Protein AF-0000000082955730 (afdb_homodimer)

Solvent-accessible surface area (backbone atoms only — not comparable to full-atom values): 20306 Å² total; per-residue (Å²): 125,69,63,61,56,51,53,44,51,50,43,53,51,45,42,50,60,53,60,58,45,90,63,86,66,84,82,73,78,76,77,80,74,69,67,67,62,48,49,51,48,49,47,53,51,48,57,57,25,53,66,46,38,58,41,45,44,51,28,42,51,26,36,52,49,44,38,51,53,31,50,52,47,31,52,53,24,45,49,50,26,49,50,34,49,52,52,44,48,51,53,61,69,65,61,45,72,81,38,73,66,38,48,54,51,49,52,51,35,47,52,50,33,53,54,28,43,51,47,30,52,51,25,50,54,47,35,53,37,33,51,51,34,39,51,32,42,33,52,38,22,57,73,47,63,28,59,71,56,26,51,54,43,50,50,53,49,53,51,51,53,50,50,50,50,52,53,53,51,55,50,50,52,50,42,50,52,48,45,51,53,46,51,54,51,47,51,55,50,54,55,50,62,70,70,106,125,70,62,63,55,50,51,44,52,49,44,53,50,43,41,50,60,48,60,56,44,88,63,87,63,83,80,73,78,75,77,81,76,67,69,69,64,46,49,53,48,49,49,53,52,48,57,59,24,52,67,47,38,57,41,45,44,52,27,44,51,26,36,52,49,44,37,52,53,29,48,52,47,32,52,52,25,45,48,51,26,49,51,34,50,52,53,43,46,52,52,59,70,66,61,42,74,81,39,73,68,38,47,53,53,48,53,51,37,47,51,49,32,53,55,27,43,51,47,28,52,50,24,50,53,47,36,54,37,34,52,51,34,39,50,33,43,32,52,38,21,56,74,47,64,27,58,70,57,26,52,53,42,50,50,50,50,53,52,50,52,51,51,50,50,52,53,53,51,53,50,51,53,51,43,50,52,49,47,51,53,44,51,53,52,47,50,53,49,54,56,50,61,70,71,107

pLDDT: mean 78.77, std 18.71, range [29.81, 98.06]

Foldseek 3Di:
DPVVVVVVVVVVVVVVVVVVPPPPDDPPDPDDPDPPVVVVVVVVLLVVLVVVLVVLLVLLVVLLVLLVVLLVQLVVLLVQLLVLLVVLLVLLVVVPVPDPVSVVVNVVSVVSNVVSVVSNVVSLVSNVVSLVSLVVSLVSCVVSVNPVSNVVSVVSSVVSVVSSVVSVVVSVVSVVVSVVSVVVSVVVVVVVVVVD/DPVVVVVVVVVVVVVVVVVVPPPVDDPPDPDDDDPPVVVVVVVVLLVVLVVVLVVLLVLLVVLLVLLVVLLVQLVVLLVQLLVLLVVLLVLLVVVPVPDPVSVVVNVVSVVSNVVSVVSNVVSLVSNVVSLVSLVVSLVSCVVSVNPVSNVVSVVSSVVSVVSSVVSVVVSVVSVVVSVVSVVVSVVVVVVVVVVD

Sequence (392 aa):
MNKCSRLLSWCRLALGVAYCQTKATNPDKVEQPIDKGLKQIAEELTQKKYLFQHTCTLSVDSSCQIITIALAALNNASQKYKDELIKSMELIKYNYWYDEKSENDFMKSQYDIANAKLFYLDSISVMDRALQLGRSNALMSYTVEANTVLNSMSEKLNFAEKEFQSCTEEIRKLEEKFTGLLTKTTYVMTEEDIIQMNKCSRLLSWCRLALGVAYCQTKATNPDKVEQPIDKGLKQIAEELTQKKYLFQHTCTLSVDSSCQIITIALAALNNASQKYKDELIKSMELIKYNYWYDEKSENDFMKSQYDIANAKLFYLDSISVMDRALQLGRSNALMSYTVEANTVLNSMSEKLNFAEKEFQSCTEEIRKLEEKFTGLLTKTTYVMTEEDIIQ

Structure (mmCIF, N/CA/C/O backbone):
data_AF-0000000082955730-model_v1
#
loop_
_entity.id
_entity.type
_entity.pdbx_description
1 polymer 'Diablo homolog, mitochondrial'
#
loop_
_atom_site.group_PDB
_atom_site.id
_atom_site.type_symbol
_atom_site.label_atom_id
_atom_site.label_alt_id
_atom_site.label_comp_id
_atom_site.label_asym_id
_atom_site.label_entity_id
_atom_site.label_seq_id
_atom_site.pdbx_PDB_ins_code
_atom_site.Cartn_x
_atom_site.Cartn_y
_atom_site.Cartn_z
_atom_site.occupancy
_atom_site.B_iso_or_equiv
_atom_site.auth_seq_id
_atom_site.auth_comp_id
_atom_site.auth_asym_id
_atom_site.auth_atom_id
_atom_site.pdbx_PDB_model_num
ATOM 1 N N . MET A 1 1 ? 14.094 -43.625 -36.562 1 37.59 1 MET A N 1
ATOM 2 C CA . MET A 1 1 ? 14.938 -42.438 -36.562 1 37.59 1 MET A CA 1
ATOM 3 C C . MET A 1 1 ? 14.164 -41.219 -36.031 1 37.59 1 MET A C 1
ATOM 5 O O . MET A 1 1 ? 14.719 -40.375 -35.312 1 37.59 1 MET A O 1
ATOM 9 N N . ASN A 1 2 ? 12.812 -41 -36.469 1 54.59 2 ASN A N 1
ATOM 10 C CA . ASN A 1 2 ? 11.914 -39.844 -36.5 1 54.59 2 ASN A CA 1
ATOM 11 C C . ASN A 1 2 ? 11.266 -39.625 -35.125 1 54.59 2 ASN A C 1
ATOM 13 O O . ASN A 1 2 ? 10.906 -38.5 -34.812 1 54.59 2 ASN A O 1
ATOM 17 N N . LYS A 1 3 ? 11.273 -40.75 -34.438 1 57.97 3 LYS A N 1
ATOM 18 C CA . LYS A 1 3 ? 10.547 -40.656 -33.156 1 57.97 3 LYS A CA 1
ATOM 19 C C . LYS A 1 3 ? 11.398 -39.969 -32.094 1 57.97 3 LYS A C 1
ATOM 21 O O . LYS A 1 3 ? 10.891 -39.125 -31.328 1 57.97 3 LYS A O 1
ATOM 26 N N . CYS A 1 4 ? 12.648 -40.219 -32.062 1 56.41 4 CYS A N 1
ATOM 27 C CA . CYS A 1 4 ? 13.578 -39.594 -31.109 1 56.41 4 CYS A CA 1
ATOM 28 C C . CYS A 1 4 ? 13.648 -38.094 -31.312 1 56.41 4 CYS A C 1
ATOM 30 O O . CYS A 1 4 ? 13.688 -37.344 -30.344 1 56.41 4 CYS A O 1
ATOM 32 N N . SER A 1 5 ? 13.57 -37.75 -32.531 1 61.16 5 SER A N 1
ATOM 33 C CA . SER A 1 5 ? 13.633 -36.312 -32.812 1 61.16 5 SER A CA 1
ATOM 34 C C . SER A 1 5 ? 12.398 -35.594 -32.281 1 61.16 5 SER A C 1
ATOM 36 O O . SER A 1 5 ? 12.5 -34.438 -31.812 1 61.16 5 SER A O 1
ATOM 38 N N . ARG A 1 6 ? 11.281 -36.188 -32.375 1 64.56 6 ARG A N 1
ATOM 39 C CA . ARG A 1 6 ? 10.039 -35.562 -31.922 1 64.56 6 ARG A CA 1
ATOM 40 C C . ARG A 1 6 ? 10.016 -35.469 -30.391 1 64.56 6 ARG A C 1
ATOM 42 O O . ARG A 1 6 ? 9.609 -34.438 -29.844 1 64.56 6 ARG A O 1
ATOM 49 N N . LEU A 1 7 ? 10.469 -36.5 -29.781 1 64.12 7 LEU A N 1
ATOM 50 C CA . LEU A 1 7 ? 10.492 -36.531 -28.328 1 64.12 7 LEU A CA 1
ATOM 51 C C . LEU A 1 7 ? 11.469 -35.469 -27.797 1 64.12 7 LEU A C 1
ATOM 53 O O . LEU A 1 7 ? 11.188 -34.812 -26.797 1 64.12 7 LEU A O 1
ATOM 57 N N . LEU A 1 8 ? 12.5 -35.375 -28.484 1 62.91 8 LEU A N 1
ATOM 58 C CA . LEU A 1 8 ? 13.469 -34.344 -28.125 1 62.91 8 LEU A CA 1
ATOM 59 C C . LEU A 1 8 ? 12.852 -32.969 -28.219 1 62.91 8 LEU A C 1
ATOM 61 O O . LEU A 1 8 ? 13.094 -32.125 -27.359 1 62.91 8 LEU A O 1
ATOM 65 N N . SER A 1 9 ? 12.117 -32.75 -29.203 1 63.69 9 SER A N 1
ATOM 66 C CA . SER A 1 9 ? 11.461 -31.453 -29.375 1 63.69 9 SER A CA 1
ATOM 67 C C . SER A 1 9 ? 10.492 -31.172 -28.234 1 63.69 9 SER A C 1
ATOM 69 O O . SER A 1 9 ? 10.438 -30.062 -27.719 1 63.69 9 SER A O 1
ATOM 71 N N . TRP A 1 10 ? 9.836 -32.219 -27.844 1 64.88 10 TRP A N 1
ATOM 72 C CA . TRP A 1 10 ? 8.867 -32.031 -26.766 1 64.88 10 TRP A CA 1
ATOM 73 C C . TRP A 1 10 ? 9.562 -31.781 -25.438 1 64.88 10 TRP A C 1
ATOM 75 O O . TRP A 1 10 ? 9.109 -30.969 -24.625 1 64.88 10 TRP A O 1
ATOM 85 N N . CYS A 1 11 ? 10.672 -32.406 -25.297 1 60.94 11 CYS A N 1
ATOM 86 C CA . CYS A 1 11 ? 11.445 -32.188 -24.094 1 60.94 11 CYS A CA 1
ATOM 87 C C . CYS A 1 11 ? 11.969 -30.766 -24.016 1 60.94 11 CYS A C 1
ATOM 89 O O . CYS A 1 11 ? 11.938 -30.125 -22.953 1 60.94 11 CYS A O 1
ATOM 91 N N . ARG A 1 12 ? 12.281 -30.281 -25.094 1 61 12 ARG A N 1
ATOM 92 C CA . ARG A 1 12 ? 12.789 -28.922 -25.156 1 61 12 ARG A CA 1
ATOM 93 C C . ARG A 1 12 ? 11.695 -27.906 -24.844 1 61 12 ARG A C 1
ATOM 95 O O . ARG A 1 12 ? 11.938 -26.922 -24.141 1 61 12 ARG A O 1
ATOM 102 N N . LEU A 1 13 ? 10.523 -28.25 -25.328 1 62.22 13 LEU A N 1
ATOM 103 C CA . LEU A 1 13 ? 9.383 -27.375 -25.062 1 62.22 13 LEU A CA 1
ATOM 104 C C . LEU A 1 13 ? 9.016 -27.422 -23.578 1 62.22 13 LEU A C 1
ATOM 106 O O . LEU A 1 13 ? 8.719 -26.391 -22.984 1 62.22 13 LEU A O 1
ATOM 110 N N . ALA A 1 14 ? 9.094 -28.641 -23.094 1 69.25 14 ALA A N 1
ATOM 111 C CA . ALA A 1 14 ? 8.773 -28.828 -21.672 1 69.25 14 ALA A CA 1
ATOM 112 C C . ALA A 1 14 ? 9.773 -28.094 -20.781 1 69.25 14 ALA A C 1
ATOM 114 O O . ALA A 1 14 ? 9.398 -27.531 -19.75 1 69.25 14 ALA A O 1
ATOM 115 N N . LEU A 1 15 ? 11 -28.109 -21.219 1 65.19 15 LEU A N 1
ATOM 116 C CA . LEU A 1 15 ? 12.016 -27.344 -20.5 1 65.19 15 LEU A CA 1
ATOM 117 C C . LEU A 1 15 ? 11.68 -25.859 -20.484 1 65.19 15 LEU A C 1
ATOM 119 O O . LEU A 1 15 ? 11.883 -25.172 -19.484 1 65.19 15 LEU A O 1
ATOM 123 N N . GLY A 1 16 ? 11.188 -25.391 -21.531 1 62.09 16 GLY A N 1
ATOM 124 C CA . GLY A 1 16 ? 10.773 -24 -21.625 1 62.09 16 GLY A CA 1
ATOM 125 C C . GLY A 1 16 ? 9.648 -23.641 -20.656 1 62.09 16 GLY A C 1
ATOM 126 O O . GLY A 1 16 ? 9.672 -22.594 -20.016 1 62.09 16 GLY A O 1
ATOM 127 N N . VAL A 1 17 ? 8.742 -24.547 -20.656 1 62.41 17 VAL A N 1
ATOM 128 C CA . VAL A 1 17 ? 7.602 -24.328 -19.781 1 62.41 17 VAL A CA 1
ATOM 129 C C . VAL A 1 17 ? 8.062 -24.344 -18.328 1 62.41 17 VAL A C 1
ATOM 131 O O . VAL A 1 17 ? 7.625 -23.516 -17.516 1 62.41 17 VAL A O 1
ATOM 134 N N . ALA A 1 18 ? 8.961 -25.281 -18.094 1 59.06 18 ALA A N 1
ATOM 135 C CA . ALA A 1 18 ? 9.438 -25.406 -16.719 1 59.06 18 ALA A CA 1
ATOM 136 C C . ALA A 1 18 ? 10.289 -24.219 -16.312 1 59.06 18 ALA A C 1
ATOM 138 O O . ALA A 1 18 ? 10.242 -23.766 -15.164 1 59.06 18 ALA A O 1
ATOM 139 N N . TYR A 1 19 ? 11.258 -23.812 -17.297 1 48 19 TYR A N 1
ATOM 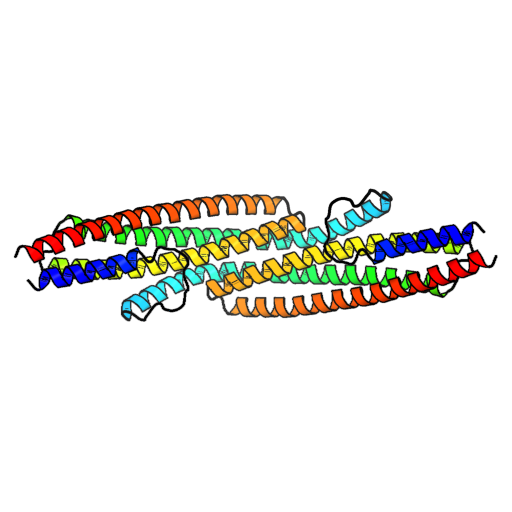140 C CA . TYR A 1 19 ? 12.164 -22.719 -16.984 1 48 19 TYR A CA 1
ATOM 141 C C . TYR A 1 19 ? 11.406 -21.391 -16.859 1 48 19 TYR A C 1
ATOM 143 O O . TYR A 1 19 ? 11.906 -20.438 -16.266 1 48 19 TYR A O 1
ATOM 151 N N . CYS A 1 20 ? 10.352 -21.312 -17.531 1 48.19 20 CYS A N 1
ATOM 152 C CA . CYS A 1 20 ? 9.656 -20.078 -17.219 1 48.19 20 CYS A CA 1
ATOM 153 C C . CYS A 1 20 ? 9.422 -19.953 -15.711 1 48.19 20 CYS A C 1
ATOM 155 O O . CYS A 1 20 ? 8.422 -20.469 -15.195 1 48.19 20 CYS A O 1
ATOM 157 N N . GLN A 1 21 ? 10.414 -20.234 -15.023 1 45.69 21 GLN A N 1
ATOM 158 C CA . GLN A 1 21 ? 10.461 -19.938 -13.594 1 45.69 21 GLN A CA 1
ATOM 159 C C . GLN A 1 21 ? 9.555 -18.75 -13.242 1 45.69 21 GLN A C 1
ATOM 161 O O . GLN A 1 21 ? 9.359 -17.859 -14.062 1 45.69 21 GLN A O 1
ATOM 166 N N . THR A 1 22 ? 8.68 -19.078 -12.188 1 45.59 22 THR A N 1
ATOM 167 C CA . THR A 1 22 ? 7.836 -18.078 -11.562 1 45.59 22 THR A CA 1
ATOM 168 C C . THR A 1 22 ? 8.547 -16.719 -11.516 1 45.59 22 THR A C 1
ATOM 170 O O . THR A 1 22 ? 8.281 -15.906 -10.633 1 45.59 22 THR A O 1
ATOM 173 N N . LYS A 1 23 ? 9.648 -16.578 -12.078 1 39 23 LYS A N 1
ATOM 174 C CA . LYS A 1 23 ? 10.117 -15.203 -12.086 1 39 23 LYS A CA 1
ATOM 175 C C . LYS A 1 23 ? 9.18 -14.305 -12.883 1 39 23 LYS A C 1
ATOM 177 O O . LYS A 1 23 ? 8.773 -14.656 -13.992 1 39 23 LYS A O 1
ATOM 182 N N . ALA A 1 24 ? 8.398 -13.531 -12.258 1 37.88 24 ALA A N 1
ATOM 183 C CA . ALA A 1 24 ? 7.418 -12.547 -12.695 1 37.88 24 ALA A CA 1
ATOM 184 C C . ALA A 1 24 ? 7.902 -11.805 -13.938 1 37.88 24 ALA A C 1
ATOM 186 O O . ALA A 1 24 ? 8.594 -10.789 -13.828 1 37.88 24 ALA A O 1
ATOM 187 N N . THR A 1 25 ? 8.453 -12.398 -15.055 1 32.34 25 THR A N 1
ATOM 188 C CA . THR A 1 25 ? 8.766 -11.594 -16.234 1 32.34 25 THR A CA 1
ATOM 189 C C . THR A 1 25 ? 7.492 -11.023 -16.844 1 32.34 25 THR A C 1
ATOM 191 O O . THR A 1 25 ? 6.383 -11.453 -16.516 1 32.34 25 THR A O 1
ATOM 194 N N . ASN A 1 26 ? 7.777 -10.352 -18.141 1 31.34 26 ASN A N 1
ATOM 195 C CA . ASN A 1 26 ? 6.895 -9.469 -18.891 1 31.34 26 ASN A CA 1
ATOM 196 C C . ASN A 1 26 ? 5.645 -10.203 -19.375 1 31.34 26 ASN A C 1
ATOM 198 O O . ASN A 1 26 ? 5.738 -11.234 -20.031 1 31.34 26 ASN A O 1
ATOM 202 N N . PRO A 1 27 ? 4.488 -9.859 -18.891 1 31.27 27 PRO A N 1
ATOM 203 C CA . PRO A 1 27 ? 3.137 -10.359 -19.141 1 31.27 27 PRO A CA 1
ATOM 204 C C . PRO A 1 27 ? 2.814 -10.461 -20.641 1 31.27 27 PRO A C 1
ATOM 206 O O . PRO A 1 27 ? 1.719 -10.891 -21 1 31.27 27 PRO A O 1
ATOM 209 N N . ASP A 1 28 ? 3.525 -9.883 -21.516 1 30.72 28 ASP A N 1
ATOM 210 C CA . ASP A 1 28 ? 2.848 -9.625 -22.797 1 30.72 28 ASP A CA 1
ATOM 211 C C . ASP A 1 28 ? 2.602 -10.922 -23.562 1 30.72 28 ASP A C 1
ATOM 213 O O . ASP A 1 28 ? 1.604 -11.047 -24.266 1 30.72 28 ASP A O 1
ATOM 217 N N . LYS A 1 29 ? 3.627 -11.672 -24.062 1 33.19 29 LYS A N 1
ATOM 218 C CA . LYS A 1 29 ? 3.467 -12.391 -25.328 1 33.19 29 LYS A CA 1
ATOM 219 C C . LYS A 1 29 ? 2.855 -13.766 -25.094 1 33.19 29 LYS A C 1
ATOM 221 O O . LYS A 1 29 ? 3.52 -14.789 -25.297 1 33.19 29 LYS A O 1
ATOM 226 N N . VAL A 1 30 ? 2.15 -14.039 -24.016 1 32.75 30 VAL A N 1
ATOM 227 C CA . VAL A 1 30 ? 1.819 -15.453 -24.125 1 32.75 30 VAL A CA 1
ATOM 228 C C . VAL A 1 30 ? 0.895 -15.688 -25.312 1 32.75 30 VAL A C 1
ATOM 230 O O . VAL A 1 30 ? -0.17 -15.078 -25.406 1 32.75 30 VAL A O 1
ATOM 233 N N . GLU A 1 31 ? 1.239 -16.25 -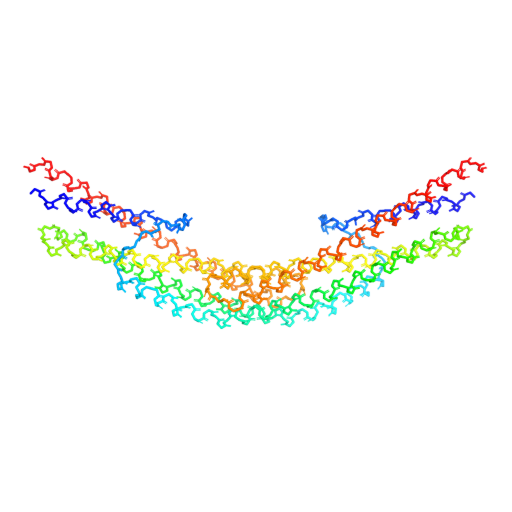26.375 1 30.22 31 GLU A N 1
ATOM 234 C CA . GLU A 1 31 ? 0.553 -16.797 -27.547 1 30.22 31 GLU A CA 1
ATOM 235 C C . GLU A 1 31 ? -0.584 -17.719 -27.141 1 30.22 31 GLU A C 1
ATOM 237 O O . GLU A 1 31 ? -0.552 -18.312 -26.062 1 30.22 31 GLU A O 1
ATOM 242 N N . GLN A 1 32 ? -1.661 -17.922 -28.062 1 31.64 32 GLN A N 1
ATOM 243 C CA . GLN A 1 32 ? -3.029 -18.391 -28.234 1 31.64 32 GLN A CA 1
ATOM 244 C C . GLN A 1 32 ? -3.115 -19.906 -28.062 1 31.64 32 GLN A C 1
ATOM 246 O O . GLN A 1 32 ? -3.125 -20.641 -29.031 1 31.64 32 GLN A O 1
ATOM 251 N N . PRO A 1 33 ? -2.398 -20.641 -27.438 1 32.53 33 PRO A N 1
ATOM 252 C CA . PRO A 1 33 ? -2.809 -21.984 -27.797 1 32.53 33 PRO A CA 1
ATOM 253 C C . PRO A 1 33 ? -4.316 -22.203 -27.672 1 32.53 33 PRO A C 1
ATOM 255 O O . PRO A 1 33 ? -5.012 -21.375 -27.078 1 32.53 33 PRO A O 1
ATOM 258 N N . ILE A 1 34 ? -4.824 -23.625 -27.281 1 36.75 34 ILE A N 1
ATOM 259 C CA . ILE A 1 34 ? -5.992 -24.453 -27.562 1 36.75 34 ILE A CA 1
ATOM 260 C C . ILE A 1 34 ? -7.191 -23.938 -26.766 1 36.75 34 ILE A C 1
ATOM 262 O O . ILE A 1 34 ? -7.086 -23.656 -25.578 1 36.75 34 ILE A O 1
ATOM 266 N N . ASP A 1 35 ? -8.297 -23.547 -27.359 1 46.12 35 ASP A N 1
ATOM 267 C CA . ASP A 1 35 ? -9.578 -22.891 -27.141 1 46.12 35 ASP A CA 1
ATOM 268 C C . ASP A 1 35 ? -10.203 -23.312 -25.812 1 46.12 35 ASP A C 1
ATOM 270 O O . ASP A 1 35 ? -10.617 -22.469 -25.016 1 46.12 35 ASP A O 1
ATOM 274 N N . LYS A 1 36 ? -10.516 -24.656 -25.766 1 44.03 36 LYS A N 1
ATOM 275 C CA . LYS A 1 36 ? -11.391 -25.141 -24.703 1 44.03 36 LYS A CA 1
ATOM 276 C C . LYS A 1 36 ? -10.727 -25.016 -23.344 1 44.03 36 LYS A C 1
ATOM 278 O O . LYS A 1 36 ? -11.367 -24.609 -22.375 1 44.03 36 LYS A O 1
ATOM 283 N N . GLY A 1 37 ? -9.383 -25.328 -23.328 1 48.75 37 GLY A N 1
ATOM 284 C CA . GLY A 1 37 ? -8.641 -25.297 -22.078 1 48.75 37 GLY A CA 1
ATOM 285 C C . GLY A 1 37 ? -8.469 -23.891 -21.516 1 48.75 37 GLY A C 1
ATOM 286 O O . GLY A 1 37 ? -8.539 -23.688 -20.312 1 48.75 37 GLY A O 1
ATOM 287 N N . LEU A 1 38 ? -8.492 -23.016 -22.5 1 50.19 38 LEU A N 1
ATOM 288 C CA . LEU A 1 38 ? -8.305 -21.641 -22.094 1 50.19 38 LEU A CA 1
ATOM 289 C C . LEU A 1 38 ? -9.586 -21.078 -21.469 1 50.19 38 LEU A C 1
ATOM 291 O O . LEU A 1 38 ? -9.523 -20.312 -20.5 1 50.19 38 LEU A O 1
ATOM 295 N N . LYS A 1 39 ? -10.719 -21.625 -22.188 1 57.09 39 LYS A N 1
ATOM 296 C CA . LYS A 1 39 ? -11.992 -21.172 -21.625 1 57.09 39 LYS A CA 1
ATOM 297 C C . LYS A 1 39 ? -12.195 -21.688 -20.219 1 57.09 39 LYS A C 1
ATOM 299 O O . LYS A 1 39 ? -12.695 -20.969 -19.344 1 57.09 39 LYS A O 1
ATOM 304 N N . GLN A 1 40 ? -11.773 -22.969 -20.094 1 60.12 40 GLN A N 1
ATOM 305 C CA . GLN A 1 40 ? -11.922 -23.547 -18.766 1 60.12 40 GLN A CA 1
ATOM 306 C C . GLN A 1 40 ? -11.023 -22.844 -17.75 1 60.12 40 GLN A C 1
ATOM 308 O O . GLN A 1 40 ? -11.445 -22.578 -16.625 1 60.12 40 GLN A O 1
ATOM 313 N N . ILE A 1 41 ? -9.867 -22.484 -18.234 1 63.53 41 ILE A N 1
ATOM 314 C CA . ILE A 1 41 ? -8.938 -21.781 -17.359 1 63.53 41 ILE A CA 1
ATOM 315 C C . ILE A 1 41 ? -9.5 -20.406 -17 1 63.53 41 ILE A C 1
ATOM 317 O O . ILE A 1 41 ? -9.484 -20.016 -15.836 1 63.53 41 ILE A O 1
ATOM 321 N N . ALA A 1 42 ? -10.016 -19.844 -18.031 1 63.53 42 ALA A N 1
ATOM 322 C CA . ALA A 1 42 ? -10.562 -18.5 -17.812 1 63.53 42 ALA A CA 1
ATOM 323 C C . ALA A 1 42 ? -11.742 -18.547 -16.859 1 63.53 42 ALA A C 1
ATOM 325 O O . ALA A 1 42 ? -11.875 -17.688 -15.984 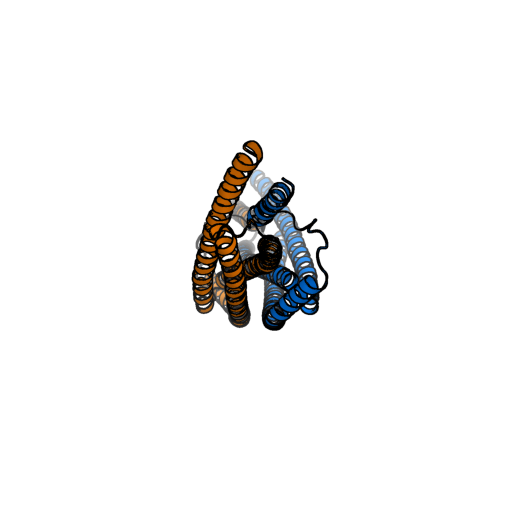1 63.53 42 ALA A O 1
ATOM 326 N N . GLU A 1 43 ? -12.547 -19.562 -17.047 1 67.19 43 GLU A N 1
ATOM 327 C CA . GLU A 1 43 ? -13.727 -19.703 -16.188 1 67.19 43 GLU A CA 1
ATOM 328 C C . GLU A 1 43 ? -13.328 -19.969 -14.742 1 67.19 43 GLU A C 1
ATOM 330 O O . GLU A 1 43 ? -13.898 -19.375 -13.82 1 67.19 43 GLU A O 1
ATOM 335 N N . GLU A 1 44 ? -12.414 -20.797 -14.602 1 69.56 44 GLU A N 1
ATOM 336 C CA . GLU A 1 44 ? -11.969 -21.125 -13.25 1 69.56 44 GLU A CA 1
ATOM 337 C C . GLU A 1 44 ? -11.328 -19.922 -12.578 1 69.56 44 GLU A C 1
ATOM 339 O O . GLU A 1 44 ? -11.562 -19.672 -11.391 1 69.56 44 GLU A O 1
ATOM 344 N N . LEU A 1 45 ? -10.641 -19.281 -13.406 1 71.56 45 LEU A N 1
ATOM 345 C CA . LEU A 1 45 ? -10 -18.078 -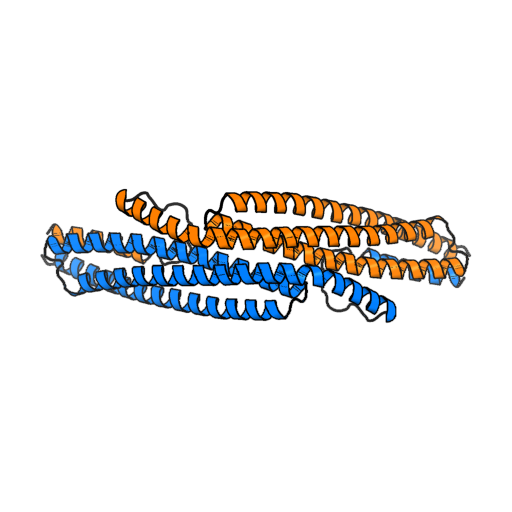12.859 1 71.56 45 LEU A CA 1
ATOM 346 C C . LEU A 1 45 ? -11.039 -17.031 -12.484 1 71.56 45 LEU A C 1
ATOM 348 O O . LEU A 1 45 ? -10.938 -16.406 -11.43 1 71.56 45 LEU A O 1
ATOM 352 N N . THR A 1 46 ? -12.062 -17 -13.297 1 67.81 46 THR A N 1
ATOM 353 C CA . THR A 1 46 ? -13.117 -16.016 -13.055 1 67.81 46 THR A CA 1
ATOM 354 C C . THR A 1 46 ? -13.898 -16.375 -11.789 1 67.81 46 THR A C 1
ATOM 356 O O . THR A 1 46 ? -14.242 -15.492 -11 1 67.81 46 THR A O 1
ATOM 359 N N . GLN A 1 47 ? -14.164 -17.625 -11.672 1 72.62 47 GLN A N 1
ATOM 360 C CA . GLN A 1 47 ? -14.883 -18.047 -10.477 1 72.62 47 GLN A CA 1
ATOM 361 C C . GLN A 1 47 ? -14.102 -17.734 -9.211 1 72.62 47 GLN A C 1
ATOM 363 O O . GLN A 1 47 ? -14.68 -17.297 -8.211 1 72.62 47 GLN A O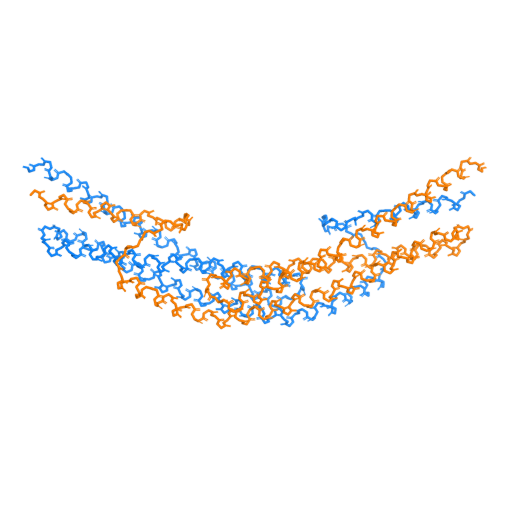 1
ATOM 368 N N . LYS A 1 48 ? -12.883 -17.891 -9.258 1 73.94 48 LYS A N 1
ATOM 369 C CA . LYS A 1 48 ? -12.055 -17.578 -8.102 1 73.94 48 LYS A CA 1
ATOM 370 C C . LYS A 1 48 ? -12.023 -16.078 -7.824 1 73.94 48 LYS A C 1
ATOM 372 O O . LYS A 1 48 ? -12.062 -15.656 -6.668 1 73.94 48 LYS A O 1
ATOM 377 N N . LYS A 1 49 ? -12.203 -15.375 -8.836 1 78.75 49 LYS A N 1
ATOM 378 C CA . LYS A 1 49 ? -12.133 -13.922 -8.695 1 78.75 49 LYS A CA 1
ATOM 379 C C . LYS A 1 49 ? -13.422 -13.367 -8.102 1 78.75 49 LYS A C 1
ATOM 381 O O . LYS A 1 49 ? -13.398 -12.367 -7.371 1 78.75 49 LYS A O 1
ATOM 386 N N . TYR A 1 50 ? -14.508 -14.125 -8.258 1 80.88 50 TYR A N 1
ATOM 387 C CA . TYR A 1 50 ? -15.789 -13.688 -7.707 1 80.88 50 TYR A CA 1
ATOM 388 C C . TYR A 1 50 ? -15.75 -13.688 -6.184 1 80.88 50 TYR A C 1
ATOM 390 O O . TYR A 1 50 ? -16.312 -12.797 -5.543 1 80.88 50 TYR A O 1
ATOM 398 N N . LEU A 1 51 ? -15.031 -14.617 -5.68 1 79 51 LEU A N 1
ATOM 399 C CA . LEU A 1 51 ? -14.922 -14.688 -4.227 1 79 51 LEU A CA 1
ATOM 400 C C . LEU A 1 51 ? -14.203 -13.461 -3.672 1 79 51 LEU A C 1
ATOM 402 O O . LEU A 1 51 ? -14.531 -12.984 -2.586 1 79 51 LEU A O 1
ATOM 406 N N . PHE A 1 52 ? -13.359 -12.922 -4.488 1 88.31 52 PHE A N 1
ATOM 407 C CA . PHE A 1 52 ? -12.602 -11.75 -4.059 1 88.31 52 PHE A CA 1
ATOM 408 C C . PHE A 1 52 ? -13.438 -10.492 -4.176 1 88.31 52 PHE A C 1
ATOM 410 O O . PHE A 1 52 ? -13.25 -9.531 -3.418 1 88.31 52 PHE A O 1
ATOM 417 N N . GLN A 1 53 ? -14.406 -10.484 -5.074 1 88.31 53 GLN A N 1
ATOM 418 C CA . GLN A 1 53 ? -15.094 -9.25 -5.43 1 88.31 53 GLN A CA 1
ATOM 419 C C . GLN A 1 53 ? -15.914 -8.719 -4.258 1 88.31 53 GLN A C 1
ATOM 421 O O . GLN A 1 53 ? -15.93 -7.516 -3.996 1 88.31 53 GLN A O 1
ATOM 426 N N . HIS A 1 54 ? -16.5 -9.602 -3.549 1 86.38 54 HIS A N 1
ATOM 427 C CA . HIS A 1 54 ? -17.266 -9.164 -2.391 1 86.38 54 HIS A CA 1
ATOM 428 C C . HIS A 1 54 ? -16.359 -8.57 -1.319 1 86.38 54 HIS A C 1
ATOM 430 O O . HIS A 1 54 ? -16.609 -7.477 -0.817 1 86.38 54 HIS A O 1
ATOM 436 N N . THR A 1 55 ? -15.406 -9.305 -0.954 1 90.5 55 THR A N 1
ATOM 437 C CA . THR A 1 55 ? -14.5 -8.828 0.088 1 90.5 55 THR A CA 1
ATOM 438 C C . THR A 1 55 ? -13.781 -7.559 -0.355 1 90.5 55 THR A C 1
ATOM 440 O O . THR A 1 55 ? -13.523 -6.672 0.459 1 90.5 55 THR A O 1
ATOM 443 N N . CYS A 1 56 ? -13.492 -7.445 -1.653 1 92.88 56 CYS A N 1
ATOM 444 C CA . CYS A 1 56 ? -12.875 -6.238 -2.193 1 92.88 56 CYS A CA 1
ATOM 445 C C . CYS A 1 56 ? -13.812 -5.043 -2.064 1 92.88 56 CYS A C 1
ATOM 447 O O . CYS A 1 56 ? -13.367 -3.928 -1.793 1 92.88 56 CYS A O 1
ATOM 449 N N . THR A 1 57 ? -15.102 -5.277 -2.258 1 92.06 57 THR A N 1
ATOM 450 C CA . THR A 1 57 ? -16.078 -4.203 -2.1 1 92.06 57 THR A CA 1
ATOM 451 C C . THR A 1 57 ? -16.062 -3.658 -0.675 1 92.06 57 THR A C 1
ATOM 453 O O . THR A 1 57 ? -16.047 -2.443 -0.47 1 92.06 57 THR A O 1
ATOM 456 N N . LEU A 1 58 ? -16.016 -4.574 0.25 1 90.44 58 LEU A N 1
ATOM 457 C CA . LEU A 1 58 ? -15.961 -4.164 1.648 1 90.44 58 LEU A CA 1
ATOM 458 C C . LEU A 1 58 ? -14.68 -3.377 1.93 1 90.44 58 LEU A C 1
ATOM 460 O O . LEU A 1 58 ? -14.711 -2.352 2.611 1 90.44 58 LEU A O 1
ATOM 464 N N . SE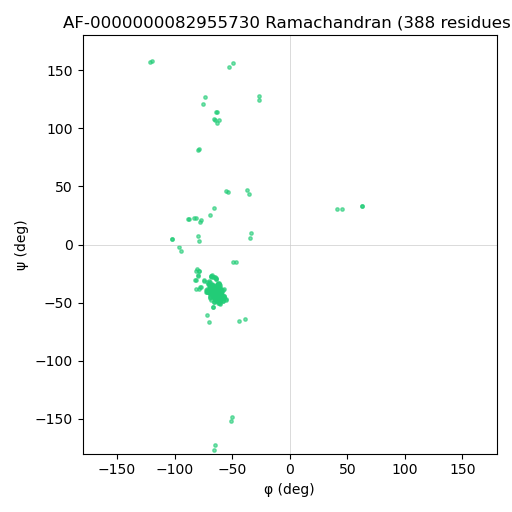R A 1 59 ? -13.547 -3.822 1.445 1 95.25 59 SER A N 1
ATOM 465 C CA . SER A 1 59 ? -12.258 -3.168 1.651 1 95.25 59 SER A CA 1
ATOM 466 C C . SER A 1 59 ? -12.242 -1.777 1.028 1 95.25 59 SER A C 1
ATOM 468 O O . SER A 1 59 ? -11.789 -0.817 1.654 1 95.25 59 SER A O 1
ATOM 470 N N . VAL A 1 60 ? -12.773 -1.686 -0.221 1 95.75 60 VAL A N 1
ATOM 471 C CA . VAL A 1 60 ? -12.805 -0.405 -0.919 1 95.75 60 VAL A CA 1
ATOM 472 C C . VAL A 1 60 ? -13.742 0.558 -0.193 1 95.75 60 VAL A C 1
ATOM 474 O O . VAL A 1 60 ? -13.422 1.734 -0.017 1 95.75 60 VAL A O 1
ATOM 477 N N . ASP A 1 61 ? -14.867 0.074 0.287 1 91.94 61 ASP A N 1
ATOM 478 C CA . ASP A 1 61 ? -15.805 0.915 1.024 1 91.94 61 ASP A CA 1
ATOM 479 C 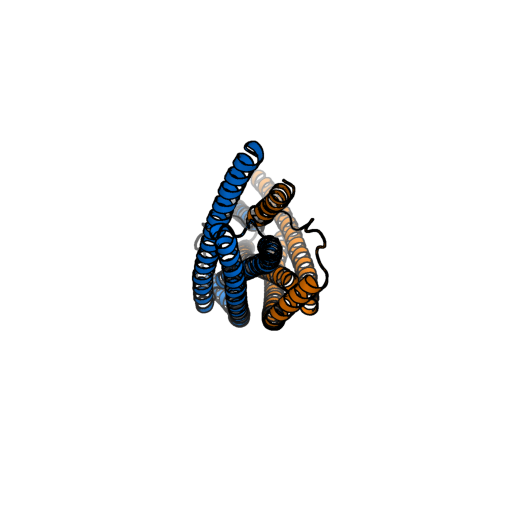C . ASP A 1 61 ? -15.164 1.472 2.293 1 91.94 61 ASP A C 1
ATOM 481 O O . ASP A 1 61 ? -15.297 2.66 2.592 1 91.94 61 ASP A O 1
ATOM 485 N N . SER A 1 62 ? -14.492 0.659 3.006 1 92.81 62 SER A N 1
ATOM 486 C CA . SER A 1 62 ? -13.812 1.108 4.219 1 92.81 62 SER A CA 1
ATOM 487 C C . SER A 1 62 ? -12.711 2.105 3.898 1 92.81 62 SER A C 1
ATOM 489 O O . SER A 1 62 ? -12.523 3.088 4.621 1 92.81 62 SER A O 1
ATOM 491 N N . SER A 1 63 ? -11.992 1.835 2.867 1 96.62 63 SER A N 1
ATOM 492 C CA . SER A 1 63 ? -10.922 2.748 2.463 1 96.62 63 SER A CA 1
ATOM 493 C C . SER A 1 63 ? -11.484 4.105 2.051 1 96.62 63 SER A C 1
ATOM 495 O O . SER A 1 63 ? -10.914 5.145 2.387 1 96.62 63 SER A O 1
ATOM 497 N N . CYS A 1 64 ? -12.625 4.082 1.345 1 94.5 64 CYS A N 1
ATOM 498 C CA . CYS A 1 64 ? -13.273 5.328 0.97 1 94.5 64 CYS A CA 1
ATOM 499 C C . CYS A 1 64 ? -13.688 6.121 2.205 1 94.5 64 CYS A C 1
ATOM 501 O O . CYS A 1 64 ? -13.516 7.34 2.252 1 94.5 64 CYS A O 1
ATOM 503 N N . GLN A 1 65 ? -14.156 5.457 3.143 1 93.62 65 GLN A N 1
ATOM 504 C CA . GLN A 1 65 ? -14.555 6.105 4.387 1 93.62 65 GLN A CA 1
ATOM 505 C C . GLN A 1 65 ? -13.344 6.68 5.113 1 93.62 65 GLN A C 1
ATOM 507 O O . GLN A 1 65 ? -13.398 7.793 5.645 1 93.62 65 GLN A O 1
ATOM 512 N N . ILE A 1 66 ? -12.266 5.957 5.16 1 95.56 66 ILE A N 1
ATOM 513 C CA . ILE A 1 66 ? -11.039 6.422 5.809 1 95.56 66 ILE A CA 1
ATOM 514 C C . ILE A 1 66 ? -10.547 7.695 5.129 1 95.56 66 ILE A C 1
ATOM 516 O O . ILE A 1 66 ? -10.172 8.656 5.801 1 95.56 66 ILE A O 1
ATOM 520 N N . ILE A 1 67 ? -10.594 7.672 3.768 1 96.19 67 ILE A N 1
ATOM 521 C CA . ILE A 1 67 ? -10.156 8.844 3.014 1 96.19 67 ILE A CA 1
ATOM 522 C C . ILE A 1 67 ? -11.055 10.031 3.336 1 96.19 67 ILE A C 1
ATOM 524 O O . ILE A 1 67 ? -10.57 11.148 3.531 1 96.19 67 ILE A O 1
ATOM 528 N N . THR A 1 68 ? -12.32 9.789 3.441 1 94.12 68 THR A N 1
ATOM 529 C CA . THR A 1 68 ? -13.273 10.844 3.754 1 94.12 68 THR A CA 1
ATOM 530 C C . THR A 1 68 ? -12.984 11.438 5.129 1 94.12 68 THR A C 1
ATOM 532 O O . THR A 1 68 ? -12.945 12.664 5.289 1 94.12 68 THR A O 1
ATOM 535 N N . ILE A 1 69 ? -12.781 10.641 6.109 1 92.88 69 ILE A N 1
ATOM 536 C CA . ILE A 1 69 ? -12.492 11.102 7.465 1 92.88 69 ILE A CA 1
ATOM 537 C C . ILE A 1 69 ? -11.156 11.844 7.488 1 92.88 69 ILE A C 1
ATOM 539 O O . ILE A 1 69 ? -11.031 12.875 8.148 1 92.88 69 ILE A O 1
ATOM 543 N N . ALA A 1 70 ? -10.156 11.289 6.766 1 94.69 70 ALA A N 1
ATOM 544 C CA . ALA A 1 70 ? -8.836 11.914 6.715 1 94.69 70 ALA A CA 1
ATOM 545 C C . ALA A 1 70 ? -8.914 13.305 6.082 1 94.69 70 ALA A C 1
ATOM 547 O O . ALA A 1 70 ? -8.266 14.242 6.551 1 94.69 70 ALA A O 1
ATOM 548 N N . LEU A 1 71 ? -9.758 13.422 5.027 1 94.25 71 LEU A N 1
ATOM 549 C CA . LEU A 1 71 ? -9.922 14.711 4.367 1 94.25 71 LEU A CA 1
ATOM 550 C C . LEU A 1 71 ? -10.578 15.719 5.309 1 94.25 71 LEU A C 1
ATOM 552 O O . LEU A 1 71 ? -10.156 16.875 5.371 1 94.25 71 LEU A O 1
ATOM 556 N N . ALA A 1 72 ? -11.539 15.281 6 1 92.69 72 ALA A N 1
ATOM 557 C CA . ALA A 1 72 ? -12.203 16.156 6.957 1 92.69 72 ALA A CA 1
ATOM 558 C C . ALA A 1 72 ? -11.234 16.625 8.039 1 92.69 72 ALA A C 1
ATOM 560 O O . ALA A 1 72 ? -11.219 17.797 8.406 1 92.69 72 ALA A O 1
ATOM 561 N N . ALA A 1 73 ? -10.469 15.688 8.539 1 91.69 73 ALA A N 1
ATOM 562 C CA . ALA A 1 73 ? -9.477 16.016 9.555 1 91.69 73 ALA A CA 1
ATOM 563 C C . ALA A 1 73 ? -8.438 17 9.016 1 91.69 73 ALA A C 1
ATOM 565 O O . ALA A 1 73 ? -8.047 17.953 9.703 1 91.69 73 ALA A O 1
ATOM 566 N N . LEU A 1 74 ? -7.992 16.797 7.809 1 94.19 74 LEU A N 1
ATOM 567 C CA . LEU A 1 74 ? -7.004 17.656 7.184 1 94.19 74 LEU A CA 1
ATOM 568 C C . LEU A 1 74 ? -7.562 19.062 6.996 1 94.19 74 LEU A C 1
ATOM 570 O O . LEU A 1 74 ? -6.895 20.062 7.32 1 94.19 74 LEU A O 1
ATOM 574 N N . ASN A 1 75 ? -8.773 19.172 6.543 1 93.81 75 ASN A N 1
ATOM 575 C CA . ASN A 1 75 ? -9.398 20.469 6.328 1 93.81 75 ASN A CA 1
ATOM 576 C C . ASN A 1 75 ? -9.555 21.234 7.637 1 93.81 75 ASN A C 1
ATOM 578 O O . ASN A 1 75 ? -9.281 22.438 7.691 1 93.81 75 ASN A O 1
ATOM 582 N N . ASN A 1 76 ? -9.992 20.531 8.625 1 91.31 76 ASN A N 1
ATOM 583 C CA . ASN A 1 76 ? -10.141 21.172 9.93 1 91.31 76 ASN A CA 1
ATOM 584 C C . ASN A 1 76 ? -8.805 21.656 10.477 1 91.31 76 ASN A C 1
ATOM 586 O O . ASN A 1 76 ? -8.688 22.797 10.93 1 91.31 76 ASN A O 1
ATOM 590 N N . ALA A 1 77 ? -7.809 20.766 10.43 1 91.81 77 ALA A N 1
ATOM 591 C CA . ALA A 1 77 ? -6.488 21.125 10.945 1 91.81 77 ALA A CA 1
ATOM 592 C C . ALA A 1 77 ? -5.863 22.25 10.125 1 91.81 77 ALA A C 1
ATOM 594 O O . ALA A 1 77 ? -5.234 23.156 10.68 1 91.81 77 ALA A O 1
ATOM 595 N N . SER A 1 78 ? -6.023 22.219 8.82 1 94.5 78 SER A N 1
ATOM 596 C CA . SER A 1 78 ? -5.48 23.25 7.938 1 94.5 78 SER A CA 1
ATOM 597 C C . SER A 1 78 ? -6.137 24.609 8.195 1 94.5 78 SER A C 1
ATOM 599 O O . SER A 1 78 ? -5.465 25.641 8.188 1 94.5 78 SER A O 1
ATOM 601 N N . GLN A 1 79 ? -7.422 24.609 8.438 1 95.38 79 GLN A N 1
ATOM 602 C CA . GLN A 1 79 ? -8.125 25.859 8.703 1 95.38 79 GLN A CA 1
ATOM 603 C C . GLN A 1 79 ? -7.66 26.484 10.008 1 95.38 79 GLN A C 1
ATOM 605 O O . GLN A 1 79 ? -7.445 27.703 10.078 1 95.38 79 GLN A O 1
ATOM 610 N N . LYS A 1 80 ? -7.559 25.672 10.992 1 91.69 80 LYS A N 1
ATOM 611 C CA . LYS A 1 80 ? -7.07 26.188 12.266 1 91.69 80 LYS A CA 1
ATOM 612 C C . LYS A 1 80 ? -5.676 26.781 12.125 1 91.69 80 LYS A C 1
ATOM 614 O O . LYS A 1 80 ? -5.383 27.828 12.703 1 91.69 80 LYS A O 1
ATOM 619 N N . TYR A 1 81 ? -4.836 26.109 11.43 1 93.19 81 TYR A N 1
ATOM 620 C CA . TYR A 1 81 ? -3.473 26.578 11.203 1 93.19 81 TYR A CA 1
ATOM 621 C C . TYR A 1 81 ? -3.469 27.891 10.422 1 93.19 81 TYR A C 1
ATOM 623 O O . TYR A 1 81 ? -2.76 28.828 10.789 1 93.19 81 TYR A O 1
ATOM 631 N N . LYS A 1 82 ? -4.258 27.984 9.422 1 94.88 82 LYS A N 1
ATOM 632 C CA . LYS A 1 82 ? -4.387 29.203 8.633 1 94.88 82 LYS A CA 1
ATOM 633 C C . LYS A 1 82 ? -4.855 30.375 9.5 1 94.88 82 LYS A C 1
ATOM 635 O O . LYS A 1 82 ? -4.32 31.469 9.406 1 94.88 82 LYS A O 1
ATOM 640 N N . ASP A 1 83 ? -5.863 30.094 10.297 1 95.38 83 ASP A N 1
ATOM 641 C CA . ASP A 1 83 ? -6.41 31.125 11.156 1 95.38 83 ASP A CA 1
ATOM 642 C C . ASP A 1 83 ? -5.336 31.688 12.086 1 95.38 83 ASP A C 1
ATOM 644 O O . ASP A 1 83 ? -5.254 32.906 12.297 1 95.38 83 ASP A O 1
ATOM 648 N N . GLU A 1 84 ? -4.578 30.766 12.648 1 91.94 84 GLU A N 1
ATOM 649 C CA . GLU A 1 84 ? -3.529 31.203 13.562 1 91.94 84 GLU A CA 1
ATOM 650 C C . GLU A 1 84 ? -2.453 32 12.836 1 91.94 84 GLU A C 1
ATOM 652 O O . GLU A 1 84 ? -1.917 32.969 13.383 1 91.94 84 GLU A O 1
ATOM 657 N N . LEU A 1 85 ? -2.125 31.594 11.641 1 91.5 85 LEU A N 1
ATOM 658 C CA . LEU A 1 85 ? -1.153 32.344 10.844 1 91.5 85 LEU A CA 1
ATOM 659 C C . LEU A 1 85 ? -1.664 33.75 10.539 1 91.5 85 LEU A C 1
ATOM 661 O O . LEU A 1 85 ? -0.936 34.719 10.695 1 91.5 85 LEU A O 1
ATOM 665 N N . ILE A 1 86 ? -2.898 33.844 10.148 1 93.56 86 ILE A N 1
ATOM 666 C CA . ILE A 1 86 ? -3.5 35.125 9.797 1 93.56 86 ILE A CA 1
ATOM 667 C C . ILE A 1 86 ? -3.557 36.031 11.031 1 93.56 86 ILE A C 1
ATOM 669 O O . ILE A 1 86 ? -3.24 37.219 10.953 1 93.56 86 ILE A O 1
ATOM 673 N N . LYS A 1 87 ? -3.947 35.5 12.109 1 91.06 87 LYS A N 1
ATOM 674 C CA . LYS A 1 87 ? -3.975 36.25 13.359 1 91.06 87 LYS A CA 1
ATOM 675 C C . LYS A 1 87 ? -2.598 36.812 13.695 1 91.06 87 LYS A C 1
ATOM 677 O O . LYS A 1 87 ? -2.479 37.969 14.094 1 91.06 87 LYS A O 1
ATOM 682 N N . SER A 1 88 ? -1.555 36 13.547 1 88.06 88 SER A N 1
ATOM 683 C CA . SER A 1 88 ? -0.193 36.438 13.844 1 88.06 88 SER A CA 1
ATOM 684 C C . SER A 1 88 ? 0.264 37.531 12.875 1 88.06 88 SER A C 1
ATOM 686 O O . SER A 1 88 ? 0.938 38.469 13.273 1 88.06 88 SER A O 1
ATOM 688 N N . MET A 1 89 ? -0.11 37.375 11.672 1 87.94 89 MET A N 1
ATOM 689 C CA . MET A 1 89 ? 0.251 38.375 10.672 1 87.94 89 MET A CA 1
ATOM 690 C C . MET A 1 89 ? -0.42 39.719 10.969 1 87.94 89 MET A C 1
ATOM 692 O O . MET A 1 89 ? 0.188 40.781 10.797 1 87.94 89 MET A O 1
ATOM 69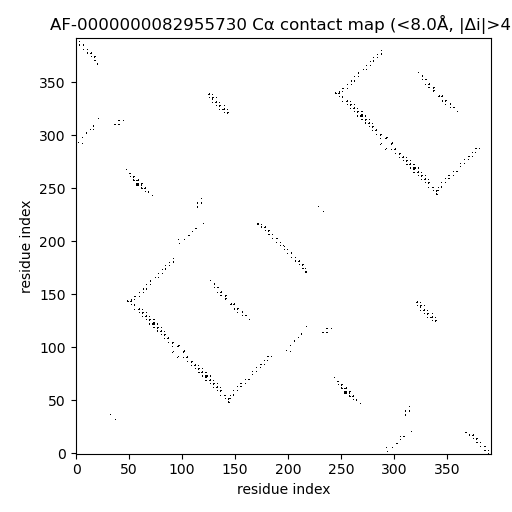6 N N . GLU A 1 90 ? -1.625 39.688 11.43 1 87.5 90 GLU A N 1
ATOM 697 C CA . GLU A 1 90 ? -2.326 40.906 11.82 1 87.5 90 GLU A CA 1
ATOM 698 C C . GLU A 1 90 ? -1.645 41.594 13.008 1 87.5 90 GLU A C 1
ATOM 700 O O . GLU A 1 90 ? -1.559 42.812 13.07 1 87.5 90 GLU A O 1
ATOM 705 N N . LEU A 1 91 ? -1.144 40.812 13.906 1 83.5 91 LEU A N 1
ATOM 706 C CA . LEU A 1 91 ? -0.432 41.344 15.055 1 83.5 91 LEU A CA 1
ATOM 707 C C . LEU A 1 91 ? 0.845 42.062 14.617 1 83.5 91 LEU A C 1
ATOM 709 O O . LEU A 1 91 ? 1.196 43.125 15.164 1 83.5 91 LEU A O 1
ATOM 713 N N . ILE A 1 92 ? 1.498 41.5 13.672 1 80.31 92 ILE A N 1
ATOM 714 C CA . ILE A 1 92 ? 2.756 42.062 13.195 1 80.31 92 ILE A CA 1
ATOM 715 C C . ILE A 1 92 ? 2.486 43.375 12.453 1 80.31 92 ILE A C 1
ATOM 717 O O . ILE A 1 92 ? 3.238 44.344 12.594 1 80.31 92 ILE A O 1
ATOM 721 N N . LYS A 1 93 ? 1.485 43.438 11.664 1 79.75 93 LYS A N 1
ATOM 722 C CA . LYS A 1 93 ? 1.181 44.594 10.828 1 79.75 93 LYS A CA 1
ATOM 723 C C . LYS A 1 93 ? 0.75 45.781 11.688 1 79.75 93 LYS A C 1
ATOM 725 O O . LYS A 1 93 ? 1.05 46.938 11.352 1 79.75 93 LYS A O 1
ATOM 730 N N . TYR A 1 94 ? 0.044 45.594 12.711 1 73.56 94 TYR A N 1
ATOM 731 C CA . TYR A 1 94 ? -0.481 46.688 13.5 1 73.56 94 TYR A CA 1
ATOM 732 C C . TYR A 1 94 ? 0.567 47.219 14.469 1 73.56 94 TYR A C 1
ATOM 734 O O . TYR A 1 94 ? 0.293 48.125 15.266 1 73.56 94 TYR A O 1
ATOM 742 N N . ASN A 1 95 ? 1.808 47.062 14.273 1 61.06 95 ASN A N 1
ATOM 743 C CA . ASN A 1 95 ? 2.992 47.656 14.867 1 61.06 95 ASN A CA 1
ATOM 744 C C . ASN A 1 95 ? 2.846 47.812 16.391 1 61.06 95 ASN A C 1
ATOM 746 O O . ASN A 1 95 ? 3.283 48.812 16.953 1 61.06 95 ASN A O 1
ATOM 750 N N . TYR A 1 96 ? 2.1 46.906 16.938 1 54.78 96 TYR A N 1
ATOM 751 C CA . TYR A 1 96 ? 1.812 47.156 18.344 1 54.78 96 TYR A CA 1
ATOM 752 C C . TYR A 1 96 ? 3.008 46.781 19.219 1 54.78 96 TYR A C 1
ATOM 754 O O . TYR A 1 96 ? 2.887 46.688 20.438 1 54.78 96 TYR A O 1
ATOM 762 N N . TRP A 1 97 ? 4.254 46.688 18.516 1 58.03 97 TRP A N 1
ATOM 763 C CA . TRP A 1 97 ? 5.316 45.906 19.156 1 58.03 97 TRP A CA 1
ATOM 764 C C . TRP A 1 97 ? 6.008 46.719 20.234 1 58.03 97 TRP A C 1
ATOM 766 O O . TRP A 1 97 ? 6.906 46.25 20.922 1 58.03 97 TRP A O 1
ATOM 776 N N . TYR A 1 98 ? 5.305 47.906 20.391 1 58.78 98 TYR A N 1
ATOM 777 C CA . TYR A 1 98 ? 6.066 48.75 21.297 1 58.78 98 TYR A CA 1
ATOM 778 C C . TYR A 1 98 ? 5.551 48.625 22.719 1 58.78 98 TYR A C 1
ATOM 780 O O . TYR A 1 98 ? 6.199 49.094 23.656 1 58.78 98 TYR A O 1
ATOM 788 N N . ASP A 1 99 ? 4.559 47.875 22.844 1 68.44 99 ASP A N 1
ATOM 789 C CA . ASP A 1 99 ? 4.125 47.75 24.234 1 68.44 99 ASP A CA 1
ATOM 790 C C . ASP A 1 99 ? 4.191 46.312 24.719 1 68.44 99 ASP A C 1
ATOM 792 O O . ASP A 1 99 ? 4.328 45.375 23.906 1 68.44 99 ASP A O 1
ATOM 796 N N . GLU A 1 100 ? 4.27 46.031 26.109 1 66.06 100 GLU A N 1
ATOM 797 C CA . GLU A 1 100 ? 4.387 44.75 26.766 1 66.06 100 GLU A CA 1
ATOM 798 C C . GLU A 1 100 ? 3.219 43.812 26.391 1 66.06 100 GLU A C 1
ATOM 800 O O . GLU A 1 100 ? 3.398 42.625 26.203 1 66.06 100 GLU A O 1
ATOM 805 N N . LYS A 1 101 ? 2.109 44.438 26.312 1 72.81 101 LYS A N 1
ATOM 806 C CA . LYS A 1 101 ? 0.932 43.625 25.969 1 72.81 101 LYS A CA 1
ATOM 807 C C . LYS A 1 101 ? 1.059 43.031 24.578 1 72.81 101 LYS A C 1
ATOM 809 O O . LYS A 1 101 ? 0.725 41.875 24.359 1 72.81 101 LYS A O 1
ATOM 814 N N . SER A 1 102 ? 1.629 43.781 23.703 1 72.75 102 SER A N 1
ATOM 815 C CA . SER A 1 102 ? 1.788 43.312 22.328 1 72.75 102 SER A CA 1
ATOM 816 C C . SER A 1 102 ? 2.807 42.188 22.234 1 72.75 102 SER A C 1
ATOM 818 O O . SER A 1 102 ? 2.633 41.25 21.453 1 72.75 102 SER A O 1
ATOM 820 N N . GLU A 1 103 ? 3.717 42.281 23.078 1 72.06 103 GLU A N 1
ATOM 821 C CA . GLU A 1 103 ? 4.738 41.219 23.109 1 72.06 103 GLU A CA 1
ATOM 822 C C . GLU A 1 103 ? 4.156 39.906 23.594 1 72.06 103 GLU A C 1
ATOM 824 O O . GLU A 1 103 ? 4.434 38.844 23.031 1 72.06 103 GLU A O 1
ATOM 829 N N . ASN A 1 104 ? 3.467 40.031 24.625 1 75.19 104 ASN A N 1
ATOM 830 C CA . ASN A 1 104 ? 2.842 38.812 25.156 1 75.19 104 ASN A CA 1
ATOM 831 C C . ASN A 1 104 ? 1.847 38.219 24.172 1 75.19 104 ASN A C 1
ATOM 833 O O . ASN A 1 104 ? 1.746 37 24.062 1 75.19 104 ASN A O 1
ATOM 837 N N . ASP A 1 105 ? 1.153 39.156 23.469 1 79.19 105 ASP A N 1
ATOM 838 C CA . ASP A 1 105 ? 0.191 38.688 22.469 1 79.19 105 ASP A CA 1
ATOM 839 C C . ASP A 1 105 ? 0.895 37.969 21.312 1 79.19 105 ASP A C 1
ATOM 841 O O . ASP A 1 105 ? 0.401 36.969 20.812 1 79.19 105 ASP A O 1
ATOM 845 N N . PHE A 1 106 ? 1.99 38.438 21 1 79.38 106 PHE A N 1
ATOM 846 C CA . PHE A 1 106 ? 2.744 37.812 19.906 1 79.38 106 PHE A CA 1
ATOM 847 C C . PHE A 1 106 ? 3.314 36.469 20.328 1 79.38 106 PHE A C 1
ATOM 849 O O . PHE A 1 106 ? 3.264 35.5 19.578 1 79.38 106 PHE A O 1
ATOM 856 N N . MET A 1 107 ? 3.791 36.344 21.5 1 77.38 107 MET A N 1
ATOM 857 C CA . MET A 1 107 ? 4.316 35.094 22.016 1 77.38 107 MET A CA 1
ATOM 858 C C . MET A 1 107 ? 3.229 34.031 22.062 1 77.38 107 MET A C 1
ATOM 860 O O . MET A 1 107 ? 3.453 32.875 21.641 1 77.38 107 MET A O 1
ATOM 864 N N . LYS A 1 108 ? 2.154 34.469 22.562 1 79.62 108 LYS A N 1
ATOM 865 C CA . LYS A 1 108 ? 1.023 33.531 22.594 1 79.62 108 LYS A CA 1
ATOM 866 C C . LYS A 1 108 ? 0.642 33.062 21.203 1 79.62 108 LYS A C 1
ATOM 868 O O . LYS A 1 108 ? 0.324 31.891 21 1 79.62 108 LYS A O 1
ATOM 873 N N . SER A 1 109 ? 0.656 34 20.266 1 84 109 SER A N 1
ATOM 874 C CA . SER A 1 109 ? 0.323 33.656 18.891 1 84 109 SER A CA 1
ATOM 875 C C . SER A 1 109 ? 1.305 32.656 18.312 1 84 109 SER A C 1
ATOM 877 O O . SER A 1 109 ? 0.912 31.75 17.578 1 84 109 SER A O 1
ATOM 879 N N . GLN A 1 110 ? 2.559 32.75 18.703 1 82.06 110 GLN A N 1
ATOM 880 C CA . GLN A 1 110 ? 3.566 31.797 18.219 1 82.06 110 GLN A CA 1
ATOM 881 C C . GLN A 1 110 ? 3.316 30.391 18.766 1 82.06 110 GLN A C 1
ATOM 883 O O . GLN A 1 110 ? 3.496 29.406 18.062 1 82.06 110 GLN A O 1
ATOM 888 N N . TYR A 1 111 ? 2.936 30.406 19.938 1 79.69 111 TYR A N 1
ATOM 889 C CA . TYR A 1 111 ? 2.594 29.125 20.547 1 79.69 111 TYR A CA 1
ATOM 890 C C . TYR A 1 111 ? 1.383 28.5 19.859 1 79.69 111 TYR A C 1
ATOM 892 O O . TYR A 1 111 ? 1.376 27.297 19.562 1 79.69 111 TYR A O 1
ATOM 900 N N . ASP A 1 112 ? 0.377 29.312 19.625 1 83.62 112 ASP A N 1
ATOM 901 C CA . ASP A 1 112 ? -0.833 28.828 18.969 1 83.62 112 ASP A CA 1
ATOM 902 C C . ASP A 1 112 ? -0.524 28.312 17.562 1 83.62 112 ASP A C 1
ATOM 904 O O . ASP A 1 112 ? -1.081 27.297 17.125 1 83.62 112 ASP A O 1
ATOM 908 N N . ILE A 1 113 ? 0.38 28.984 16.875 1 86.44 113 ILE A N 1
ATOM 909 C CA . ILE A 1 113 ? 0.773 28.562 15.539 1 86.44 113 ILE A CA 1
ATOM 910 C C . ILE A 1 113 ? 1.482 27.219 15.602 1 86.44 113 ILE A C 1
ATOM 912 O O . ILE A 1 113 ? 1.191 26.312 14.812 1 86.44 113 ILE A O 1
ATOM 916 N N . ALA A 1 114 ? 2.338 27.031 16.531 1 81.12 114 ALA A N 1
ATOM 917 C CA . ALA A 1 114 ? 3.082 25.781 16.672 1 81.12 114 ALA A CA 1
ATOM 918 C C . ALA A 1 114 ? 2.143 24.625 16.969 1 81.12 114 ALA A C 1
ATOM 920 O O . ALA A 1 114 ? 2.293 23.531 16.422 1 81.12 114 ALA A O 1
ATOM 921 N N . ASN A 1 115 ? 1.199 24.875 17.859 1 82.31 115 ASN A N 1
ATOM 922 C CA . ASN A 1 115 ? 0.233 23.828 18.188 1 82.31 115 ASN A CA 1
ATOM 923 C C . ASN A 1 115 ? -0.636 23.469 17 1 82.31 115 ASN A C 1
ATOM 925 O O . ASN A 1 115 ? -0.83 22.281 16.703 1 82.31 115 ASN A O 1
ATOM 929 N N . ALA A 1 116 ? -1.127 24.469 16.359 1 86.5 116 ALA A N 1
ATOM 930 C CA . ALA A 1 116 ? -1.966 24.219 15.195 1 86.5 116 ALA A CA 1
ATOM 931 C C . ALA A 1 116 ? -1.182 23.516 14.094 1 86.5 116 ALA A C 1
ATOM 933 O O . ALA A 1 116 ? -1.725 22.656 13.391 1 86.5 116 ALA A O 1
ATOM 934 N N . LYS A 1 117 ? 0.05 23.812 13.938 1 86.06 117 LYS A N 1
ATOM 935 C CA . LYS A 1 117 ? 0.898 23.172 12.938 1 86.06 117 LYS A CA 1
ATOM 936 C C . LYS A 1 117 ? 1.063 21.688 13.234 1 86.06 117 LYS A C 1
ATOM 938 O O . LYS A 1 117 ? 1.078 20.859 12.312 1 86.06 117 LYS A O 1
ATOM 943 N N . LEU A 1 118 ? 1.169 21.344 14.422 1 82.94 118 LEU A N 1
ATOM 944 C CA . LEU A 1 118 ? 1.312 19.938 14.805 1 82.94 118 LEU A CA 1
ATOM 945 C C . LEU A 1 118 ? 0.102 19.125 14.359 1 82.94 118 LEU A C 1
ATOM 947 O O . LEU A 1 118 ? 0.25 18.016 13.828 1 82.94 118 LEU A O 1
ATOM 951 N N . PHE A 1 119 ? -1.051 19.688 14.562 1 85.31 119 PHE A N 1
ATOM 952 C CA . PHE A 1 119 ? -2.27 19.016 14.133 1 85.31 119 PHE A CA 1
ATOM 953 C C . PHE A 1 119 ? -2.312 18.891 12.609 1 85.31 119 PHE A C 1
ATOM 955 O O . PHE A 1 119 ? -2.762 17.875 12.07 1 85.31 119 PHE A O 1
ATOM 962 N N . TYR A 1 120 ? -1.901 19.906 12.055 1 90.62 120 TYR A N 1
ATOM 963 C CA . TYR A 1 120 ? -1.865 19.922 10.602 1 90.62 120 TYR A CA 1
ATOM 964 C C . TYR A 1 120 ? -0.917 18.844 10.07 1 90.62 120 TYR A C 1
ATOM 966 O O . TYR A 1 120 ? -1.277 18.078 9.18 1 90.62 120 TYR A O 1
ATOM 974 N N . LEU A 1 121 ? 0.274 18.75 10.641 1 88.12 121 LEU A N 1
ATOM 975 C CA . LEU A 1 121 ? 1.253 17.75 10.211 1 88.12 121 LEU A CA 1
ATOM 976 C C . LEU A 1 121 ? 0.744 16.344 10.477 1 88.12 121 LEU A C 1
ATOM 978 O O . LEU A 1 121 ? 0.961 15.438 9.664 1 88.12 121 LEU A O 1
ATOM 982 N N . ASP A 1 122 ? 0.137 16.188 11.578 1 87.38 122 ASP A N 1
ATOM 983 C CA . ASP A 1 122 ? -0.463 14.898 11.875 1 87.38 122 ASP A CA 1
ATOM 984 C C . ASP A 1 122 ? -1.499 14.516 10.82 1 87.38 122 ASP A C 1
ATOM 986 O O . ASP A 1 122 ? -1.524 13.375 10.352 1 87.38 122 ASP A O 1
ATOM 990 N N . SER A 1 123 ? -2.322 15.492 10.516 1 91.62 123 SER A N 1
ATOM 991 C CA . SER A 1 123 ? -3.365 15.234 9.531 1 91.62 123 SER A CA 1
ATOM 992 C C . SER A 1 123 ? -2.768 14.922 8.156 1 91.62 123 SER A C 1
ATOM 994 O O . SER A 1 123 ? -3.326 14.125 7.398 1 91.62 123 SER A O 1
ATOM 996 N N . ILE A 1 124 ? -1.637 15.438 7.824 1 92 124 ILE A N 1
ATOM 997 C CA . ILE A 1 124 ? -0.938 15.141 6.578 1 92 124 ILE A CA 1
ATOM 998 C C . ILE A 1 124 ? -0.496 13.68 6.566 1 92 124 ILE A C 1
ATOM 1000 O O . ILE A 1 124 ? -0.661 12.984 5.566 1 92 124 ILE A O 1
ATOM 1004 N N . SER A 1 125 ? 0.038 13.281 7.66 1 89.06 125 SER A N 1
ATOM 1005 C CA . SER A 1 125 ? 0.504 11.898 7.77 1 89.06 125 SER A CA 1
ATOM 1006 C C . SER A 1 125 ? -0.645 10.914 7.594 1 89.06 125 SER A C 1
ATOM 1008 O O . SER A 1 125 ? -0.51 9.922 6.875 1 89.06 125 SER A O 1
ATOM 1010 N N . VAL A 1 126 ? -1.706 11.266 8.227 1 91.69 126 VAL A N 1
ATOM 1011 C CA . VAL A 1 126 ? -2.875 10.398 8.133 1 91.69 126 VAL A CA 1
ATOM 1012 C C . VAL A 1 126 ? -3.377 10.359 6.688 1 91.69 126 VAL A C 1
ATOM 1014 O O . VAL A 1 126 ? -3.701 9.289 6.168 1 91.69 126 VAL A O 1
ATOM 1017 N N . MET A 1 127 ? -3.418 11.484 6.137 1 95.38 127 MET A N 1
ATOM 1018 C CA . MET A 1 127 ? -3.904 11.562 4.762 1 95.38 127 MET A CA 1
ATOM 1019 C C . MET A 1 127 ? -3.012 10.758 3.822 1 95.38 127 MET A C 1
ATOM 1021 O O . MET A 1 127 ? -3.508 10.039 2.951 1 95.38 127 MET A O 1
ATOM 1025 N N . ASP A 1 128 ? -1.721 10.828 3.984 1 93.12 128 ASP A N 1
ATOM 1026 C CA . ASP A 1 128 ? -0.777 10.078 3.16 1 93.12 128 ASP A CA 1
ATOM 1027 C C . ASP A 1 128 ? -1.022 8.578 3.27 1 93.12 128 ASP A C 1
ATOM 1029 O O . ASP A 1 128 ? -1.018 7.863 2.264 1 93.12 128 ASP A O 1
ATOM 1033 N N . ARG A 1 129 ? -1.239 8.18 4.465 1 94.38 129 ARG A N 1
ATOM 1034 C CA . ARG A 1 129 ? -1.47 6.75 4.684 1 94.38 129 ARG A CA 1
ATOM 1035 C C . ARG A 1 129 ? -2.809 6.316 4.098 1 94.38 129 ARG A C 1
ATOM 1037 O O . ARG A 1 129 ? -2.926 5.219 3.553 1 94.38 129 ARG A O 1
ATOM 1044 N N . ALA A 1 130 ? -3.824 7.137 4.266 1 96.81 130 ALA A N 1
ATOM 1045 C CA . ALA A 1 130 ? -5.141 6.84 3.705 1 96.81 130 ALA A CA 1
ATOM 1046 C C . ALA A 1 130 ? -5.07 6.695 2.188 1 96.81 130 ALA A C 1
ATOM 1048 O O . ALA A 1 130 ? -5.672 5.781 1.616 1 96.81 130 ALA A O 1
ATOM 1049 N N . LEU A 1 131 ? -4.305 7.551 1.529 1 97 131 LEU A N 1
ATOM 1050 C CA . LEU A 1 131 ? -4.164 7.488 0.079 1 97 131 LEU A CA 1
ATOM 1051 C C . LEU A 1 131 ? -3.393 6.242 -0.341 1 97 131 LEU A C 1
ATOM 1053 O O . LEU A 1 131 ? -3.73 5.605 -1.342 1 97 131 LEU A O 1
ATOM 1057 N N . GLN A 1 132 ? -2.357 5.922 0.422 1 96.25 132 GLN A N 1
ATOM 1058 C CA . GLN A 1 132 ? -1.612 4.695 0.146 1 96.25 132 GLN A CA 1
ATOM 1059 C C . GLN A 1 132 ? -2.514 3.471 0.243 1 96.25 132 GLN A C 1
ATOM 1061 O O . GLN A 1 132 ? -2.443 2.574 -0.6 1 96.25 132 GLN A O 1
ATOM 1066 N N . LEU A 1 133 ? -3.303 3.455 1.29 1 97.62 133 LEU A N 1
ATOM 1067 C CA . LEU A 1 133 ? -4.262 2.371 1.454 1 97.62 133 LEU A CA 1
ATOM 1068 C C . LEU A 1 133 ? -5.23 2.318 0.278 1 97.62 133 LEU A C 1
ATOM 1070 O O . LEU A 1 133 ? -5.543 1.238 -0.228 1 97.62 133 LEU A O 1
ATOM 1074 N N . GLY A 1 134 ? -5.699 3.488 -0.121 1 97.56 134 GLY A N 1
ATOM 1075 C CA . GLY A 1 134 ? -6.574 3.561 -1.281 1 97.56 134 GLY A CA 1
ATOM 1076 C C . GLY A 1 134 ? -5.93 3.031 -2.549 1 97.56 134 GLY A C 1
ATOM 1077 O O . GLY A 1 134 ? -6.562 2.297 -3.312 1 97.56 134 GLY A O 1
ATOM 1078 N N . ARG A 1 135 ? -4.723 3.326 -2.801 1 95.62 135 ARG A N 1
ATOM 1079 C CA . ARG A 1 135 ? -4.012 2.848 -3.98 1 95.62 135 ARG A CA 1
ATOM 1080 C C . ARG A 1 135 ? -3.852 1.332 -3.947 1 95.62 135 ARG A C 1
ATOM 1082 O O . ARG A 1 135 ? -3.959 0.668 -4.98 1 95.62 135 ARG A O 1
ATOM 1089 N N . SER A 1 136 ? -3.541 0.807 -2.758 1 95.75 136 SER A N 1
ATOM 1090 C CA . SER A 1 136 ? -3.43 -0.642 -2.625 1 95.75 136 SER A CA 1
ATOM 1091 C C . SER A 1 136 ? -4.754 -1.33 -2.93 1 95.75 136 SER A C 1
ATOM 1093 O O . SER A 1 136 ? -4.781 -2.398 -3.545 1 95.75 136 SER A O 1
ATOM 1095 N N . ASN A 1 137 ? -5.855 -0.709 -2.496 1 97.5 137 ASN A N 1
ATOM 1096 C CA . ASN A 1 137 ? -7.18 -1.235 -2.805 1 97.5 137 ASN A CA 1
ATOM 1097 C C . ASN A 1 137 ? -7.465 -1.194 -4.305 1 97.5 137 ASN A C 1
ATOM 1099 O O . ASN A 1 137 ? -8.062 -2.121 -4.852 1 97.5 137 ASN A O 1
ATOM 1103 N N . ALA A 1 138 ? -7.086 -0.106 -4.922 1 96.56 138 ALA A N 1
ATOM 1104 C CA . ALA A 1 138 ? -7.273 -0.006 -6.367 1 96.56 138 ALA A CA 1
ATOM 1105 C C . ALA A 1 138 ? -6.516 -1.112 -7.094 1 96.56 138 ALA A C 1
ATOM 1107 O O . ALA A 1 138 ? -7.059 -1.748 -8 1 96.56 138 ALA A O 1
ATOM 1108 N N . LEU A 1 139 ? -5.289 -1.348 -6.676 1 93.38 139 LEU A N 1
ATOM 1109 C CA . LEU A 1 139 ? -4.473 -2.385 -7.301 1 93.38 139 LEU A CA 1
ATOM 1110 C C . LEU A 1 139 ? -5.078 -3.764 -7.074 1 93.38 139 LEU A C 1
ATOM 1112 O O . LEU A 1 139 ? -5.09 -4.598 -7.984 1 93.38 139 LEU A O 1
ATOM 1116 N N . MET A 1 140 ? -5.543 -4.004 -5.883 1 95.06 140 MET A N 1
ATOM 1117 C CA . MET A 1 140 ? -6.195 -5.273 -5.582 1 95.06 140 MET A CA 1
ATOM 1118 C C . MET A 1 140 ? -7.438 -5.469 -6.445 1 95.06 140 MET A C 1
ATOM 1120 O O . MET A 1 140 ? -7.637 -6.539 -7.02 1 95.06 140 MET A O 1
ATOM 1124 N N . SER A 1 141 ? -8.227 -4.41 -6.523 1 94.31 141 SER A N 1
ATOM 1125 C CA . SER A 1 141 ? -9.438 -4.461 -7.332 1 94.31 141 SER A CA 1
ATOM 1126 C C . SER A 1 141 ? -9.117 -4.727 -8.797 1 94.31 141 SER A C 1
ATOM 1128 O O . SER A 1 141 ? -9.836 -5.465 -9.469 1 94.31 141 SER A O 1
ATOM 1130 N N . TYR A 1 142 ? -8.086 -4.141 -9.266 1 93.06 142 TYR A N 1
ATOM 1131 C CA . TYR A 1 142 ? -7.645 -4.383 -10.633 1 93.06 142 TYR A CA 1
ATOM 1132 C C . TYR A 1 142 ? -7.254 -5.84 -10.836 1 93.06 142 TYR A C 1
ATOM 1134 O O . TYR A 1 142 ? -7.66 -6.473 -11.812 1 93.06 142 TYR A O 1
ATOM 1142 N N . THR A 1 143 ? -6.477 -6.336 -9.883 1 90.56 143 THR A N 1
ATOM 1143 C CA . THR A 1 143 ? -5.945 -7.691 -9.969 1 90.56 143 THR A CA 1
ATOM 1144 C C . THR A 1 143 ? -7.078 -8.719 -10 1 90.56 143 THR A C 1
ATOM 1146 O O . THR A 1 143 ? -6.992 -9.719 -10.711 1 90.56 143 THR A O 1
ATOM 1149 N N . VAL A 1 144 ? -8.172 -8.469 -9.312 1 90.88 144 VAL A N 1
ATOM 1150 C CA . VAL A 1 144 ? -9.25 -9.445 -9.234 1 90.88 144 VAL A CA 1
ATOM 1151 C C . VAL A 1 144 ? -10.383 -9.039 -10.172 1 90.88 144 VAL A C 1
ATOM 1153 O O . VAL A 1 144 ? -11.492 -9.586 -10.094 1 90.88 144 VAL A O 1
ATOM 1156 N N . GLU A 1 145 ? -10.125 -7.941 -10.953 1 88.69 145 GLU A N 1
ATOM 1157 C CA . GLU A 1 145 ? -11.047 -7.473 -11.984 1 88.69 145 GLU A CA 1
ATOM 1158 C C . GLU A 1 145 ? -12.383 -7.039 -11.375 1 88.69 145 GLU A C 1
ATOM 1160 O O . GLU A 1 145 ? -13.445 -7.344 -11.922 1 88.69 145 GLU A O 1
ATOM 1165 N N . ALA A 1 146 ? -12.32 -6.52 -10.219 1 91.44 146 ALA A N 1
ATOM 1166 C CA . ALA A 1 146 ? -13.484 -5.879 -9.609 1 91.44 146 ALA A CA 1
ATOM 1167 C C . ALA A 1 146 ? -13.68 -4.469 -10.164 1 91.44 146 ALA A C 1
ATOM 1169 O O . ALA A 1 146 ? -13.438 -3.482 -9.469 1 91.44 146 ALA A O 1
ATOM 1170 N N . ASN A 1 147 ? -14.273 -4.309 -11.305 1 87.31 147 ASN A N 1
ATOM 1171 C CA . ASN A 1 147 ? -14.273 -3.072 -12.086 1 87.31 147 ASN A CA 1
ATOM 1172 C C . ASN A 1 147 ? -15.141 -1.999 -11.43 1 87.31 147 ASN A C 1
ATOM 1174 O O . ASN A 1 147 ? -14.773 -0.823 -11.414 1 87.31 147 ASN A O 1
ATOM 1178 N N . THR A 1 148 ? -16.234 -2.352 -10.938 1 90.5 148 THR A N 1
ATOM 1179 C CA . THR A 1 148 ? -17.125 -1.375 -10.336 1 90.5 148 THR A CA 1
ATOM 1180 C C . THR A 1 148 ? -16.453 -0.682 -9.156 1 90.5 148 THR A C 1
ATOM 1182 O O . THR A 1 148 ? -16.438 0.548 -9.078 1 90.5 148 THR A O 1
ATOM 1185 N N . VAL A 1 149 ? -15.93 -1.436 -8.281 1 93.12 149 VAL A N 1
ATOM 1186 C CA . VAL A 1 149 ? -15.344 -0.833 -7.094 1 93.12 149 VAL A CA 1
ATOM 1187 C C . VAL A 1 149 ? -14.016 -0.169 -7.449 1 93.12 149 VAL A C 1
ATOM 1189 O O . VAL A 1 149 ? -13.617 0.816 -6.824 1 93.12 149 VAL A O 1
ATOM 1192 N N . LEU A 1 150 ? -13.258 -0.696 -8.461 1 94.5 150 LEU A N 1
ATOM 1193 C CA . LEU A 1 150 ? -12.055 -0.051 -8.961 1 94.5 150 LEU A CA 1
ATOM 1194 C C . LEU A 1 150 ? -12.344 1.379 -9.406 1 94.5 150 LEU A C 1
ATOM 1196 O O . LEU A 1 150 ? -11.609 2.303 -9.055 1 94.5 150 LEU A O 1
ATOM 1200 N N . ASN A 1 151 ? -13.383 1.541 -10.156 1 93.81 151 ASN A N 1
ATOM 1201 C CA . ASN A 1 151 ? -13.758 2.871 -10.625 1 93.81 151 ASN A CA 1
ATOM 1202 C C . ASN A 1 151 ? -14.109 3.797 -9.461 1 93.81 151 ASN A C 1
ATOM 1204 O O . ASN A 1 151 ? -13.703 4.961 -9.445 1 93.81 151 ASN A O 1
ATOM 1208 N N . SER A 1 152 ? -14.867 3.291 -8.516 1 93.75 152 SER A N 1
ATOM 1209 C CA . SER A 1 152 ? -15.227 4.078 -7.34 1 93.75 152 SER A CA 1
ATOM 1210 C C . SER A 1 152 ? -13.984 4.516 -6.566 1 93.75 152 SER A C 1
ATOM 1212 O O . SER A 1 152 ? -13.875 5.676 -6.16 1 93.75 152 SER A O 1
ATOM 1214 N N . MET A 1 153 ? -13.07 3.566 -6.414 1 96.44 153 MET A N 1
ATOM 1215 C CA . MET A 1 153 ? -11.844 3.873 -5.688 1 96.44 153 MET A CA 1
ATOM 1216 C C . MET A 1 153 ? -11 4.887 -6.453 1 96.44 153 MET A C 1
ATOM 1218 O O . MET A 1 153 ? -10.43 5.805 -5.855 1 96.44 153 MET A O 1
ATOM 1222 N N . SER A 1 154 ? -10.891 4.723 -7.75 1 96.5 154 SER A N 1
ATOM 1223 C CA . SER A 1 154 ? -10.117 5.641 -8.578 1 96.5 154 SER A CA 1
ATOM 1224 C C . SER A 1 154 ? -10.672 7.059 -8.508 1 96.5 154 SER A C 1
ATOM 1226 O O . SER A 1 154 ? -9.914 8.023 -8.422 1 96.5 154 SER A O 1
ATOM 1228 N N . GLU A 1 155 ? -11.93 7.168 -8.492 1 94.69 155 GLU A N 1
ATOM 1229 C CA . GLU A 1 155 ? -12.562 8.477 -8.375 1 94.69 155 GLU A CA 1
ATOM 1230 C C . GLU A 1 155 ? -12.273 9.102 -7.012 1 94.69 155 GLU A C 1
ATOM 1232 O O . GLU A 1 155 ? -11.945 10.289 -6.93 1 94.69 155 GLU A O 1
ATOM 1237 N N . LYS A 1 156 ? -12.492 8.32 -6.016 1 97.25 156 LYS A N 1
ATOM 1238 C CA . LYS A 1 156 ? -12.219 8.812 -4.664 1 97.25 156 LYS A CA 1
ATOM 1239 C C . LYS A 1 156 ? -10.766 9.273 -4.527 1 97.25 156 LYS A C 1
ATOM 1241 O O . LYS A 1 156 ? -10.5 10.328 -3.957 1 97.25 156 LYS A O 1
ATOM 1246 N N . LEU A 1 157 ? -9.828 8.484 -5.035 1 97.56 157 LEU A N 1
ATOM 1247 C CA . LEU A 1 157 ? -8.406 8.82 -4.973 1 97.56 157 LEU A CA 1
ATOM 1248 C C . LEU A 1 157 ? -8.117 10.109 -5.73 1 97.56 157 LEU A C 1
ATOM 1250 O O . LEU A 1 157 ? -7.41 10.984 -5.23 1 97.56 157 LEU A O 1
ATOM 1254 N N . ASN A 1 158 ? -8.695 10.188 -6.898 1 97 158 ASN A N 1
ATOM 1255 C CA . ASN A 1 158 ? -8.477 11.375 -7.707 1 97 158 ASN A CA 1
ATOM 1256 C C . ASN A 1 158 ? -8.969 12.633 -6.996 1 97 158 ASN A C 1
ATOM 1258 O O . ASN A 1 158 ? -8.266 13.648 -6.957 1 97 158 ASN A O 1
ATOM 1262 N N . PHE A 1 159 ? -10.148 12.578 -6.457 1 98.06 159 PHE A N 1
ATOM 1263 C CA . PHE A 1 159 ? -10.719 13.703 -5.719 1 98.06 159 PHE A CA 1
ATOM 1264 C C . PHE A 1 159 ? -9.867 14.039 -4.504 1 98.06 159 PHE A C 1
ATOM 1266 O O . PHE A 1 159 ? -9.523 15.203 -4.289 1 98.06 159 PHE A O 1
ATOM 1273 N N . ALA A 1 160 ? -9.555 13.07 -3.729 1 97.62 160 ALA A N 1
ATOM 1274 C CA . ALA A 1 160 ? -8.82 13.273 -2.484 1 97.62 160 ALA A CA 1
ATOM 1275 C C . ALA A 1 160 ? -7.422 13.828 -2.76 1 97.62 160 ALA A C 1
ATOM 1277 O O . ALA A 1 160 ? -6.938 14.688 -2.025 1 97.62 160 ALA A O 1
ATOM 1278 N N . GLU A 1 161 ? -6.77 13.328 -3.766 1 96.69 161 GLU A N 1
ATOM 1279 C CA . GLU A 1 161 ? -5.434 13.805 -4.117 1 96.69 161 GLU A CA 1
ATOM 1280 C C . GLU A 1 161 ? -5.469 15.273 -4.543 1 96.69 161 GLU A C 1
ATOM 1282 O O . GLU A 1 161 ? -4.586 16.047 -4.18 1 96.69 161 GLU A O 1
ATOM 1287 N N . LYS A 1 162 ? -6.465 15.648 -5.266 1 96 162 LYS A N 1
ATOM 1288 C CA . LYS A 1 162 ? -6.625 17.031 -5.676 1 96 162 LYS A CA 1
ATOM 1289 C C . LYS A 1 162 ? -6.852 17.938 -4.469 1 96 162 LYS A C 1
ATOM 1291 O O . LYS A 1 162 ? -6.258 19.016 -4.371 1 96 162 LYS A O 1
ATOM 1296 N N . GLU A 1 163 ? -7.734 17.531 -3.645 1 97.5 163 GLU A N 1
ATOM 1297 C CA . GLU A 1 163 ? -8.008 18.297 -2.434 1 97.5 163 GLU A CA 1
ATOM 1298 C C . GLU A 1 163 ? -6.762 18.422 -1.56 1 97.5 163 GLU A C 1
ATOM 1300 O O . GLU A 1 163 ? -6.496 19.484 -0.994 1 97.5 163 GLU A O 1
ATOM 1305 N N . PHE A 1 164 ? -6.062 17.359 -1.419 1 96.75 164 PHE A N 1
ATOM 1306 C CA . PHE A 1 164 ? -4.836 17.328 -0.631 1 96.75 164 PHE A CA 1
ATOM 1307 C C . PHE A 1 164 ? -3.812 18.312 -1.186 1 96.75 164 PHE A C 1
ATOM 1309 O O . PHE A 1 164 ? -3.219 19.094 -0.434 1 96.75 164 PHE A O 1
ATOM 1316 N N . GLN A 1 165 ? -3.684 18.297 -2.453 1 95.38 165 GLN A N 1
ATOM 1317 C CA . GLN A 1 165 ? -2.736 19.188 -3.109 1 95.38 165 GLN A CA 1
ATOM 1318 C C . GLN A 1 165 ? -3.148 20.641 -2.939 1 95.38 165 GLN A C 1
ATOM 1320 O O . GLN A 1 165 ? -2.312 21.5 -2.645 1 95.38 165 GLN A O 1
ATOM 1325 N N . SER A 1 166 ? -4.352 20.938 -3.131 1 96.12 166 SER A N 1
ATOM 1326 C CA . SER A 1 166 ? -4.863 22.297 -2.988 1 96.12 166 SER A CA 1
ATOM 1327 C C . SER A 1 166 ? -4.664 22.812 -1.568 1 96.12 166 SER A C 1
ATOM 1329 O O . SER A 1 166 ? -4.223 23.953 -1.372 1 96.12 166 SER A O 1
ATOM 1331 N N . CYS A 1 167 ? -5.016 21.953 -0.624 1 95.62 167 CYS A N 1
ATOM 1332 C CA . CYS A 1 167 ? -4.887 22.312 0.781 1 95.62 167 CYS A CA 1
ATOM 1333 C C . CYS A 1 167 ? -3.436 22.609 1.139 1 95.62 167 CYS A C 1
ATOM 1335 O O . CYS A 1 167 ? -3.137 23.641 1.747 1 95.62 167 CYS A O 1
ATOM 1337 N N . THR A 1 168 ? -2.549 21.812 0.768 1 94.94 168 THR A N 1
ATOM 1338 C CA . THR A 1 168 ? -1.144 21.969 1.129 1 94.94 168 THR A CA 1
ATOM 1339 C C . THR A 1 168 ? -0.529 23.156 0.412 1 94.94 168 THR A C 1
ATOM 1341 O O . THR A 1 168 ? 0.304 23.875 0.979 1 94.94 168 THR A O 1
ATOM 1344 N N . GLU A 1 169 ? -0.939 23.438 -0.809 1 94.56 169 GLU A N 1
ATOM 1345 C CA . GLU A 1 169 ? -0.445 24.594 -1.549 1 94.56 169 GLU A CA 1
ATOM 1346 C C . GLU A 1 169 ? -0.891 25.906 -0.894 1 94.56 169 GLU A C 1
ATOM 1348 O O . GLU A 1 169 ? -0.117 26.859 -0.813 1 94.56 169 GLU A O 1
ATOM 1353 N N . GLU A 1 170 ? -2.125 25.984 -0.488 1 94.94 170 GLU A N 1
ATOM 1354 C CA . GLU A 1 170 ? -2.645 27.156 0.195 1 94.94 170 GLU A CA 1
ATOM 1355 C C . GLU A 1 170 ? -1.86 27.453 1.472 1 94.94 170 GLU A C 1
ATOM 1357 O O . GLU A 1 170 ? -1.537 28.609 1.76 1 94.94 170 GLU A O 1
ATOM 1362 N N . ILE A 1 171 ? -1.63 26.391 2.193 1 94.38 171 ILE A N 1
ATOM 1363 C CA . ILE A 1 171 ? -0.887 26.547 3.439 1 94.38 171 ILE A CA 1
ATOM 1364 C C . ILE A 1 171 ? 0.535 27.016 3.137 1 94.38 171 ILE A C 1
ATOM 1366 O O . ILE A 1 171 ? 1.06 27.906 3.814 1 94.38 171 ILE A O 1
ATOM 1370 N N . ARG A 1 172 ? 1.126 26.453 2.162 1 91.12 172 ARG A N 1
ATOM 1371 C CA . ARG A 1 172 ? 2.48 26.844 1.784 1 91.12 172 ARG A CA 1
ATOM 1372 C C . ARG A 1 172 ? 2.539 28.312 1.415 1 91.12 172 ARG A C 1
ATOM 1374 O O . ARG A 1 172 ? 3.447 29.031 1.844 1 91.12 172 ARG A O 1
ATOM 1381 N N . LYS A 1 173 ? 1.634 28.797 0.694 1 92.25 173 LYS A N 1
ATOM 1382 C CA . LYS A 1 173 ? 1.589 30.188 0.291 1 92.25 173 LYS A CA 1
ATOM 1383 C C . LYS A 1 173 ? 1.434 31.109 1.502 1 92.25 173 LYS A C 1
ATOM 1385 O O . LYS A 1 173 ? 2.07 32.156 1.576 1 92.25 173 LYS A O 1
ATOM 1390 N N . LEU A 1 174 ? 0.576 30.688 2.391 1 93.19 174 LEU A N 1
ATOM 1391 C CA . LEU A 1 174 ? 0.354 31.484 3.588 1 93.19 174 LEU A CA 1
ATOM 1392 C C . LEU A 1 174 ? 1.604 31.516 4.461 1 93.19 174 LEU A C 1
ATOM 1394 O O . LEU A 1 174 ? 1.938 32.562 5.039 1 93.19 174 LEU A O 1
ATOM 1398 N N . GLU A 1 175 ? 2.275 30.359 4.547 1 89.5 175 GLU A N 1
ATOM 1399 C CA . GLU A 1 175 ? 3.525 30.297 5.297 1 89.5 175 GLU A CA 1
ATOM 1400 C C . GLU A 1 175 ? 4.578 31.234 4.691 1 89.5 175 GLU A C 1
ATOM 1402 O O . GLU A 1 175 ? 5.328 31.891 5.414 1 89.5 175 GLU A O 1
ATOM 1407 N N . GLU A 1 176 ? 4.637 31.266 3.443 1 88.12 176 GLU A N 1
ATOM 1408 C CA . GLU A 1 176 ? 5.578 32.156 2.762 1 88.12 176 GLU A CA 1
ATOM 1409 C C . GLU A 1 176 ? 5.27 33.625 3.051 1 88.12 176 GLU A C 1
ATOM 1411 O O . GLU A 1 176 ? 6.18 34.406 3.283 1 88.12 176 GLU A O 1
ATOM 1416 N N . LYS A 1 177 ? 4.043 34 2.996 1 90.5 177 LYS A N 1
ATOM 1417 C CA . LYS A 1 177 ? 3.631 35.344 3.326 1 90.5 177 LYS A CA 1
ATOM 1418 C C . LYS A 1 177 ? 4.004 35.719 4.766 1 90.5 177 LYS A C 1
ATOM 1420 O O . LYS A 1 177 ? 4.504 36.812 5.031 1 90.5 177 LYS A O 1
ATOM 1425 N N . PHE A 1 178 ? 3.717 34.844 5.711 1 89.38 178 PHE A N 1
ATOM 1426 C CA . PHE A 1 178 ? 4.051 35.031 7.117 1 89.38 178 PHE A CA 1
ATOM 1427 C C . PHE A 1 178 ? 5.551 35.219 7.297 1 89.38 178 PHE A C 1
ATOM 1429 O O . PHE A 1 178 ? 5.984 36.156 7.973 1 89.38 178 PHE A O 1
ATOM 1436 N N . THR A 1 179 ? 6.324 34.312 6.672 1 86.31 179 THR A N 1
ATOM 1437 C CA . THR A 1 179 ? 7.777 34.375 6.777 1 86.31 179 THR A CA 1
ATOM 1438 C C . THR A 1 179 ? 8.305 35.688 6.172 1 86.31 179 THR A C 1
ATOM 1440 O O . THR A 1 179 ? 9.234 36.281 6.703 1 86.31 179 THR A O 1
ATOM 1443 N N . GLY A 1 180 ? 7.758 36.062 5.09 1 85.19 180 GLY A N 1
ATOM 1444 C CA . GLY A 1 180 ? 8.133 37.344 4.484 1 85.19 180 GLY A CA 1
ATOM 1445 C C . GLY A 1 180 ? 7.867 38.531 5.383 1 85.19 180 GLY A C 1
ATOM 1446 O O . GLY A 1 180 ? 8.711 39.406 5.508 1 85.19 180 GLY A O 1
ATOM 1447 N N . LEU A 1 181 ? 6.707 38.594 6 1 85.19 181 LEU A N 1
ATOM 1448 C CA . LEU A 1 181 ? 6.348 39.656 6.922 1 85.19 181 LEU A CA 1
ATOM 1449 C C . LEU A 1 181 ? 7.289 39.688 8.117 1 85.19 181 LEU A C 1
ATOM 1451 O O . LEU A 1 181 ? 7.723 40.781 8.555 1 85.19 181 LEU A O 1
ATOM 1455 N N . LEU A 1 182 ? 7.625 38.531 8.664 1 83.75 182 LEU A N 1
ATOM 1456 C CA . LEU A 1 182 ? 8.539 38.406 9.797 1 83.75 182 LEU A CA 1
ATOM 1457 C C . LEU A 1 182 ? 9.922 38.938 9.43 1 83.75 182 LEU A C 1
ATOM 1459 O O . LEU A 1 182 ? 10.555 39.625 10.211 1 83.75 182 LEU A O 1
ATOM 1463 N N . THR A 1 183 ? 10.344 38.5 8.25 1 82 183 THR A N 1
ATOM 1464 C CA . THR A 1 183 ? 11.664 38.938 7.797 1 82 183 THR A CA 1
ATOM 1465 C C . THR A 1 183 ? 11.719 40.469 7.648 1 82 183 THR A C 1
ATOM 1467 O O . THR A 1 183 ? 12.68 41.094 8.078 1 82 183 THR A O 1
ATOM 1470 N N . LYS A 1 184 ? 10.742 41.125 7.086 1 82.19 184 LYS A N 1
ATOM 1471 C CA . LYS A 1 184 ? 10.688 42.562 6.926 1 82.19 184 LYS A CA 1
ATOM 1472 C C . LYS A 1 184 ? 10.68 43.281 8.281 1 82.19 184 LYS A C 1
ATOM 1474 O O . LYS A 1 184 ? 11.367 44.281 8.461 1 82.19 184 LYS A O 1
ATOM 1479 N N . THR A 1 185 ? 9.914 42.781 9.203 1 78.81 185 THR A N 1
ATOM 1480 C CA . THR A 1 185 ? 9.82 43.344 10.531 1 78.81 185 THR A CA 1
ATOM 1481 C C . THR A 1 185 ? 11.148 43.25 11.266 1 78.81 185 THR A C 1
ATOM 1483 O O . THR A 1 185 ? 11.547 44.188 11.977 1 78.81 185 THR A O 1
ATOM 1486 N N . THR A 1 186 ? 11.812 42.094 11.125 1 75.81 186 THR A N 1
ATOM 1487 C CA . THR A 1 186 ? 13.117 41.906 11.758 1 75.81 186 THR A CA 1
ATOM 1488 C C . THR A 1 186 ? 14.133 42.875 11.203 1 75.81 186 THR A C 1
ATOM 1490 O O . THR A 1 186 ? 14.953 43.438 11.953 1 75.81 186 THR A O 1
ATOM 1493 N N . TYR A 1 187 ? 14.062 43.156 9.945 1 75.31 187 TYR A N 1
ATOM 1494 C CA . TYR A 1 187 ? 14.969 44.125 9.32 1 75.31 187 TYR A CA 1
ATOM 1495 C C . TYR A 1 187 ? 14.711 45.531 9.844 1 75.31 187 TYR A C 1
ATOM 1497 O O . TYR A 1 187 ? 15.648 46.219 10.203 1 75.31 187 TYR A O 1
ATOM 1505 N N . VAL A 1 188 ? 13.469 45.906 9.953 1 74.06 188 VAL A N 1
ATOM 1506 C CA . VAL A 1 188 ? 13.094 47.25 10.398 1 74.06 188 VAL A CA 1
ATOM 1507 C C . VAL A 1 188 ? 13.492 47.438 11.859 1 74.06 188 VAL A C 1
ATOM 1509 O O . VAL A 1 188 ? 14.031 48.469 12.234 1 74.06 188 VAL A O 1
ATOM 1512 N N . MET A 1 189 ? 13.336 46.438 12.594 1 72.25 189 MET A N 1
ATOM 1513 C CA . MET A 1 189 ? 13.664 46.531 14.008 1 72.25 189 MET A CA 1
ATOM 1514 C C . MET A 1 189 ? 15.172 46.594 14.211 1 72.25 189 MET A C 1
ATOM 1516 O O . MET A 1 189 ? 15.648 47.281 15.117 1 72.25 189 MET A O 1
ATOM 1520 N N . THR A 1 190 ? 15.859 45.812 13.391 1 72.88 190 THR A N 1
ATOM 1521 C CA . THR A 1 190 ? 17.312 45.844 13.492 1 72.88 190 THR A CA 1
ATOM 1522 C C . THR A 1 190 ? 17.859 47.219 13.094 1 72.88 190 THR A C 1
ATOM 1524 O O . THR A 1 190 ? 18.812 47.719 13.703 1 72.88 190 THR A O 1
ATOM 1527 N N . GLU A 1 191 ? 17.297 47.875 12.125 1 71 191 GLU A N 1
ATOM 1528 C CA . GLU A 1 191 ? 17.719 49.188 11.703 1 71 191 GLU A CA 1
ATOM 1529 C C . GLU A 1 191 ? 17.391 50.25 12.766 1 71 191 GLU A C 1
ATOM 1531 O O . GLU A 1 191 ? 18.188 51.156 13 1 71 191 GLU A O 1
ATOM 1536 N N . GLU A 1 192 ? 16.328 50.125 13.453 1 66.38 192 GLU A N 1
ATOM 1537 C CA . GLU A 1 192 ? 15.93 51.062 14.508 1 66.38 192 GLU A CA 1
ATOM 1538 C C . GLU A 1 192 ? 16.812 50.906 15.742 1 66.38 192 GLU A C 1
ATOM 1540 O O . GLU A 1 192 ? 17.094 51.906 16.438 1 66.38 192 GLU A O 1
ATOM 1545 N N . ASP A 1 193 ? 17.156 49.719 16.094 1 63.69 193 ASP A N 1
ATOM 1546 C CA . ASP A 1 193 ? 18.031 49.469 17.234 1 63.69 193 ASP A CA 1
ATOM 1547 C C . ASP A 1 193 ? 19.406 50.094 17 1 63.69 193 ASP A C 1
ATOM 1549 O O . ASP A 1 193 ? 20.047 50.562 17.938 1 63.69 193 ASP A O 1
ATOM 1553 N N . ILE A 1 194 ? 19.844 50.125 15.789 1 55.09 194 ILE A N 1
ATOM 1554 C CA . ILE A 1 194 ? 21.125 50.719 15.445 1 55.09 194 ILE A CA 1
ATOM 1555 C C . ILE A 1 194 ? 21.031 52.25 15.562 1 55.09 194 ILE A C 1
ATOM 1557 O O . ILE A 1 194 ? 21.984 52.906 15.984 1 55.09 194 ILE A O 1
ATOM 1561 N N . ILE A 1 195 ? 19.953 52.844 15.312 1 52.09 195 ILE A N 1
ATOM 1562 C CA . ILE A 1 195 ? 19.812 54.281 15.32 1 52.09 195 ILE A CA 1
ATOM 1563 C C . ILE A 1 195 ? 19.609 54.781 16.75 1 52.09 195 ILE A C 1
ATOM 1565 O O . ILE A 1 195 ? 20 55.906 17.078 1 52.09 195 ILE A O 1
ATOM 1569 N N . GLN A 1 196 ? 19.047 54.125 17.641 1 46.5 196 GLN A N 1
ATOM 1570 C CA . GLN A 1 196 ? 18.953 54.625 19 1 46.5 196 GLN A CA 1
ATOM 1571 C C . GLN A 1 196 ? 20.234 54.406 19.781 1 46.5 196 GLN A C 1
ATOM 1573 O O . GLN A 1 196 ? 20.641 55.219 20.609 1 46.5 196 GLN A O 1
ATOM 1578 N N . MET B 1 1 ? 15.641 49.969 24.984 1 38.12 1 MET B N 1
ATOM 1579 C CA . MET B 1 1 ? 16.688 49.25 24.297 1 38.12 1 MET B CA 1
ATOM 1580 C C . MET B 1 1 ? 16.359 47.75 24.25 1 38.12 1 MET B C 1
ATOM 1582 O O . MET B 1 1 ? 16.594 47.094 23.219 1 38.12 1 MET B O 1
ATOM 1586 N N . ASN B 1 2 ? 15.828 47.094 25.375 1 54.53 2 ASN B N 1
ATOM 1587 C CA . ASN B 1 2 ? 15.695 45.719 25.781 1 54.53 2 ASN B CA 1
ATOM 1588 C C . ASN B 1 2 ? 14.492 45.062 25.109 1 54.53 2 ASN B C 1
ATOM 1590 O O . ASN B 1 2 ? 14.484 43.844 24.891 1 54.53 2 ASN B O 1
ATOM 1594 N N . LYS B 1 3 ? 13.625 45.969 24.703 1 57.81 3 LYS B N 1
ATOM 1595 C CA . LYS B 1 3 ? 12.367 45.438 24.188 1 57.81 3 LYS B CA 1
ATOM 1596 C C . LYS B 1 3 ? 12.531 45 22.734 1 57.81 3 LYS B C 1
ATOM 1598 O O . LYS B 1 3 ? 12.031 43.938 22.344 1 57.81 3 LYS B O 1
ATOM 1603 N N . CYS B 1 4 ? 13.273 45.719 21.953 1 56.78 4 CYS B N 1
ATOM 1604 C CA . CYS B 1 4 ? 13.539 45.375 20.562 1 56.78 4 CYS B CA 1
ATOM 1605 C C . CYS B 1 4 ? 14.297 44.062 20.438 1 56.78 4 CYS B C 1
ATOM 1607 O O . CYS B 1 4 ? 14 43.25 19.562 1 56.78 4 CYS B O 1
ATOM 1609 N N . SER B 1 5 ? 15.109 43.875 21.391 1 61.56 5 SER B N 1
ATOM 1610 C CA . SER B 1 5 ? 15.891 42.656 21.359 1 61.56 5 SER B CA 1
ATOM 1611 C C . SER B 1 5 ? 15.016 41.438 21.609 1 61.56 5 SER B C 1
ATOM 1613 O O . SER B 1 5 ? 15.227 40.375 21.016 1 61.56 5 SER B O 1
ATOM 1615 N N . ARG B 1 6 ? 14.094 41.562 22.453 1 64.38 6 ARG B N 1
ATOM 1616 C CA . ARG B 1 6 ? 13.211 40.438 22.781 1 64.38 6 ARG B CA 1
ATOM 1617 C C . ARG B 1 6 ? 12.273 40.125 21.625 1 64.38 6 ARG B C 1
ATOM 1619 O O . ARG B 1 6 ? 12.055 38.938 21.297 1 64.38 6 ARG B O 1
ATOM 1626 N N . LEU B 1 7 ? 11.781 41.156 21.016 1 63.97 7 LEU B N 1
ATOM 1627 C CA . LEU B 1 7 ? 10.883 40.969 19.891 1 63.97 7 LEU B CA 1
ATOM 1628 C C . LEU B 1 7 ? 11.617 40.344 18.719 1 63.97 7 LEU B C 1
ATOM 1630 O O . LEU B 1 7 ? 11.062 39.469 18.031 1 63.97 7 LEU B O 1
ATOM 1634 N N . LEU B 1 8 ? 12.781 40.75 18.609 1 63.31 8 LEU B N 1
ATOM 1635 C CA . LEU B 1 8 ? 13.609 40.156 17.578 1 63.31 8 LEU B CA 1
ATOM 1636 C C . LEU B 1 8 ? 13.797 38.656 17.828 1 63.31 8 LEU B C 1
ATOM 1638 O O . LEU B 1 8 ? 13.766 37.875 16.891 1 63.31 8 LEU B O 1
ATOM 1642 N N . SER B 1 9 ? 14.008 38.312 19.016 1 63.91 9 SER B N 1
ATOM 1643 C CA . SER B 1 9 ? 14.172 36.906 19.359 1 63.91 9 SER B CA 1
ATOM 1644 C C . SER B 1 9 ? 12.906 36.125 19.047 1 63.91 9 SER B C 1
ATOM 1646 O O . SER B 1 9 ? 12.992 35 18.516 1 63.91 9 SER B O 1
ATOM 1648 N N . TRP B 1 10 ? 11.82 36.719 19.312 1 65.12 10 TRP B N 1
ATOM 1649 C CA . TRP B 1 10 ? 10.562 36.031 19.062 1 65.12 10 TRP B CA 1
ATOM 1650 C C . TRP B 1 10 ? 10.305 35.875 17.562 1 65.12 10 TRP B C 1
ATOM 1652 O O . TRP B 1 10 ? 9.805 34.844 17.109 1 65.12 10 TRP B O 1
ATOM 1662 N N . CYS B 1 11 ? 10.727 36.844 16.875 1 61.12 11 CYS B N 1
ATOM 1663 C CA . CYS B 1 11 ? 10.578 36.781 15.422 1 61.12 11 CYS B CA 1
ATOM 1664 C C . CYS B 1 11 ? 11.453 35.688 14.836 1 61.12 11 CYS B C 1
ATOM 1666 O O . CYS B 1 11 ? 11.016 34.938 13.945 1 61.12 11 CYS B O 1
ATOM 1668 N N . ARG B 1 12 ? 12.508 35.531 15.414 1 62.06 12 ARG B N 1
ATOM 1669 C CA . ARG B 1 12 ? 13.422 34.5 14.938 1 62.06 12 ARG B CA 1
ATOM 1670 C C . ARG B 1 12 ? 12.875 33.094 15.234 1 62.06 12 ARG B C 1
ATOM 1672 O O . ARG B 1 12 ? 12.992 32.188 14.406 1 62.06 12 ARG B O 1
ATOM 1679 N N . LEU B 1 13 ? 12.273 33.031 16.375 1 62.44 13 LEU B N 1
ATOM 1680 C CA . LEU B 1 13 ? 11.664 31.75 16.75 1 62.44 13 LEU B CA 1
ATOM 1681 C C . LEU B 1 13 ? 10.469 31.438 15.852 1 62.44 13 LEU B C 1
ATOM 1683 O O . LEU B 1 13 ? 10.297 30.297 15.422 1 62.44 13 LEU B O 1
ATOM 1687 N N . ALA B 1 14 ? 9.742 32.5 15.609 1 69.12 14 ALA B N 1
ATOM 1688 C CA . ALA B 1 14 ? 8.57 32.344 14.75 1 69.12 14 ALA B CA 1
ATOM 1689 C C . ALA B 1 14 ? 8.984 31.938 13.336 1 69.12 14 ALA B C 1
ATOM 1691 O O . ALA B 1 14 ? 8.305 31.141 12.695 1 69.12 14 ALA B O 1
ATOM 1692 N N . LEU B 1 15 ? 10.07 32.5 12.906 1 65.06 15 LEU B N 1
ATOM 1693 C CA . LEU B 1 15 ? 10.609 32.125 11.609 1 65.06 15 LEU B CA 1
ATOM 1694 C C . LEU B 1 15 ? 10.945 30.625 11.586 1 65.06 15 LEU B C 1
ATOM 1696 O O . LEU B 1 15 ? 10.719 29.938 10.586 1 65.06 15 LEU B O 1
ATOM 1700 N N . GLY B 1 16 ? 11.43 30.141 12.625 1 62.34 16 GLY B N 1
ATOM 1701 C CA . GLY B 1 16 ? 11.742 28.734 12.742 1 62.34 16 GLY B CA 1
ATOM 1702 C C . GLY B 1 16 ? 10.516 27.844 12.648 1 62.34 16 GLY B C 1
ATOM 1703 O O . GLY B 1 16 ? 10.531 26.812 11.969 1 62.34 16 GLY B O 1
ATOM 1704 N N . VAL B 1 17 ? 9.555 28.297 13.359 1 62.22 17 VAL B N 1
ATOM 1705 C CA . VAL B 1 17 ? 8.32 27.516 13.352 1 62.22 17 VAL B CA 1
ATOM 1706 C C . VAL B 1 17 ? 7.711 27.531 11.953 1 62.22 17 VAL B C 1
ATOM 1708 O O . VAL B 1 17 ? 7.23 26.5 11.477 1 62.22 17 VAL B O 1
ATOM 1711 N N . ALA B 1 18 ? 7.781 28.688 11.344 1 58.75 18 ALA B N 1
ATOM 1712 C CA . ALA B 1 18 ? 7.188 28.828 10.016 1 58.75 18 ALA B CA 1
ATOM 1713 C C . ALA B 1 18 ? 7.977 28.031 8.977 1 58.75 18 ALA B C 1
ATOM 1715 O O . ALA B 1 18 ? 7.398 27.453 8.055 1 58.75 18 ALA B O 1
ATOM 1716 N N . TYR B 1 19 ? 9.398 28.188 9.078 1 47.41 19 TYR B N 1
ATOM 1717 C CA . TYR B 1 19 ? 10.234 27.516 8.094 1 47.41 19 TYR B CA 1
ATOM 1718 C C . TYR B 1 19 ? 10.125 26 8.234 1 47.41 19 TYR B C 1
ATOM 1720 O O . TYR B 1 19 ? 10.477 25.266 7.312 1 47.41 19 TYR B O 1
ATOM 1728 N N . CYS B 1 20 ? 9.844 25.625 9.406 1 47.94 20 CYS B N 1
ATOM 1729 C CA . CYS B 1 20 ? 9.633 24.188 9.367 1 47.94 20 CYS B CA 1
ATOM 1730 C C . CYS B 1 20 ? 8.57 23.812 8.336 1 47.94 20 CYS B C 1
ATOM 1732 O O . CYS B 1 20 ? 7.375 23.812 8.641 1 47.94 20 CYS B O 1
ATOM 1734 N N . GLN B 1 21 ? 8.711 24.391 7.23 1 46.09 21 GLN B N 1
ATOM 1735 C CA . GLN B 1 21 ? 7.922 23.984 6.074 1 46.09 21 GLN B CA 1
ATOM 1736 C C . GLN B 1 21 ? 7.512 22.516 6.188 1 46.09 21 GLN B C 1
ATOM 1738 O O . GLN B 1 21 ? 8.242 21.703 6.75 1 46.09 21 GLN B O 1
ATOM 1743 N N . THR B 1 22 ? 6.117 22.375 6.094 1 45.19 22 THR B N 1
ATOM 1744 C CA . THR B 1 22 ? 5.555 21.031 5.969 1 45.19 22 THR B CA 1
ATOM 1745 C C . THR B 1 22 ? 6.488 20.125 5.176 1 45.19 22 THR B C 1
ATOM 1747 O O . THR B 1 22 ? 6.039 19.219 4.48 1 45.19 22 THR B O 1
ATOM 1750 N N . LYS B 1 23 ? 7.617 20.516 4.91 1 39.03 23 LYS B N 1
ATOM 1751 C CA . LYS B 1 23 ? 8.461 19.484 4.305 1 39.03 23 LYS B CA 1
ATOM 1752 C C . LYS B 1 23 ? 8.656 18.312 5.258 1 39.03 23 LYS B C 1
ATOM 1754 O O . LYS B 1 23 ? 8.922 18.516 6.445 1 39.03 23 LYS B O 1
ATOM 1759 N N . ALA B 1 24 ? 8.047 17.234 4.992 1 38.47 24 ALA B N 1
ATOM 1760 C CA . ALA B 1 24 ? 8.055 15.938 5.652 1 38.47 24 ALA B CA 1
ATOM 1761 C C . ALA B 1 24 ? 9.438 15.609 6.211 1 38.47 24 ALA B C 1
ATOM 1763 O O . ALA B 1 24 ? 10.266 15.023 5.512 1 38.47 24 ALA B O 1
ATOM 1764 N N . THR B 1 25 ? 10.234 16.5 6.887 1 32.97 25 THR B N 1
ATOM 1765 C CA . THR B 1 25 ? 11.5 16.031 7.453 1 32.97 25 THR B CA 1
ATOM 1766 C C . THR B 1 25 ? 11.25 15.016 8.562 1 32.97 25 THR B C 1
ATOM 1768 O O . THR B 1 25 ? 10.133 14.891 9.062 1 32.97 25 THR B O 1
ATOM 1771 N N . ASN B 1 26 ? 12.508 14.594 9.195 1 31.66 26 ASN B N 1
ATOM 1772 C CA . ASN B 1 26 ? 12.68 13.492 10.133 1 31.66 26 ASN B CA 1
ATOM 1773 C C . ASN B 1 26 ? 11.898 13.719 11.43 1 31.66 26 ASN B C 1
ATOM 1775 O O . ASN B 1 26 ? 12.047 14.766 12.07 1 31.66 26 ASN B O 1
ATOM 1779 N N . PRO B 1 27 ? 10.914 12.945 11.711 1 31.56 27 PRO B N 1
ATOM 1780 C CA . PRO B 1 27 ? 9.992 12.922 12.852 1 31.56 27 PRO B CA 1
ATOM 1781 C C . PRO B 1 27 ? 10.711 13.039 14.195 1 31.56 27 PRO B C 1
ATOM 1783 O O . PRO B 1 27 ? 10.062 13.062 15.242 1 31.56 27 PRO B O 1
ATOM 1786 N N . ASP B 1 28 ? 11.961 12.867 14.305 1 30.67 28 ASP B N 1
ATOM 1787 C CA . ASP B 1 28 ? 12.422 12.508 15.641 1 30.67 28 ASP B CA 1
ATOM 1788 C C . ASP B 1 28 ? 12.328 13.695 16.594 1 30.67 28 ASP B C 1
ATOM 1790 O O . ASP B 1 28 ? 12.148 13.516 17.797 1 30.67 28 ASP B O 1
ATOM 1794 N N . LYS B 1 29 ? 13.008 14.859 16.375 1 32.81 29 LYS B N 1
ATOM 1795 C CA . LYS B 1 29 ? 13.469 15.625 17.531 1 32.81 29 LYS B CA 1
ATOM 1796 C C . LYS B 1 29 ? 12.406 16.609 18 1 32.81 29 LYS B C 1
ATOM 1798 O O . LYS B 1 29 ? 12.578 17.828 17.891 1 32.81 29 LYS B O 1
ATOM 1803 N N . VAL B 1 30 ? 11.117 16.422 17.703 1 32.81 30 VAL B N 1
ATOM 1804 C CA . VAL B 1 30 ? 10.406 17.578 18.234 1 32.81 30 VAL B CA 1
ATOM 1805 C C . VAL B 1 30 ? 10.508 17.594 19.766 1 32.81 30 VAL B C 1
ATOM 1807 O O . VAL B 1 30 ? 10.125 16.625 20.422 1 32.81 30 VAL B O 1
ATOM 1810 N N . GLU B 1 31 ? 11.211 18.391 20.406 1 29.81 31 GLU B N 1
ATOM 1811 C CA . GLU B 1 31 ? 11.344 18.75 21.812 1 29.81 31 GLU B CA 1
ATOM 1812 C C . GLU B 1 31 ? 9.992 19.125 22.422 1 29.81 31 GLU B C 1
ATOM 1814 O O . GLU B 1 31 ? 9.086 19.562 21.703 1 29.81 31 GLU B O 1
ATOM 1819 N N . GLN B 1 32 ? 9.797 18.938 23.812 1 31.88 32 GLN B N 1
ATOM 1820 C CA . GLN B 1 32 ? 8.828 18.875 24.906 1 31.88 32 GLN B CA 1
ATOM 1821 C C . GLN B 1 32 ? 8.148 20.219 25.141 1 31.88 32 GLN B C 1
ATOM 1823 O O . GLN B 1 32 ? 8.594 21 25.969 1 31.88 32 GLN B O 1
ATOM 1828 N N . PRO B 1 33 ? 7.883 21.078 24.344 1 32.94 33 PRO B N 1
ATOM 1829 C CA . PRO B 1 33 ? 7.406 22.234 25.109 1 32.94 33 PRO B CA 1
ATOM 1830 C C . PRO B 1 33 ? 6.309 21.875 26.109 1 32.94 33 PRO B C 1
ATOM 1832 O O . PRO B 1 33 ? 5.746 20.781 26.047 1 32.94 33 PRO B O 1
ATOM 1835 N N . ILE B 1 34 ? 5.266 22.984 26.5 1 36.91 34 ILE B N 1
ATOM 1836 C CA . ILE B 1 34 ? 4.449 23.359 27.641 1 36.91 34 ILE B CA 1
ATOM 1837 C C . ILE B 1 34 ? 3.283 22.391 27.797 1 36.91 34 ILE B C 1
ATOM 1839 O O . ILE B 1 34 ? 2.645 22.016 26.797 1 36.91 34 ILE B O 1
ATOM 1843 N N . ASP B 1 35 ? 3.01 21.766 28.922 1 45.59 35 ASP B N 1
ATOM 1844 C CA . ASP B 1 35 ? 2.236 20.688 29.516 1 45.59 35 ASP B CA 1
ATOM 1845 C C . ASP B 1 35 ? 0.801 20.672 29 1 45.59 35 ASP B C 1
ATOM 1847 O O . ASP B 1 35 ? 0.297 19.641 28.562 1 45.59 35 ASP B O 1
ATOM 1851 N N . LYS B 1 36 ? 0.064 21.797 29.375 1 43.72 36 LYS B N 1
ATOM 1852 C CA . LYS B 1 36 ? -1.39 21.766 29.234 1 43.72 36 LYS B CA 1
ATOM 1853 C C . LYS B 1 36 ? -1.802 21.719 27.766 1 43.72 36 LYS B C 1
ATOM 1855 O O . LYS B 1 36 ? -2.723 20.984 27.406 1 43.72 36 LYS B O 1
ATOM 1860 N N . GLY B 1 37 ? -1.049 22.516 26.906 1 48.38 37 GLY B N 1
ATOM 1861 C CA . GLY B 1 37 ? -1.356 22.609 25.484 1 48.38 37 GLY B CA 1
ATOM 1862 C C . GLY B 1 37 ? -1.095 21.312 24.75 1 48.38 37 GLY B C 1
ATOM 1863 O O . GLY B 1 37 ? -1.849 20.938 23.844 1 48.38 37 GLY B O 1
ATOM 1864 N N . LEU B 1 38 ? -0.171 20.625 25.391 1 50.09 38 LEU B N 1
ATOM 1865 C CA . LEU B 1 38 ? 0.194 19.359 24.75 1 50.09 38 LEU B CA 1
ATOM 1866 C C . LEU B 1 38 ? -0.861 18.297 25.016 1 50.09 38 LEU B C 1
ATOM 1868 O O . LEU B 1 38 ? -1.168 17.484 24.141 1 50.09 38 LEU B O 1
ATOM 1872 N N . LYS B 1 39 ? -1.37 18.484 26.375 1 57.41 39 LYS B N 1
ATOM 1873 C CA . LYS B 1 39 ? -2.412 17.516 26.719 1 57.41 39 LYS B CA 1
ATOM 1874 C C . LYS B 1 39 ? -3.652 17.719 25.844 1 57.41 39 LYS B C 1
ATOM 1876 O O . LYS B 1 39 ? -4.277 16.75 25.406 1 57.41 39 LYS B O 1
ATOM 1881 N N . GLN B 1 40 ? -3.938 19.031 25.672 1 60.41 40 GLN B N 1
ATOM 1882 C CA . GLN B 1 40 ? -5.105 19.328 24.859 1 60.41 40 GLN B CA 1
ATOM 1883 C C . GLN B 1 40 ? -4.887 18.875 23.406 1 60.41 40 GLN B C 1
ATOM 1885 O O . GLN B 1 40 ? -5.793 18.312 22.797 1 60.41 40 GLN B O 1
ATOM 1890 N N . ILE B 1 41 ? -3.68 19.062 22.984 1 63.31 41 ILE B N 1
ATOM 1891 C CA . ILE B 1 41 ? -3.352 18.641 21.625 1 63.31 41 ILE B CA 1
ATOM 1892 C C . ILE B 1 41 ? -3.441 17.125 21.516 1 63.31 41 ILE B C 1
ATOM 1894 O O . ILE B 1 41 ? -4.016 16.594 20.562 1 63.31 41 ILE B O 1
ATOM 1898 N N . ALA B 1 42 ? -2.936 16.547 22.547 1 63.97 42 ALA B N 1
ATOM 1899 C CA . ALA B 1 42 ? -2.938 15.094 22.531 1 63.97 42 ALA B CA 1
ATOM 1900 C C . ALA B 1 42 ? -4.359 14.547 22.562 1 63.97 42 ALA B C 1
ATOM 1902 O O . ALA B 1 42 ? -4.68 13.578 21.875 1 63.97 42 ALA B O 1
ATOM 1903 N N . GLU B 1 43 ? -5.16 15.211 23.375 1 67.69 43 GLU B N 1
ATOM 1904 C CA . GLU B 1 43 ? -6.547 14.766 23.5 1 67.69 43 GLU B CA 1
ATOM 1905 C C . GLU B 1 43 ? -7.305 14.953 22.188 1 67.69 43 GLU B C 1
ATOM 1907 O O . GLU B 1 43 ? -8.055 14.07 21.766 1 67.69 43 GLU B O 1
ATOM 1912 N N . GLU B 1 44 ? -7.102 16.047 21.609 1 70.06 44 GLU B N 1
ATOM 1913 C CA . GLU B 1 44 ? -7.789 16.312 20.344 1 70.06 44 GLU B CA 1
ATOM 1914 C C . GLU B 1 44 ? -7.332 15.352 19.25 1 70.06 44 GLU B C 1
ATOM 1916 O O . GLU B 1 44 ? -8.148 14.859 18.469 1 70.06 44 GLU B O 1
ATOM 1921 N N . LEU B 1 45 ? -6.105 15.141 19.344 1 71.56 45 LEU B N 1
ATOM 1922 C CA . LEU B 1 45 ? -5.57 14.211 18.359 1 71.56 45 LEU B CA 1
ATOM 1923 C C . LEU B 1 45 ? -6.113 12.805 18.578 1 71.56 45 LEU B C 1
ATOM 1925 O O . LEU B 1 45 ? -6.484 12.117 17.625 1 71.56 45 LEU B O 1
ATOM 1929 N N . THR B 1 46 ? -6.258 12.5 19.844 1 67.88 46 THR B N 1
ATOM 1930 C CA . THR B 1 46 ? -6.758 11.172 20.188 1 67.88 46 THR B CA 1
ATOM 1931 C C . THR B 1 46 ? -8.219 11.016 19.781 1 67.88 46 THR B C 1
ATOM 1933 O O . THR B 1 46 ? -8.617 9.969 19.266 1 67.88 46 THR B O 1
ATOM 1936 N N . GLN B 1 47 ? -8.945 12.031 20.031 1 73.19 47 GLN B N 1
ATOM 1937 C CA . GLN B 1 47 ? -10.352 11.984 19.656 1 73.19 47 GLN B CA 1
ATOM 1938 C C . GLN B 1 47 ? -10.508 11.805 18.141 1 73.19 47 GLN B C 1
ATOM 1940 O O . GLN B 1 47 ? -11.359 11.039 17.688 1 73.19 47 GLN B O 1
ATOM 1945 N N . LYS B 1 48 ? -9.711 12.43 17.438 1 74.44 48 LYS B N 1
ATOM 1946 C CA . LYS B 1 48 ? -9.766 12.305 15.977 1 74.44 48 LYS B CA 1
ATOM 1947 C C . LYS B 1 48 ? -9.352 10.906 15.531 1 74.44 48 LYS B C 1
ATOM 1949 O O . LYS B 1 48 ? -9.945 10.336 14.609 1 74.44 48 LYS B O 1
ATOM 1954 N N . LYS B 1 49 ? -8.57 10.328 16.297 1 79.31 49 LYS B N 1
ATOM 1955 C CA . LYS B 1 49 ? -8.062 9.008 15.938 1 79.31 49 LYS B CA 1
ATOM 1956 C C . LYS B 1 49 ? -9.094 7.922 16.219 1 79.31 49 LYS B C 1
ATOM 1958 O O . LYS B 1 49 ? -9.164 6.918 15.516 1 79.31 49 LYS B O 1
ATOM 1963 N N . TYR B 1 50 ? -10.023 8.234 17.141 1 81.31 50 TYR B N 1
ATOM 1964 C CA . TYR B 1 50 ? -11.062 7.266 17.453 1 81.31 50 TYR B CA 1
ATOM 1965 C C . TYR B 1 50 ? -12 7.062 16.266 1 81.31 50 TYR B C 1
ATOM 1967 O O . TYR B 1 50 ? -12.445 5.941 16.016 1 81.31 50 TYR B O 1
ATOM 1975 N N . LEU B 1 51 ? -12.203 8.117 15.586 1 79.06 51 LEU B N 1
ATOM 1976 C CA . LEU B 1 51 ? -13.07 8.016 14.422 1 79.06 51 LEU B CA 1
ATOM 1977 C C . LEU B 1 51 ? -12.469 7.098 13.367 1 79.06 51 LEU B C 1
ATOM 1979 O O . LEU B 1 51 ? -13.195 6.379 12.68 1 79.06 51 LEU B O 1
ATOM 1983 N N . PHE B 1 52 ? -11.188 7.043 13.359 1 88.81 52 PHE B N 1
ATOM 1984 C CA . PHE B 1 52 ? -10.492 6.199 12.383 1 88.81 52 PHE B CA 1
ATOM 1985 C C . PHE B 1 52 ? -10.508 4.742 12.828 1 88.81 52 PHE B C 1
ATOM 1987 O O . PHE B 1 52 ? -10.5 3.836 11.992 1 88.81 52 PHE B O 1
ATOM 1994 N N . GLN B 1 53 ? -10.586 4.488 14.109 1 88.69 53 GLN B N 1
ATOM 1995 C CA . GLN B 1 53 ? -10.359 3.146 14.641 1 88.69 53 GLN B CA 1
ATOM 1996 C C . GLN B 1 53 ? -11.453 2.184 14.188 1 88.69 53 GLN B C 1
ATOM 1998 O O . GLN B 1 53 ? -11.172 1.039 13.828 1 88.69 53 GLN B O 1
ATOM 2003 N N . HIS B 1 54 ? -12.633 2.678 14.141 1 86.75 54 HIS B N 1
ATOM 2004 C CA . HIS B 1 54 ? -13.719 1.821 13.68 1 86.75 54 HIS B CA 1
ATOM 2005 C C . HIS B 1 54 ? -13.547 1.465 12.203 1 86.75 54 HIS B C 1
ATOM 2007 O O . HIS B 1 54 ? -13.625 0.291 11.836 1 86.75 54 HIS B O 1
ATOM 2013 N N . THR B 1 55 ? -13.414 2.434 11.43 1 90.62 55 THR B N 1
ATOM 2014 C CA . THR B 1 55 ? -13.273 2.193 10 1 90.62 55 THR B CA 1
ATOM 2015 C C . THR B 1 55 ? -12.023 1.368 9.711 1 90.62 55 THR B C 1
ATOM 2017 O O . THR B 1 55 ? -12.023 0.541 8.797 1 90.62 55 THR B O 1
ATOM 2020 N N . CYS B 1 56 ? -10.961 1.561 10.492 1 93.06 56 CYS B N 1
ATOM 2021 C CA . CYS B 1 56 ? -9.742 0.767 10.352 1 93.06 56 CYS B CA 1
ATOM 2022 C C . CYS B 1 56 ? -10.008 -0.699 10.672 1 93.06 56 CYS B C 1
ATOM 2024 O O . CYS B 1 56 ? -9.461 -1.591 10.023 1 93.06 56 CYS B O 1
ATOM 2026 N N . THR B 1 57 ? -10.867 -0.946 11.664 1 92.31 57 THR B N 1
ATOM 2027 C CA . THR B 1 57 ? -11.227 -2.318 12.008 1 92.31 57 THR B CA 1
ATOM 2028 C C . THR B 1 57 ? -11.898 -3.01 10.82 1 92.31 57 THR B C 1
ATOM 2030 O O . THR B 1 57 ? -11.562 -4.148 10.484 1 92.31 57 THR B O 1
ATOM 2033 N N . LEU B 1 58 ? -12.797 -2.293 10.227 1 90.56 58 LEU B N 1
ATOM 2034 C CA . LEU B 1 58 ? -13.477 -2.846 9.062 1 90.56 58 LEU B CA 1
ATOM 2035 C C . LEU B 1 58 ? -12.484 -3.119 7.93 1 90.56 58 LEU B C 1
ATOM 2037 O O . LEU B 1 58 ? -12.555 -4.168 7.285 1 90.56 58 LEU B O 1
ATOM 2041 N N . SER B 1 59 ? -11.594 -2.213 7.637 1 95.38 59 SER B N 1
ATOM 2042 C CA . SER B 1 59 ? -10.602 -2.354 6.574 1 95.38 59 SER B CA 1
ATOM 2043 C C . SER B 1 59 ? -9.664 -3.529 6.844 1 95.38 59 SER B C 1
ATOM 2045 O O . SER B 1 59 ? -9.391 -4.328 5.945 1 95.38 59 SER B O 1
ATOM 2047 N N . VAL B 1 60 ? -9.211 -3.641 8.133 1 95.81 60 VAL B N 1
ATOM 2048 C CA . VAL B 1 60 ? -8.312 -4.727 8.508 1 95.81 60 VAL B CA 1
ATOM 2049 C C . VAL B 1 60 ? -9.039 -6.062 8.406 1 95.81 60 VAL B C 1
ATOM 2051 O O . VAL B 1 60 ? -8.484 -7.043 7.898 1 95.81 60 VAL B O 1
ATOM 2054 N N . ASP B 1 61 ? -10.289 -6.113 8.812 1 91.94 61 ASP B N 1
ATOM 2055 C CA . ASP B 1 61 ? -11.07 -7.344 8.727 1 91.94 61 ASP B CA 1
ATOM 2056 C C . ASP B 1 61 ? -11.219 -7.789 7.27 1 91.94 61 ASP B C 1
ATOM 2058 O O . ASP B 1 61 ? -11.047 -8.969 6.957 1 91.94 61 ASP B O 1
ATOM 2062 N N . SER B 1 62 ? -11.516 -6.887 6.414 1 92.62 62 SER B N 1
ATOM 2063 C CA . SER B 1 62 ? -11.648 -7.211 5 1 92.62 62 SER B CA 1
ATOM 2064 C C . SER B 1 62 ? -10.312 -7.66 4.406 1 92.62 62 SER B C 1
ATOM 2066 O O . SER B 1 62 ? -10.273 -8.594 3.602 1 92.62 62 SER B O 1
ATOM 2068 N N . SER B 1 63 ? -9.273 -6.992 4.773 1 96.75 63 SER B N 1
ATOM 2069 C CA . SER B 1 63 ? -7.953 -7.363 4.285 1 96.75 63 SER B CA 1
ATOM 2070 C C . SER B 1 63 ? -7.562 -8.758 4.758 1 96.75 63 SER B C 1
ATOM 2072 O O . SER B 1 63 ? -6.996 -9.547 3.992 1 96.75 63 SER B O 1
ATOM 2074 N N . CYS B 1 64 ? -7.887 -9.07 6.023 1 94.56 64 CYS B N 1
ATOM 2075 C CA . CYS B 1 64 ? -7.621 -10.406 6.543 1 94.56 64 CYS B CA 1
ATOM 2076 C C . CYS B 1 64 ? -8.375 -11.461 5.746 1 94.56 64 CYS B C 1
ATOM 2078 O O . CYS B 1 64 ? -7.828 -12.516 5.43 1 94.56 64 CYS B O 1
ATOM 2080 N N . GLN B 1 65 ? -9.547 -11.164 5.422 1 93.5 65 GLN B N 1
ATOM 2081 C CA . GLN B 1 65 ? -10.352 -12.086 4.625 1 93.5 65 GLN B CA 1
ATOM 2082 C C . GLN B 1 65 ? -9.766 -12.258 3.225 1 93.5 65 GLN B C 1
ATOM 2084 O O . GLN B 1 65 ? -9.719 -13.367 2.697 1 93.5 65 GLN B O 1
ATOM 2089 N N . ILE B 1 66 ? -9.352 -11.188 2.609 1 95.44 66 ILE B N 1
ATOM 2090 C CA . ILE B 1 66 ? -8.758 -11.242 1.278 1 95.44 66 ILE B CA 1
ATOM 2091 C C . ILE B 1 66 ? -7.508 -12.117 1.304 1 95.44 66 ILE B C 1
ATOM 2093 O O . ILE B 1 66 ? -7.316 -12.961 0.421 1 95.44 66 ILE B O 1
ATOM 2097 N N . ILE B 1 67 ? -6.684 -11.938 2.375 1 96.25 67 ILE B N 1
ATOM 2098 C CA . ILE B 1 67 ? -5.469 -12.734 2.506 1 96.25 67 ILE B CA 1
ATOM 2099 C C . ILE B 1 67 ? -5.836 -14.211 2.654 1 96.25 67 ILE B C 1
ATOM 2101 O O . ILE B 1 67 ? -5.207 -15.078 2.037 1 96.25 67 ILE B O 1
ATOM 2105 N N . THR B 1 68 ? -6.855 -14.469 3.408 1 94.19 68 THR B N 1
ATOM 2106 C CA . THR B 1 68 ? -7.297 -15.844 3.617 1 94.19 68 THR B CA 1
ATOM 2107 C C . THR B 1 68 ? -7.746 -16.469 2.303 1 94.19 68 THR B C 1
ATOM 2109 O O . THR B 1 68 ? -7.355 -17.594 1.983 1 94.19 68 THR B O 1
ATOM 2112 N N . ILE B 1 69 ? -8.523 -15.82 1.544 1 93.06 69 ILE B N 1
ATOM 2113 C CA . ILE B 1 69 ? -9.008 -16.312 0.262 1 93.06 69 ILE B CA 1
ATOM 2114 C C . ILE B 1 69 ? -7.84 -16.5 -0.702 1 93.06 69 ILE B C 1
ATOM 2116 O O . ILE B 1 69 ? -7.777 -17.484 -1.436 1 93.06 69 ILE B O 1
ATOM 2120 N N . ALA B 1 70 ? -6.91 -15.508 -0.706 1 94.56 70 ALA B N 1
ATOM 2121 C CA . ALA B 1 70 ? -5.75 -15.57 -1.588 1 94.56 70 ALA B CA 1
ATOM 2122 C C . ALA B 1 70 ? -4.875 -16.781 -1.255 1 94.56 70 ALA B C 1
ATOM 2124 O O . ALA B 1 70 ? -4.383 -17.469 -2.154 1 94.56 70 ALA B O 1
ATOM 2125 N N . LEU B 1 71 ? -4.73 -17.047 0.061 1 94.38 71 LEU B N 1
ATOM 2126 C CA . LEU B 1 71 ? -3.936 -18.203 0.482 1 94.38 71 LEU B CA 1
ATOM 2127 C C . LEU B 1 71 ? -4.586 -19.5 0.036 1 94.38 71 LEU B C 1
ATOM 2129 O O . LEU B 1 71 ? -3.904 -20.406 -0.446 1 94.38 71 LEU B O 1
ATOM 2133 N N . ALA B 1 72 ? -5.844 -19.562 0.183 1 92.81 72 ALA B N 1
ATOM 2134 C CA . ALA B 1 72 ? -6.566 -20.766 -0.253 1 92.81 72 ALA B CA 1
ATOM 2135 C C . ALA B 1 72 ? -6.414 -20.969 -1.756 1 92.81 72 ALA B C 1
ATOM 2137 O O . ALA B 1 72 ? -6.191 -22.094 -2.211 1 92.81 72 ALA B O 1
ATOM 2138 N N . ALA B 1 73 ? -6.57 -19.906 -2.488 1 91.69 73 ALA B N 1
ATOM 2139 C CA . ALA B 1 73 ? -6.414 -19.984 -3.939 1 91.69 73 ALA B CA 1
ATOM 2140 C C . ALA B 1 73 ? -5 -20.406 -4.316 1 91.69 73 ALA B C 1
ATOM 2142 O O . ALA B 1 73 ? -4.812 -21.219 -5.223 1 91.69 73 ALA B O 1
ATOM 2143 N N . LEU B 1 74 ? -4.008 -19.875 -3.652 1 94.25 74 LEU B N 1
ATOM 2144 C CA . LEU B 1 74 ? -2.613 -20.203 -3.924 1 94.25 74 LEU B CA 1
ATOM 2145 C C . LEU B 1 74 ? -2.342 -21.672 -3.625 1 94.25 74 LEU B C 1
ATOM 2147 O O . LEU B 1 74 ? -1.718 -22.375 -4.43 1 94.25 74 LEU B O 1
ATOM 2151 N N . ASN B 1 75 ? -2.842 -22.156 -2.525 1 94 75 ASN B N 1
ATOM 2152 C CA . ASN B 1 75 ? -2.641 -23.562 -2.152 1 94 75 ASN B CA 1
ATOM 2153 C C . ASN B 1 75 ? -3.275 -24.5 -3.166 1 94 75 ASN B C 1
ATOM 2155 O O . ASN B 1 75 ? -2.668 -25.5 -3.555 1 94 75 ASN B O 1
ATOM 2159 N N . ASN B 1 76 ? -4.465 -24.172 -3.545 1 91.5 76 ASN B N 1
ATOM 2160 C CA . ASN B 1 76 ? -5.148 -25 -4.539 1 91.5 76 ASN B CA 1
ATOM 2161 C C . ASN B 1 76 ? -4.398 -25.016 -5.863 1 91.5 76 ASN B C 1
ATOM 2163 O O . ASN B 1 76 ? -4.176 -26.078 -6.445 1 91.5 76 ASN B O 1
ATOM 2167 N N . ALA B 1 77 ? -4.035 -23.812 -6.34 1 91.81 77 ALA B N 1
ATOM 2168 C CA . ALA B 1 77 ? -3.326 -23.703 -7.613 1 91.81 77 ALA B CA 1
ATOM 2169 C C . ALA B 1 77 ? -1.962 -24.391 -7.539 1 91.81 77 ALA B C 1
ATOM 2171 O O . ALA B 1 77 ? -1.541 -25.062 -8.492 1 91.81 77 ALA B O 1
ATOM 2172 N N . SER B 1 78 ? -1.254 -24.234 -6.441 1 94.5 78 SER B N 1
ATOM 2173 C CA . SER B 1 78 ? 0.059 -24.844 -6.258 1 94.5 78 SER B CA 1
ATOM 2174 C C . SER B 1 78 ? -0.037 -26.375 -6.238 1 94.5 78 SER B C 1
ATOM 2176 O O . SER B 1 78 ? 0.814 -27.062 -6.805 1 94.5 78 SER B O 1
ATOM 2178 N N . GLN B 1 79 ? -1.069 -26.891 -5.605 1 95.56 79 GLN B N 1
ATOM 2179 C CA . GLN B 1 79 ? -1.239 -28.344 -5.543 1 95.56 79 GLN B CA 1
ATOM 2180 C C . GLN B 1 79 ? -1.506 -28.922 -6.93 1 95.56 79 GLN B C 1
ATOM 2182 O O . GLN B 1 79 ? -0.943 -29.969 -7.293 1 95.56 79 GLN B O 1
ATOM 2187 N N . LYS B 1 80 ? -2.365 -28.297 -7.625 1 91.94 80 LYS B N 1
ATOM 2188 C CA . LYS B 1 80 ? -2.648 -28.75 -8.984 1 91.94 80 LYS B CA 1
ATOM 2189 C C . LYS B 1 80 ? -1.384 -28.75 -9.836 1 91.94 80 LYS B C 1
ATOM 2191 O O . LYS B 1 80 ? -1.147 -29.688 -10.609 1 91.94 80 LYS B O 1
ATOM 2196 N N . TYR B 1 81 ? -0.631 -27.719 -9.75 1 93.06 81 TYR B N 1
ATOM 2197 C CA . TYR B 1 81 ? 0.614 -27.594 -10.5 1 93.06 81 TYR B CA 1
ATOM 2198 C C . TYR B 1 81 ? 1.603 -28.688 -10.094 1 93.06 81 TYR B C 1
ATOM 2200 O O . TYR B 1 81 ? 2.211 -29.328 -10.953 1 93.06 81 TYR B O 1
ATOM 2208 N N . LYS B 1 82 ? 1.743 -28.922 -8.844 1 94.88 82 LYS B N 1
ATOM 2209 C CA . LYS B 1 82 ? 2.617 -29.969 -8.336 1 94.88 82 LYS B CA 1
ATOM 2210 C C . LYS B 1 82 ? 2.193 -31.344 -8.867 1 94.88 82 LYS B C 1
ATOM 2212 O O . LYS B 1 82 ? 3.033 -32.125 -9.297 1 94.88 82 LYS B O 1
ATOM 2217 N N . ASP B 1 83 ? 0.907 -31.578 -8.805 1 95.5 83 ASP B N 1
ATOM 2218 C CA . ASP B 1 83 ? 0.389 -32.875 -9.273 1 95.5 83 ASP B CA 1
ATOM 2219 C C . ASP B 1 83 ? 0.743 -33.094 -10.742 1 95.5 83 ASP B C 1
ATOM 2221 O O . ASP B 1 83 ? 1.133 -34.188 -11.125 1 95.5 83 ASP B O 1
ATOM 2225 N N . GLU B 1 84 ? 0.542 -32.031 -11.508 1 92.06 84 GLU B N 1
ATOM 2226 C CA . GLU B 1 84 ? 0.841 -32.156 -12.93 1 92.06 84 GLU B CA 1
ATOM 2227 C C . GLU B 1 84 ? 2.332 -32.406 -13.164 1 92.06 84 GLU B C 1
ATOM 2229 O O . GLU B 1 84 ? 2.721 -33.156 -14.047 1 92.06 84 GLU B O 1
ATOM 2234 N N . LEU B 1 85 ? 3.158 -31.719 -12.414 1 91.5 85 LEU B N 1
ATOM 2235 C CA . LEU B 1 85 ? 4.598 -31.922 -12.523 1 91.5 85 LEU B CA 1
ATOM 2236 C C . LEU B 1 85 ? 4.977 -33.344 -12.164 1 91.5 85 LEU B C 1
ATOM 2238 O O . LEU B 1 85 ? 5.742 -34 -12.891 1 91.5 85 LEU B O 1
ATOM 2242 N N . ILE B 1 86 ? 4.418 -33.875 -11.109 1 93.56 86 ILE B N 1
ATOM 2243 C CA . ILE B 1 86 ? 4.715 -35.219 -10.641 1 93.56 86 ILE B CA 1
ATOM 2244 C C . ILE B 1 86 ? 4.242 -36.25 -11.68 1 93.56 86 ILE B C 1
ATOM 2246 O O . ILE B 1 86 ? 4.957 -37.188 -11.992 1 93.56 86 ILE B O 1
ATOM 2250 N N . LYS B 1 87 ? 3.096 -36.062 -12.188 1 91.12 87 LYS B N 1
ATOM 2251 C CA . LYS B 1 87 ? 2.574 -36.938 -13.234 1 91.12 87 LYS B CA 1
ATOM 2252 C C . LYS B 1 87 ? 3.516 -36.969 -14.438 1 91.12 87 LYS B C 1
ATOM 2254 O O . LYS B 1 87 ? 3.781 -38.031 -14.984 1 91.12 87 LYS B O 1
ATOM 2259 N N . SER B 1 88 ? 4.012 -35.812 -14.859 1 88.06 88 SER B N 1
ATOM 2260 C CA . SER B 1 88 ? 4.914 -35.719 -16 1 88.06 88 SER B CA 1
ATOM 2261 C C . SER B 1 88 ? 6.246 -36.406 -15.703 1 88.06 88 SER B C 1
ATOM 2263 O O . SER B 1 88 ? 6.809 -37.094 -16.578 1 88.06 88 SER B O 1
ATOM 2265 N N . MET B 1 89 ? 6.699 -36.25 -14.539 1 87.88 89 MET B N 1
ATOM 2266 C CA . MET B 1 89 ? 7.953 -36.906 -14.141 1 87.88 89 MET B CA 1
ATOM 2267 C C . MET B 1 89 ? 7.812 -38.406 -14.141 1 87.88 89 MET B C 1
ATOM 2269 O O . MET B 1 89 ? 8.734 -39.125 -14.547 1 87.88 89 MET B O 1
ATOM 2273 N N . GLU B 1 90 ? 6.688 -38.906 -13.742 1 87.56 90 GLU B N 1
ATOM 2274 C CA . GLU B 1 90 ? 6.43 -40.344 -13.773 1 87.56 90 GLU B CA 1
ATOM 2275 C C . GLU B 1 90 ? 6.402 -40.875 -15.211 1 87.56 90 GLU B C 1
ATOM 2277 O O . GLU B 1 90 ? 6.891 -41.969 -15.484 1 87.56 90 GLU B O 1
ATOM 2282 N N . LEU B 1 91 ? 5.887 -40.094 -16.094 1 83.56 91 LEU B N 1
ATOM 2283 C CA . LEU B 1 91 ? 5.852 -40.469 -17.5 1 83.56 91 LEU B CA 1
ATOM 2284 C C . LEU B 1 91 ? 7.262 -40.594 -18.062 1 83.56 91 LEU B C 1
ATOM 2286 O O . LEU B 1 91 ? 7.555 -41.469 -18.844 1 83.56 91 LEU B O 1
ATOM 2290 N N . ILE B 1 92 ? 8.086 -39.688 -17.672 1 80.06 92 ILE B N 1
ATOM 2291 C CA . ILE B 1 92 ? 9.453 -39.656 -18.188 1 80.06 92 ILE B CA 1
ATOM 2292 C C . ILE B 1 92 ? 10.234 -40.844 -17.641 1 80.06 92 ILE B C 1
ATOM 2294 O O . ILE B 1 92 ? 11.016 -41.469 -18.359 1 80.06 92 ILE B O 1
ATOM 2298 N N . LYS B 1 93 ? 10.07 -41.156 -16.406 1 79.75 93 LYS B N 1
ATOM 2299 C CA . LYS B 1 93 ? 10.836 -42.219 -15.742 1 79.75 93 LYS B CA 1
ATOM 2300 C C . LYS B 1 93 ? 10.461 -43.594 -16.297 1 79.75 93 LYS B C 1
ATOM 2302 O O . LYS B 1 93 ? 11.305 -44.469 -16.391 1 79.75 93 LYS B O 1
ATOM 2307 N N . TYR B 1 94 ? 9.266 -43.812 -16.609 1 73.56 94 TYR B N 1
ATOM 2308 C CA . TYR B 1 94 ? 8.844 -45.156 -17.047 1 73.56 94 TYR B CA 1
ATOM 2309 C C . TYR B 1 94 ? 9.133 -45.344 -18.531 1 73.56 94 TYR B C 1
ATOM 2311 O O . TYR B 1 94 ? 8.797 -46.406 -19.094 1 73.56 94 TYR B O 1
ATOM 2319 N N . ASN B 1 95 ? 10.016 -44.656 -19.141 1 61.12 95 ASN B N 1
ATOM 2320 C CA . ASN B 1 95 ? 10.672 -44.844 -20.422 1 61.12 95 ASN B CA 1
ATOM 2321 C C . ASN B 1 95 ? 9.68 -45.219 -21.516 1 61.12 95 ASN B C 1
ATOM 2323 O O . ASN B 1 95 ? 9.984 -46.062 -22.359 1 61.12 95 ASN B O 1
ATOM 2327 N N . TYR B 1 96 ? 8.508 -44.75 -21.391 1 54.44 96 TYR B N 1
ATOM 2328 C CA . TYR B 1 96 ? 7.512 -45.25 -22.328 1 54.44 96 TYR B CA 1
ATOM 2329 C C . TYR B 1 96 ? 7.672 -44.594 -23.688 1 54.44 96 TYR B C 1
ATOM 2331 O O . TYR B 1 96 ? 6.773 -44.688 -24.531 1 54.44 96 TYR B O 1
ATOM 2339 N N . TRP B 1 97 ? 8.961 -44.031 -23.953 1 57.5 97 TRP B N 1
ATOM 2340 C CA . TRP B 1 97 ? 9.062 -43.031 -25.016 1 57.5 97 TRP B CA 1
ATOM 2341 C C . TRP B 1 97 ? 9.086 -43.719 -26.391 1 57.5 97 TRP B C 1
ATOM 2343 O O . TRP B 1 97 ? 9.07 -43.031 -27.422 1 57.5 97 TRP B O 1
ATOM 2353 N N . TYR B 1 98 ? 8.945 -45.031 -26.203 1 58.12 98 TYR B N 1
ATOM 2354 C CA . TYR B 1 98 ? 9.195 -45.719 -27.484 1 58.12 98 TYR B CA 1
ATOM 2355 C C . TYR B 1 98 ? 7.895 -45.969 -28.219 1 58.12 98 TYR B C 1
ATOM 2357 O O . TYR B 1 98 ? 7.906 -46.344 -29.406 1 58.12 98 TYR B O 1
ATOM 2365 N N . ASP B 1 99 ? 6.848 -45.656 -27.594 1 67.62 99 ASP B N 1
ATOM 2366 C CA . ASP B 1 99 ? 5.641 -45.906 -28.375 1 67.62 99 ASP B CA 1
ATOM 2367 C C . ASP B 1 99 ? 4.84 -44.625 -28.562 1 67.62 99 ASP B C 1
ATOM 2369 O O . ASP B 1 99 ? 5.094 -43.594 -27.906 1 67.62 99 ASP B O 1
ATOM 2373 N N . GLU B 1 100 ? 3.92 -44.5 -29.656 1 65.69 100 GLU B N 1
ATOM 2374 C CA . GLU B 1 100 ? 3.098 -43.375 -30.031 1 65.69 100 GLU B CA 1
ATOM 2375 C C . GLU B 1 100 ? 2.186 -42.938 -28.891 1 65.69 100 GLU B C 1
ATOM 2377 O O . GLU B 1 100 ? 1.966 -41.719 -28.688 1 65.69 100 GLU B O 1
ATOM 2382 N N . LYS B 1 101 ? 1.723 -43.875 -28.219 1 72.69 101 LYS B N 1
ATOM 2383 C CA . LYS B 1 101 ? 0.831 -43.562 -27.109 1 72.69 101 LYS B CA 1
ATOM 2384 C C . LYS B 1 101 ? 1.562 -42.781 -26.031 1 72.69 101 LYS B C 1
ATOM 2386 O O . LYS B 1 101 ? 1.022 -41.812 -25.5 1 72.69 101 LYS B O 1
ATOM 2391 N N . SER B 1 102 ? 2.783 -43.125 -25.828 1 72.38 102 SER B N 1
ATOM 2392 C CA . SER B 1 102 ? 3.578 -42.438 -24.812 1 72.38 102 SER B CA 1
ATOM 2393 C C . SER B 1 102 ? 3.891 -41 -25.203 1 72.38 102 SER B C 1
ATOM 2395 O O . SER B 1 102 ? 3.898 -40.125 -24.359 1 72.38 102 SER B O 1
ATOM 2397 N N . GLU B 1 103 ? 4.02 -40.844 -26.422 1 71.81 103 GLU B N 1
ATOM 2398 C CA . GLU B 1 103 ? 4.297 -39.5 -26.922 1 71.81 103 GLU B CA 1
ATOM 2399 C C . GLU B 1 103 ? 3.092 -38.594 -26.75 1 71.81 103 GLU B C 1
ATOM 2401 O O . GLU B 1 103 ? 3.238 -37.438 -26.312 1 71.81 103 GLU B O 1
ATOM 2406 N N . ASN B 1 104 ? 2.031 -39.094 -27.109 1 74.75 104 ASN B N 1
ATOM 2407 C CA . ASN B 1 104 ? 0.808 -38.344 -26.969 1 74.75 104 ASN B CA 1
ATOM 2408 C C . ASN B 1 104 ? 0.512 -38.031 -25.5 1 74.75 104 ASN B C 1
ATOM 2410 O O . ASN B 1 104 ? 0.048 -36.938 -25.172 1 74.75 104 ASN B O 1
ATOM 2414 N N . ASP B 1 105 ? 0.836 -39.031 -24.656 1 78.81 105 ASP B N 1
ATOM 2415 C CA . ASP B 1 105 ? 0.623 -38.844 -23.219 1 78.81 105 ASP B CA 1
ATOM 2416 C C . ASP B 1 105 ? 1.552 -37.781 -22.672 1 78.81 105 ASP B C 1
ATOM 2418 O O . ASP B 1 105 ? 1.146 -36.969 -21.828 1 78.81 105 ASP B O 1
ATOM 2422 N N . PHE B 1 106 ? 2.676 -37.719 -23.172 1 79.31 106 PHE B N 1
ATOM 2423 C CA . PHE B 1 106 ? 3.637 -36.719 -22.719 1 79.31 106 PHE B CA 1
ATOM 2424 C C . PHE B 1 106 ? 3.24 -35.344 -23.203 1 79.31 106 PHE B C 1
ATOM 2426 O O . PHE B 1 106 ? 3.303 -34.375 -22.438 1 79.31 106 PHE B O 1
ATOM 2433 N N . MET B 1 107 ? 2.785 -35.188 -24.375 1 76.94 107 MET B N 1
ATOM 2434 C CA . MET B 1 107 ? 2.338 -33.906 -24.906 1 76.94 107 MET B CA 1
ATOM 2435 C C . MET B 1 107 ? 1.161 -33.375 -24.109 1 76.94 107 MET B C 1
ATOM 2437 O O . MET B 1 107 ? 1.134 -32.188 -23.766 1 76.94 107 MET B O 1
ATOM 2441 N N . LYS B 1 108 ? 0.298 -34.25 -23.875 1 79 108 LYS B N 1
ATOM 2442 C CA . LYS B 1 108 ? -0.849 -33.875 -23.062 1 79 108 LYS B CA 1
ATOM 2443 C C . LYS B 1 108 ? -0.407 -33.375 -21.688 1 79 108 LYS B C 1
ATOM 2445 O O . LYS B 1 108 ? -0.946 -32.406 -21.156 1 79 108 LYS B O 1
ATOM 2450 N N . SER B 1 109 ? 0.532 -34.094 -21.109 1 83.81 109 SER B N 1
ATOM 2451 C CA . SER B 1 109 ? 1.045 -33.719 -19.797 1 83.81 109 SER B CA 1
ATOM 2452 C C . SER B 1 109 ? 1.679 -32.312 -19.828 1 83.81 109 SER B C 1
ATOM 2454 O O . SER B 1 109 ? 1.532 -31.547 -18.891 1 83.81 109 SER B O 1
ATOM 2456 N N . GLN B 1 110 ? 2.332 -31.984 -20.922 1 81.44 110 GLN B N 1
ATOM 2457 C CA . GLN B 1 110 ? 2.957 -30.672 -21.047 1 81.44 110 GLN B CA 1
ATOM 2458 C C . GLN B 1 110 ? 1.907 -29.562 -21.109 1 81.44 110 GLN B C 1
ATOM 2460 O O . GLN B 1 110 ? 2.092 -28.5 -20.531 1 81.44 110 GLN B O 1
ATOM 2465 N N . TYR B 1 111 ? 0.916 -29.875 -21.766 1 79.06 111 TYR B N 1
ATOM 2466 C CA . TYR B 1 111 ? -0.188 -28.922 -21.828 1 79.06 111 TYR B CA 1
ATOM 2467 C C . TYR B 1 111 ? -0.813 -28.719 -20.453 1 79.06 111 TYR B C 1
ATOM 2469 O O . TYR B 1 111 ? -1.084 -27.594 -20.062 1 79.06 111 TYR B O 1
ATOM 2477 N N . ASP B 1 112 ? -1.044 -29.812 -19.766 1 83.5 112 ASP B N 1
ATOM 2478 C CA . ASP B 1 112 ? -1.633 -29.734 -18.438 1 83.5 112 ASP B CA 1
ATOM 2479 C C . ASP B 1 112 ? -0.736 -28.953 -17.469 1 83.5 112 ASP B C 1
ATOM 2481 O O . ASP B 1 112 ? -1.226 -28.188 -16.656 1 83.5 112 ASP B O 1
ATOM 2485 N N . ILE B 1 113 ? 0.56 -29.141 -17.609 1 86.38 113 ILE B N 1
ATOM 2486 C CA . ILE B 1 113 ? 1.511 -28.406 -16.781 1 86.38 113 ILE B CA 1
ATOM 2487 C C . ILE B 1 113 ? 1.434 -26.922 -17.078 1 86.38 113 ILE B C 1
ATOM 2489 O O . ILE B 1 113 ? 1.389 -26.094 -16.156 1 86.38 113 ILE B O 1
ATOM 2493 N N . ALA B 1 114 ? 1.366 -26.547 -18.281 1 80.38 114 ALA B N 1
ATOM 2494 C CA . ALA B 1 114 ? 1.302 -25.141 -18.672 1 80.38 114 ALA B CA 1
ATOM 2495 C C . ALA B 1 114 ? 0.033 -24.484 -18.141 1 80.38 114 ALA B C 1
ATOM 2497 O O . ALA B 1 114 ? 0.073 -23.359 -17.656 1 80.38 114 ALA B O 1
ATOM 2498 N N . ASN B 1 115 ? -1.059 -25.203 -18.266 1 81.75 115 ASN B N 1
ATOM 2499 C CA . ASN B 1 115 ? -2.322 -24.672 -17.766 1 81.75 115 ASN B CA 1
ATOM 2500 C C . ASN B 1 115 ? -2.295 -24.5 -16.25 1 81.75 115 ASN B C 1
ATOM 2502 O O . ASN B 1 115 ? -2.693 -23.453 -15.734 1 81.75 115 ASN B O 1
ATOM 2506 N N . ALA B 1 116 ? -1.853 -25.5 -15.594 1 86.56 116 ALA B N 1
ATOM 2507 C CA . ALA B 1 116 ? -1.773 -25.438 -14.133 1 86.56 116 ALA B CA 1
ATOM 2508 C C . ALA B 1 116 ? -0.819 -24.328 -13.695 1 86.56 116 ALA B C 1
ATOM 2510 O O . ALA B 1 116 ? -1.067 -23.656 -12.695 1 86.56 116 ALA B O 1
ATOM 2511 N N . LYS B 1 117 ? 0.23 -24.125 -14.398 1 86 117 LYS B N 1
ATOM 2512 C CA . LYS B 1 117 ? 1.193 -23.062 -14.078 1 86 117 LYS B CA 1
ATOM 2513 C C . LYS B 1 117 ? 0.559 -21.688 -14.195 1 86 117 LYS B C 1
ATOM 2515 O O . LYS B 1 117 ? 0.838 -20.797 -13.391 1 86 117 LYS B O 1
ATOM 2520 N N . LEU B 1 118 ? -0.248 -21.484 -15.125 1 82.69 118 LEU B N 1
ATOM 2521 C CA . LEU B 1 118 ? -0.922 -20.203 -15.305 1 82.69 118 LEU B CA 1
ATOM 2522 C C . LEU B 1 118 ? -1.765 -19.859 -14.078 1 82.69 118 LEU B C 1
ATOM 2524 O O . LEU B 1 118 ? -1.745 -18.719 -13.609 1 82.69 118 LEU B O 1
ATOM 2528 N N . PHE B 1 119 ? -2.475 -20.844 -13.586 1 85.31 119 PHE B N 1
ATOM 2529 C CA . PHE B 1 119 ? -3.283 -20.625 -12.398 1 85.31 119 PHE B CA 1
ATOM 2530 C C . PHE B 1 119 ? -2.398 -20.328 -11.188 1 85.31 119 PHE B C 1
ATOM 2532 O O . PHE B 1 119 ? -2.746 -19.5 -10.344 1 85.31 119 PHE B O 1
ATOM 2539 N N . TYR B 1 120 ? -1.378 -21.016 -11.18 1 90.38 120 TYR B N 1
ATOM 2540 C CA . TYR B 1 120 ? -0.43 -20.797 -10.086 1 90.38 120 TYR B CA 1
ATOM 2541 C C . TYR B 1 120 ? 0.144 -19.391 -10.125 1 90.38 120 TYR B C 1
ATOM 2543 O O . TYR B 1 120 ? 0.172 -18.703 -9.109 1 90.38 120 TYR B O 1
ATOM 2551 N N . LEU B 1 121 ? 0.543 -18.922 -11.297 1 88.12 121 LEU B N 1
ATOM 2552 C CA . LEU B 1 121 ? 1.104 -17.594 -11.438 1 88.12 121 LEU B CA 1
ATOM 2553 C C . LEU B 1 121 ? 0.06 -16.531 -11.117 1 88.12 121 LEU B C 1
ATOM 2555 O O . LEU B 1 121 ? 0.377 -15.508 -10.5 1 88.12 121 LEU B O 1
ATOM 2559 N N . ASP B 1 122 ? -1.108 -16.766 -11.555 1 87.19 122 ASP B N 1
ATOM 2560 C CA . ASP B 1 122 ? -2.193 -15.859 -11.219 1 87.19 122 ASP B CA 1
ATOM 2561 C C . ASP B 1 122 ? -2.379 -15.758 -9.711 1 87.19 122 ASP B C 1
ATOM 2563 O O . ASP B 1 122 ? -2.535 -14.656 -9.172 1 87.19 122 ASP B O 1
ATOM 2567 N N . SER B 1 123 ? -2.371 -16.922 -9.094 1 91.56 123 SER B N 1
ATOM 2568 C CA . SER B 1 123 ? -2.557 -16.938 -7.648 1 91.56 123 SER B CA 1
ATOM 2569 C C . SER B 1 123 ? -1.41 -16.234 -6.934 1 91.56 123 SER B C 1
ATOM 2571 O O . SER B 1 123 ? -1.612 -15.617 -5.887 1 91.56 123 SER B O 1
ATOM 2573 N N . ILE B 1 124 ? -0.235 -16.234 -7.461 1 91.94 124 ILE B N 1
ATOM 2574 C CA . ILE B 1 124 ? 0.911 -15.516 -6.906 1 91.94 124 ILE B CA 1
ATOM 2575 C C . ILE B 1 124 ? 0.664 -14.016 -6.973 1 91.94 124 ILE B C 1
ATOM 2577 O O . ILE B 1 124 ? 0.918 -13.297 -6.004 1 91.94 124 ILE B O 1
ATOM 2581 N N . SER B 1 125 ? 0.183 -13.609 -8.086 1 89 125 SER B N 1
ATOM 2582 C CA . SER B 1 125 ? -0.089 -12.188 -8.266 1 89 125 SER B CA 1
ATOM 2583 C C . SER B 1 125 ? -1.13 -11.688 -7.266 1 89 125 SER B C 1
ATOM 2585 O O . SER B 1 125 ? -0.964 -10.625 -6.664 1 89 125 SER B O 1
ATOM 2587 N N . VAL B 1 126 ? -2.117 -12.5 -7.133 1 91.75 126 VAL B N 1
ATOM 2588 C CA . VAL B 1 126 ? -3.18 -12.133 -6.203 1 91.75 126 VAL B CA 1
ATOM 2589 C C . VAL B 1 126 ? -2.625 -12.086 -4.781 1 91.75 126 VAL B C 1
ATOM 2591 O O . VAL B 1 126 ? -2.92 -11.164 -4.023 1 91.75 126 VAL B O 1
ATOM 2594 N N . MET B 1 127 ? -1.878 -13.047 -4.492 1 95.5 127 MET B N 1
ATOM 2595 C CA . MET B 1 127 ? -1.31 -13.109 -3.148 1 95.5 127 MET B CA 1
ATOM 2596 C C . MET B 1 127 ? -0.417 -11.906 -2.877 1 95.5 127 MET B C 1
ATOM 2598 O O . MET B 1 127 ? -0.478 -11.312 -1.798 1 95.5 127 MET B O 1
ATOM 2602 N N . ASP B 1 128 ? 0.379 -11.5 -3.826 1 92.94 128 ASP B N 1
ATOM 2603 C CA . ASP B 1 128 ? 1.258 -10.344 -3.686 1 92.94 128 ASP B CA 1
ATOM 2604 C C . ASP B 1 128 ? 0.455 -9.078 -3.404 1 92.94 128 ASP B C 1
ATOM 2606 O O . ASP B 1 128 ? 0.826 -8.281 -2.539 1 92.94 128 ASP B O 1
ATOM 2610 N N . ARG B 1 129 ? -0.598 -8.969 -4.117 1 94.12 129 ARG B N 1
ATOM 2611 C CA . ARG B 1 129 ? -1.431 -7.781 -3.939 1 94.12 129 ARG B CA 1
ATOM 2612 C C . ARG B 1 129 ? -2.135 -7.801 -2.588 1 94.12 129 ARG B C 1
ATOM 2614 O O . ARG B 1 129 ? -2.285 -6.762 -1.942 1 94.12 129 ARG B O 1
ATOM 2621 N N . ALA B 1 130 ? -2.613 -8.953 -2.188 1 96.88 130 ALA B N 1
ATOM 2622 C CA . ALA B 1 130 ? -3.266 -9.094 -0.889 1 96.88 130 ALA B CA 1
ATOM 2623 C C . ALA B 1 130 ? -2.316 -8.727 0.246 1 96.88 130 ALA B C 1
ATOM 2625 O O . ALA B 1 130 ? -2.711 -8.039 1.191 1 96.88 130 ALA B O 1
ATOM 2626 N N . LEU B 1 131 ? -1.066 -9.125 0.143 1 97 131 LEU B N 1
ATOM 2627 C CA . LEU B 1 131 ? -0.078 -8.812 1.17 1 97 131 LEU B CA 1
ATOM 2628 C C . LEU B 1 131 ? 0.24 -7.32 1.18 1 97 131 LEU B C 1
ATOM 2630 O O . LEU B 1 131 ? 0.404 -6.723 2.246 1 97 131 LEU B O 1
ATOM 2634 N N . GLN B 1 132 ? 0.344 -6.746 -0.009 1 96.19 132 GLN B N 1
ATOM 2635 C CA . GLN B 1 132 ? 0.561 -5.309 -0.096 1 96.19 132 GLN B CA 1
ATOM 2636 C C . GLN B 1 132 ? -0.575 -4.539 0.571 1 96.19 132 GLN B C 1
ATOM 2638 O O . GLN B 1 132 ? -0.335 -3.57 1.296 1 96.19 132 GLN B O 1
ATOM 2643 N N . LEU B 1 133 ? -1.774 -4.965 0.278 1 97.56 133 LEU B N 1
ATOM 2644 C CA . LEU B 1 133 ? -2.941 -4.355 0.911 1 97.56 133 LEU B CA 1
ATOM 2645 C C . LEU B 1 133 ? -2.879 -4.512 2.426 1 97.56 133 LEU B C 1
ATOM 2647 O O . LEU B 1 133 ? -3.18 -3.57 3.164 1 97.56 133 LEU B O 1
ATOM 2651 N N . GLY B 1 134 ? -2.5 -5.699 2.854 1 97.62 134 GLY B N 1
ATOM 2652 C CA . GLY B 1 134 ? -2.336 -5.934 4.277 1 97.62 134 GLY B CA 1
ATOM 2653 C C . GLY B 1 134 ? -1.303 -5.027 4.918 1 97.62 134 GLY B C 1
ATOM 2654 O O . GLY B 1 134 ? -1.529 -4.492 6.008 1 97.62 134 GLY B O 1
ATOM 2655 N N . ARG B 1 135 ? -0.22 -4.805 4.309 1 95.81 135 ARG B N 1
ATOM 2656 C CA . ARG B 1 135 ? 0.826 -3.932 4.832 1 95.81 135 ARG B CA 1
ATOM 2657 C C . ARG B 1 135 ? 0.34 -2.488 4.922 1 95.81 135 ARG B C 1
ATOM 2659 O O . ARG B 1 135 ? 0.667 -1.775 5.871 1 95.81 135 ARG B O 1
ATOM 2666 N N . SER B 1 136 ? -0.407 -2.055 3.887 1 95.69 136 SER B N 1
ATOM 2667 C CA . SER B 1 136 ? -0.966 -0.707 3.92 1 95.69 136 SER B CA 1
ATOM 2668 C C . SER B 1 136 ? -1.935 -0.538 5.086 1 95.69 136 SER B C 1
ATOM 2670 O O . SER B 1 136 ? -1.968 0.516 5.723 1 95.69 136 SER B O 1
ATOM 2672 N N . ASN B 1 137 ? -2.713 -1.582 5.375 1 97.56 137 ASN B N 1
ATOM 2673 C CA . ASN B 1 137 ? -3.617 -1.562 6.52 1 97.56 137 ASN B CA 1
ATOM 2674 C C . ASN B 1 137 ? -2.852 -1.493 7.836 1 97.56 137 ASN B C 1
ATOM 2676 O O . ASN B 1 137 ? -3.266 -0.797 8.766 1 97.56 137 ASN B O 1
ATOM 2680 N N . ALA B 1 138 ? -1.79 -2.248 7.914 1 96.81 138 ALA B N 1
ATOM 2681 C CA . ALA B 1 138 ? -0.969 -2.205 9.125 1 96.81 138 ALA B CA 1
ATOM 2682 C C . ALA B 1 138 ? -0.418 -0.802 9.359 1 96.81 138 ALA B C 1
ATOM 2684 O O . ALA B 1 138 ? -0.453 -0.298 10.484 1 96.81 138 ALA B O 1
ATOM 2685 N N . LEU B 1 139 ? 0.058 -0.188 8.305 1 93.81 139 LEU B N 1
ATOM 2686 C CA . LEU B 1 139 ? 0.611 1.158 8.414 1 93.81 139 LEU B CA 1
ATOM 2687 C C . LEU B 1 139 ? -0.467 2.156 8.82 1 93.81 139 LEU B C 1
ATOM 2689 O O . LEU B 1 139 ? -0.219 3.043 9.641 1 93.81 139 LEU B O 1
ATOM 2693 N N . MET B 1 140 ? -1.62 2.027 8.242 1 95.25 140 MET B N 1
ATOM 2694 C CA . MET B 1 140 ? -2.736 2.898 8.602 1 95.25 140 MET B CA 1
ATOM 2695 C C . MET B 1 140 ? -3.105 2.725 10.07 1 95.25 140 MET B C 1
ATOM 2697 O O . MET B 1 140 ? -3.289 3.711 10.789 1 95.25 140 MET B O 1
ATOM 2701 N N . SER B 1 141 ? -3.188 1.487 10.477 1 94.69 141 SER B N 1
ATOM 2702 C CA . SER B 1 141 ? -3.521 1.184 11.867 1 94.69 141 SER B CA 1
ATOM 2703 C C . SER B 1 141 ? -2.484 1.758 12.82 1 94.69 141 SER B C 1
ATOM 2705 O O . SER B 1 141 ? -2.83 2.254 13.898 1 94.69 141 SER B O 1
ATOM 2707 N N . TYR B 1 142 ? -1.28 1.683 12.438 1 93.19 142 TYR B N 1
ATOM 2708 C CA . TYR B 1 142 ? -0.209 2.262 13.242 1 93.19 142 TYR B CA 1
ATOM 2709 C C . TYR B 1 142 ? -0.371 3.771 13.359 1 93.19 142 TYR B C 1
ATOM 2711 O O . TYR B 1 142 ? -0.275 4.328 14.461 1 93.19 142 TYR B O 1
ATOM 2719 N N . THR B 1 143 ? -0.617 4.379 12.227 1 90.81 143 THR B N 1
ATOM 2720 C CA . THR B 1 143 ? -0.72 5.832 12.148 1 90.81 143 THR B CA 1
ATOM 2721 C C . THR B 1 143 ? -1.857 6.34 13.031 1 90.81 143 THR B C 1
ATOM 2723 O O . THR B 1 143 ? -1.737 7.391 13.664 1 90.81 143 THR B O 1
ATOM 2726 N N . VAL B 1 144 ? -2.945 5.598 13.156 1 91.12 144 VAL B N 1
ATOM 2727 C CA . VAL B 1 144 ? -4.102 6.066 13.914 1 91.12 144 VAL B CA 1
ATOM 2728 C C . VAL B 1 144 ? -4.125 5.398 15.289 1 91.12 144 VAL B C 1
ATOM 2730 O O . VAL B 1 144 ? -5.133 5.457 15.992 1 91.12 144 VAL B O 1
ATOM 2733 N N . GLU B 1 145 ? -3.039 4.605 15.562 1 89.06 145 GLU B N 1
ATOM 2734 C CA . GLU B 1 145 ? -2.84 3.973 16.859 1 89.06 145 GLU B CA 1
ATOM 2735 C C . GLU B 1 145 ? -3.959 2.982 17.172 1 89.06 145 GLU B C 1
ATOM 2737 O O . GLU B 1 145 ? -4.461 2.936 18.297 1 89.06 145 GLU B O 1
ATOM 2742 N N . ALA B 1 146 ? -4.457 2.369 16.172 1 91.81 146 ALA B N 1
ATOM 2743 C CA . ALA B 1 146 ? -5.383 1.255 16.344 1 91.81 146 ALA B CA 1
ATOM 2744 C C . ALA B 1 146 ? -4.637 -0.031 16.688 1 91.81 146 ALA B C 1
ATOM 2746 O O . ALA B 1 146 ? -4.531 -0.935 15.859 1 91.81 146 ALA B O 1
ATOM 2747 N N . ASN B 1 147 ? -4.27 -0.254 17.922 1 87.75 147 ASN B N 1
ATOM 2748 C CA . ASN B 1 147 ? -3.311 -1.271 18.344 1 87.75 147 ASN B CA 1
ATOM 2749 C C . ASN B 1 147 ? -3.898 -2.676 18.234 1 87.75 147 ASN B C 1
ATOM 2751 O O . ASN B 1 147 ? -3.211 -3.611 17.812 1 87.75 147 ASN B O 1
ATOM 2755 N N . THR B 1 148 ? -5.074 -2.84 18.578 1 90.88 148 THR B N 1
ATOM 2756 C CA . THR B 1 148 ? -5.691 -4.16 18.547 1 90.88 148 THR B CA 1
ATOM 2757 C C . THR B 1 148 ? -5.719 -4.707 17.125 1 90.88 148 THR B C 1
ATOM 2759 O O . THR B 1 148 ? -5.297 -5.836 16.875 1 90.88 148 THR B O 1
ATOM 2762 N N . VAL B 1 149 ? -6.191 -3.926 16.234 1 93.44 149 VAL B N 1
ATOM 2763 C CA . VAL B 1 149 ? -6.312 -4.418 14.867 1 93.44 149 VAL B CA 1
ATOM 2764 C C . VAL B 1 149 ? -4.934 -4.473 14.219 1 93.44 149 VAL B C 1
ATOM 2766 O O . VAL B 1 149 ? -4.684 -5.312 13.352 1 93.44 149 VAL B O 1
ATOM 2769 N N . LEU B 1 150 ? -3.984 -3.561 14.594 1 94.75 150 LEU B N 1
ATOM 2770 C CA . LEU B 1 150 ? -2.604 -3.619 14.125 1 94.75 150 LEU B CA 1
ATOM 2771 C C . LEU B 1 150 ? -1.979 -4.973 14.445 1 94.75 150 LEU B C 1
ATOM 2773 O O . LEU B 1 150 ? -1.352 -5.59 13.578 1 94.75 150 LEU B O 1
ATOM 2777 N N . ASN B 1 151 ? -2.162 -5.418 15.641 1 94 151 ASN B N 1
ATOM 2778 C CA . ASN B 1 151 ? -1.617 -6.707 16.047 1 94 151 ASN B CA 1
ATOM 2779 C C . ASN B 1 151 ? -2.23 -7.852 15.25 1 94 151 ASN B C 1
ATOM 2781 O O . ASN B 1 151 ? -1.521 -8.758 14.812 1 94 151 ASN B O 1
ATOM 2785 N N . SER B 1 152 ? -3.525 -7.812 15.07 1 94.38 152 SER B N 1
ATOM 2786 C CA . SER B 1 152 ? -4.207 -8.836 14.281 1 94.38 152 SER B CA 1
ATOM 2787 C C . SER B 1 152 ? -3.678 -8.875 12.852 1 94.38 152 SER B C 1
ATOM 2789 O O . SER B 1 152 ? -3.42 -9.945 12.305 1 94.38 152 SER B O 1
ATOM 2791 N N . MET B 1 153 ? -3.527 -7.676 12.289 1 96.56 153 MET B N 1
ATOM 2792 C CA . MET B 1 153 ? -3.029 -7.594 10.922 1 96.56 153 MET B CA 1
ATOM 2793 C C . MET B 1 153 ? -1.59 -8.094 10.836 1 96.56 153 MET B C 1
ATOM 2795 O O . MET B 1 153 ? -1.229 -8.797 9.891 1 96.56 153 MET B O 1
ATOM 2799 N N . SER B 1 154 ? -0.767 -7.723 11.789 1 96.88 154 SER B N 1
ATOM 2800 C CA . SER B 1 154 ? 0.629 -8.148 11.805 1 96.88 154 SER B CA 1
ATOM 2801 C C . SER B 1 154 ? 0.743 -9.664 11.898 1 96.88 154 SER B C 1
ATOM 2803 O O . SER B 1 154 ? 1.572 -10.273 11.219 1 96.88 154 SER B O 1
ATOM 2805 N N . GLU B 1 155 ? -0.073 -10.25 12.664 1 95.19 155 GLU B N 1
ATOM 2806 C CA . GLU B 1 155 ? -0.086 -11.703 12.789 1 95.19 155 GLU B CA 1
ATOM 2807 C C . GLU B 1 155 ? -0.503 -12.359 11.477 1 95.19 155 GLU B C 1
ATOM 2809 O O . GLU B 1 155 ? 0.114 -13.336 11.039 1 95.19 155 GLU B O 1
ATOM 2814 N N . LYS B 1 156 ? -1.566 -11.867 10.953 1 97.31 156 LYS B N 1
ATOM 2815 C CA . LYS B 1 156 ? -2.047 -12.398 9.68 1 97.31 156 LYS B CA 1
ATOM 2816 C C . LYS B 1 156 ? -0.975 -12.297 8.602 1 97.31 156 LYS B C 1
ATOM 2818 O O . LYS B 1 156 ? -0.757 -13.242 7.844 1 97.31 156 LYS B O 1
ATOM 2823 N N . LEU B 1 157 ? -0.325 -11.141 8.516 1 97.75 157 LEU B N 1
ATOM 2824 C CA . LEU B 1 157 ? 0.726 -10.914 7.523 1 97.75 157 LEU B CA 1
ATOM 2825 C C . LEU B 1 157 ? 1.887 -11.883 7.738 1 97.75 157 LEU B C 1
ATOM 2827 O O . LEU B 1 157 ? 2.379 -12.484 6.785 1 97.75 157 LEU B O 1
ATOM 2831 N N . ASN B 1 158 ? 2.273 -12.008 8.984 1 97.25 158 ASN B N 1
ATOM 2832 C CA . ASN B 1 158 ? 3.381 -12.906 9.297 1 97.25 158 ASN B CA 1
ATOM 2833 C C . ASN B 1 158 ? 3.07 -14.344 8.875 1 97.25 158 ASN B C 1
ATOM 2835 O O . ASN B 1 158 ? 3.9 -15.008 8.258 1 97.25 158 ASN B O 1
ATOM 2839 N N . PHE B 1 159 ? 1.921 -14.82 9.219 1 98 159 PHE B N 1
ATOM 2840 C CA . PHE B 1 159 ? 1.488 -16.172 8.859 1 98 159 PHE B CA 1
ATOM 2841 C C . PHE B 1 159 ? 1.434 -16.328 7.344 1 98 159 PHE B C 1
ATOM 2843 O O . PHE B 1 159 ? 1.97 -17.297 6.797 1 98 159 PHE B O 1
ATOM 2850 N N . ALA B 1 160 ? 0.782 -15.422 6.691 1 97.75 160 ALA B N 1
ATOM 2851 C CA . ALA B 1 160 ? 0.577 -15.508 5.246 1 97.75 160 ALA B CA 1
ATOM 2852 C C . ALA B 1 160 ? 1.907 -15.453 4.5 1 97.75 160 ALA B C 1
ATOM 2854 O O . ALA B 1 160 ? 2.102 -16.156 3.512 1 97.75 160 ALA B O 1
ATOM 2855 N N . GLU B 1 161 ? 2.795 -14.594 4.926 1 96.75 161 GLU B N 1
ATOM 2856 C CA . GLU B 1 161 ? 4.102 -14.484 4.281 1 96.75 161 GLU B CA 1
ATOM 2857 C C . GLU B 1 161 ? 4.902 -15.773 4.426 1 96.75 161 GLU B C 1
ATOM 2859 O O . GLU B 1 161 ? 5.566 -16.203 3.484 1 96.75 161 GLU B O 1
ATOM 2864 N N . LYS B 1 162 ? 4.828 -16.406 5.547 1 96.31 162 LYS B N 1
ATOM 2865 C CA . LYS B 1 162 ? 5.504 -17.672 5.762 1 96.31 162 LYS B CA 1
ATOM 2866 C C . LYS B 1 162 ? 4.934 -18.766 4.855 1 96.31 162 LYS B C 1
ATOM 2868 O O . LYS B 1 162 ? 5.68 -19.531 4.25 1 96.31 162 LYS B O 1
ATOM 2873 N N . GLU B 1 163 ? 3.662 -18.844 4.844 1 97.62 163 GLU B N 1
ATOM 2874 C CA . GLU B 1 163 ? 3.004 -19.812 3.982 1 97.62 163 GLU B CA 1
ATOM 2875 C C . GLU B 1 163 ? 3.348 -19.578 2.514 1 97.62 163 GLU B C 1
ATOM 2877 O O . GLU B 1 163 ? 3.582 -20.531 1.764 1 97.62 163 GLU B O 1
ATOM 2882 N N . PHE B 1 164 ? 3.324 -18.359 2.109 1 97 164 PHE B N 1
ATOM 2883 C CA . PHE B 1 164 ? 3.648 -17.984 0.739 1 97 164 PHE B CA 1
ATOM 2884 C C . PHE B 1 164 ? 5.062 -18.422 0.378 1 97 164 PHE B C 1
ATOM 2886 O O . PHE B 1 164 ? 5.285 -19.016 -0.676 1 97 164 PHE B O 1
ATOM 2893 N N . GLN B 1 165 ? 5.941 -18.172 1.262 1 95.25 165 GLN B N 1
ATOM 2894 C CA . GLN B 1 165 ? 7.332 -18.531 1.036 1 95.25 165 GLN B CA 1
ATOM 2895 C C . GLN B 1 165 ? 7.496 -20.047 0.96 1 95.25 165 GLN B C 1
ATOM 2897 O O . GLN B 1 165 ? 8.195 -20.562 0.085 1 95.25 165 GLN B O 1
ATOM 2902 N N . SER B 1 166 ? 6.914 -20.75 1.825 1 96.19 166 SER B N 1
ATOM 2903 C CA . SER B 1 166 ? 6.992 -22.203 1.845 1 96.19 166 SER B CA 1
ATOM 2904 C C . SER B 1 166 ? 6.426 -22.812 0.562 1 96.19 166 SER B C 1
ATOM 2906 O O . SER B 1 166 ? 7.031 -23.703 -0.027 1 96.19 166 SER B O 1
ATOM 2908 N N . CYS B 1 167 ? 5.27 -22.281 0.191 1 95.56 167 CYS B N 1
ATOM 2909 C CA . CYS B 1 167 ? 4.609 -22.781 -1.015 1 95.56 167 CYS B CA 1
ATOM 2910 C C . CYS B 1 167 ? 5.484 -22.547 -2.244 1 95.56 167 CYS B C 1
ATOM 2912 O O . CYS B 1 167 ? 5.688 -23.469 -3.043 1 95.56 167 CYS B O 1
ATOM 2914 N N . THR B 1 168 ? 6.004 -21.422 -2.414 1 94.81 168 THR B N 1
ATOM 2915 C CA . THR B 1 168 ? 6.789 -21.078 -3.598 1 94.81 168 THR B CA 1
ATOM 2916 C C . THR B 1 168 ? 8.109 -21.844 -3.607 1 94.81 168 THR B C 1
ATOM 2918 O O . THR B 1 168 ? 8.578 -22.266 -4.668 1 94.81 168 THR B O 1
ATOM 2921 N N . GLU B 1 169 ? 8.711 -22.078 -2.451 1 94.44 169 GLU B N 1
ATOM 2922 C CA . GLU B 1 169 ? 9.953 -22.844 -2.361 1 94.44 169 GLU B CA 1
ATOM 2923 C C . GLU B 1 169 ? 9.727 -24.297 -2.766 1 94.44 169 GLU B C 1
ATOM 2925 O O . GLU B 1 169 ? 10.562 -24.891 -3.451 1 94.44 169 GLU B O 1
ATOM 2930 N N . GLU B 1 170 ? 8.672 -24.891 -2.322 1 94.81 170 GLU B N 1
ATOM 2931 C CA . GLU B 1 170 ? 8.336 -26.266 -2.688 1 94.81 170 GLU B CA 1
ATOM 2932 C C . GLU B 1 170 ? 8.172 -26.406 -4.199 1 94.81 170 GLU B C 1
ATOM 2934 O O . GLU B 1 170 ? 8.648 -27.391 -4.789 1 94.81 170 GLU B O 1
ATOM 2939 N N . ILE B 1 171 ? 7.465 -25.453 -4.738 1 94.12 171 ILE B N 1
ATOM 2940 C CA . ILE B 1 171 ? 7.242 -25.5 -6.18 1 94.12 171 ILE B CA 1
ATOM 2941 C C . ILE B 1 171 ? 8.578 -25.344 -6.91 1 94.12 171 ILE B C 1
ATOM 2943 O O . ILE B 1 171 ? 8.844 -26.047 -7.883 1 94.12 171 ILE B O 1
ATOM 2947 N N . ARG B 1 172 ? 9.375 -24.469 -6.457 1 90.69 172 ARG B N 1
ATOM 2948 C CA . ARG B 1 172 ? 10.68 -24.25 -7.074 1 90.69 172 ARG B CA 1
ATOM 2949 C C . ARG B 1 172 ? 11.508 -25.531 -7.043 1 90.69 172 ARG B C 1
ATOM 2951 O O . ARG B 1 172 ? 12.125 -25.906 -8.039 1 90.69 172 ARG B O 1
ATOM 2958 N N . LYS B 1 173 ? 11.539 -26.203 -5.988 1 91.88 173 LYS B N 1
ATOM 2959 C CA . LYS B 1 173 ? 12.289 -27.453 -5.852 1 91.88 173 LYS B CA 1
ATOM 2960 C C . LYS B 1 173 ? 11.766 -28.516 -6.809 1 91.88 173 LYS B C 1
ATOM 2962 O O . LYS B 1 173 ? 12.555 -29.25 -7.418 1 91.88 173 LYS B O 1
ATOM 2967 N N . LEU B 1 174 ? 10.477 -28.578 -6.895 1 92.88 174 LEU B N 1
ATOM 2968 C CA . LEU B 1 174 ? 9.883 -29.562 -7.785 1 92.88 174 LEU B CA 1
ATOM 2969 C C . LEU B 1 174 ? 10.188 -29.234 -9.242 1 92.88 174 LEU B C 1
ATOM 2971 O O . LEU B 1 174 ? 10.453 -30.141 -10.047 1 92.88 174 LEU B O 1
ATOM 2975 N N . GLU B 1 175 ? 10.141 -27.938 -9.562 1 89.12 175 GLU B N 1
ATOM 2976 C CA . GLU B 1 175 ? 10.5 -27.516 -10.914 1 89.12 175 GLU B CA 1
ATOM 2977 C C . GLU B 1 175 ? 11.945 -27.875 -11.242 1 89.12 175 GLU B C 1
ATOM 2979 O O . GLU B 1 175 ? 12.25 -28.281 -12.359 1 89.12 175 GLU B O 1
ATOM 2984 N N . GLU B 1 176 ? 12.773 -27.703 -10.328 1 87.25 176 GLU B N 1
ATOM 2985 C CA . GLU B 1 176 ? 14.18 -28.047 -10.523 1 87.25 176 GLU B CA 1
ATOM 2986 C C . GLU B 1 176 ? 14.344 -29.547 -10.766 1 87.25 176 GLU B C 1
ATOM 2988 O O . GLU B 1 176 ? 15.117 -29.969 -11.633 1 87.25 176 GLU B O 1
ATOM 2993 N N . LYS B 1 177 ? 13.695 -30.375 -10.016 1 90.31 177 LYS B N 1
ATOM 2994 C CA . LYS B 1 177 ? 13.727 -31.812 -10.203 1 90.31 177 LYS B CA 1
ATOM 2995 C C . LYS B 1 177 ? 13.211 -32.188 -11.586 1 90.31 177 LYS B C 1
ATOM 2997 O O . LYS B 1 177 ? 13.797 -33.031 -12.266 1 90.31 177 LYS B O 1
ATOM 3002 N N . PHE B 1 178 ? 12.086 -31.641 -12 1 89.06 178 PHE B N 1
ATOM 3003 C CA . PHE B 1 178 ? 11.5 -31.891 -13.312 1 89.06 178 PHE B CA 1
ATOM 3004 C C . PHE B 1 178 ? 12.477 -31.516 -14.422 1 89.06 178 PHE B C 1
ATOM 3006 O O . PHE B 1 178 ? 12.703 -32.312 -15.344 1 89.06 178 PHE B O 1
ATOM 3013 N N . THR B 1 179 ? 13.047 -30.312 -14.305 1 85.81 179 THR B N 1
ATOM 3014 C CA . THR B 1 179 ? 13.992 -29.828 -15.305 1 85.81 179 THR B CA 1
ATOM 3015 C C . THR B 1 179 ? 15.227 -30.734 -15.359 1 85.81 179 THR B C 1
ATOM 3017 O O . THR B 1 179 ? 15.758 -31.016 -16.438 1 85.81 179 THR B O 1
ATOM 3020 N N . GLY B 1 180 ? 15.688 -31.156 -14.242 1 84.94 180 GLY B N 1
ATOM 3021 C CA . GLY B 1 180 ? 16.797 -32.094 -14.195 1 84.94 180 GLY B CA 1
ATOM 3022 C C . GLY B 1 180 ? 16.516 -33.406 -14.891 1 84.94 180 GLY B C 1
ATOM 3023 O O . GLY B 1 180 ? 17.344 -33.906 -15.641 1 84.94 180 GLY B O 1
ATOM 3024 N N . LEU B 1 181 ? 15.375 -33.969 -14.656 1 85 181 LEU B N 1
ATOM 3025 C CA . LEU B 1 181 ? 14.961 -35.219 -15.297 1 85 181 LEU B CA 1
ATOM 3026 C C . LEU B 1 181 ? 14.859 -35.062 -16.812 1 85 181 LEU B C 1
ATOM 3028 O O . LEU B 1 181 ? 15.289 -35.938 -17.562 1 85 181 LEU B O 1
ATOM 3032 N N . LEU B 1 182 ? 14.281 -33.938 -17.266 1 83.69 182 LEU B N 1
ATOM 3033 C CA . LEU B 1 182 ? 14.148 -33.625 -18.688 1 83.69 182 LEU B CA 1
ATOM 3034 C C . LEU B 1 182 ? 15.516 -33.531 -19.344 1 83.69 182 LEU B C 1
ATOM 3036 O O . LEU B 1 182 ? 15.719 -34.031 -20.453 1 83.69 182 LEU B O 1
ATOM 3040 N N . THR B 1 183 ? 16.391 -32.844 -18.641 1 81.75 183 THR B N 1
ATOM 3041 C CA . THR B 1 183 ? 17.734 -32.656 -19.188 1 81.75 183 THR B CA 1
ATOM 3042 C C . THR B 1 183 ? 18.438 -34 -19.328 1 81.75 183 THR B C 1
ATOM 3044 O O . THR B 1 183 ? 19.062 -34.281 -20.359 1 81.75 183 THR B O 1
ATOM 3047 N N . LYS B 1 184 ? 18.359 -34.906 -18.391 1 81.94 184 LYS B N 1
ATOM 3048 C CA . LYS B 1 184 ? 18.969 -36.219 -18.438 1 81.94 184 LYS B CA 1
ATOM 3049 C C . LYS B 1 184 ? 18.391 -37.062 -19.578 1 81.94 184 LYS B C 1
ATOM 3051 O O . LYS B 1 184 ? 19.125 -37.719 -20.297 1 81.94 184 LYS B O 1
ATOM 3056 N N . THR B 1 185 ? 17.109 -37 -19.734 1 78.38 185 THR B N 1
ATOM 3057 C CA . THR B 1 185 ? 16.422 -37.781 -20.781 1 78.38 185 THR B CA 1
ATOM 3058 C C . THR B 1 185 ? 16.828 -37.281 -22.156 1 78.38 185 THR B C 1
ATOM 3060 O O . THR B 1 185 ? 17.016 -38.062 -23.078 1 78.38 185 THR B O 1
ATOM 3063 N N . THR B 1 186 ? 16.922 -35.938 -22.297 1 75.81 186 THR B N 1
ATOM 3064 C CA . THR B 1 186 ? 17.328 -35.344 -23.578 1 75.81 186 THR B CA 1
ATOM 3065 C C . THR B 1 186 ? 18.75 -35.781 -23.938 1 75.81 186 THR B C 1
ATOM 3067 O O . THR B 1 186 ? 19.047 -36.062 -25.094 1 75.81 186 THR B O 1
ATOM 3070 N N . TYR B 1 187 ? 19.594 -35.844 -22.953 1 75.19 187 TYR B N 1
ATOM 3071 C CA . TYR B 1 187 ? 20.969 -36.281 -23.172 1 75.19 187 TYR B CA 1
ATOM 3072 C C . TYR B 1 187 ? 21.016 -37.75 -23.625 1 75.19 187 TYR B C 1
ATOM 3074 O O . TYR B 1 187 ? 21.688 -38.094 -24.594 1 75.19 187 TYR B O 1
ATOM 3082 N N . VAL B 1 188 ? 20.266 -38.594 -22.969 1 74.19 188 VAL B N 1
ATOM 3083 C CA . VAL B 1 188 ? 20.25 -40.031 -23.266 1 74.19 188 VAL B CA 1
ATOM 3084 C C . VAL B 1 188 ? 19.688 -40.25 -24.672 1 74.19 188 VAL B C 1
ATOM 3086 O O . VAL B 1 188 ? 20.219 -41.062 -25.438 1 74.19 188 VAL B O 1
ATOM 3089 N N . MET B 1 189 ? 18.734 -39.531 -24.984 1 72 189 MET B N 1
ATOM 3090 C CA . MET B 1 189 ? 18.109 -39.688 -26.297 1 72 189 MET B CA 1
ATOM 3091 C C . MET B 1 189 ? 19.031 -39.219 -27.406 1 72 189 MET B C 1
ATOM 3093 O O . MET B 1 189 ? 19.062 -39.781 -28.5 1 72 189 MET B O 1
ATOM 3097 N N . THR B 1 190 ? 19.688 -38.125 -27.094 1 72.31 190 THR B N 1
ATOM 3098 C CA . THR B 1 190 ? 20.625 -37.594 -28.094 1 72.31 190 THR B CA 1
ATOM 3099 C C . THR B 1 190 ? 21.766 -38.562 -28.328 1 72.31 190 THR B C 1
ATOM 3101 O O . THR B 1 190 ? 22.219 -38.75 -29.453 1 72.31 190 THR B O 1
ATOM 3104 N N . GLU B 1 191 ? 22.25 -39.25 -27.328 1 71.06 191 GLU B N 1
ATOM 3105 C CA . GLU B 1 191 ? 23.312 -40.219 -27.453 1 71.06 191 GLU B CA 1
ATOM 3106 C C . GLU B 1 191 ? 22.828 -41.469 -28.203 1 71.06 191 GLU B C 1
ATOM 3108 O O . GLU B 1 191 ? 23.562 -42.031 -29.016 1 71.06 191 GLU B O 1
ATOM 3113 N N . GLU B 1 192 ? 21.625 -41.875 -28.047 1 66.12 192 GLU B N 1
ATOM 3114 C CA . GLU B 1 192 ? 21.062 -43.031 -28.734 1 66.12 192 GLU B CA 1
ATOM 3115 C C . GLU B 1 192 ? 20.828 -42.75 -30.203 1 66.12 192 GLU B C 1
ATOM 3117 O O . GLU B 1 192 ? 20.969 -43.625 -31.062 1 66.12 192 GLU B O 1
ATOM 3122 N N . ASP B 1 193 ? 20.359 -41.562 -30.516 1 63.81 193 ASP B N 1
ATOM 3123 C CA . ASP B 1 193 ? 20.156 -41.188 -31.906 1 63.81 193 ASP B CA 1
ATOM 3124 C C . ASP B 1 193 ? 21.469 -41.188 -32.656 1 63.81 193 ASP B C 1
ATOM 3126 O O . ASP B 1 193 ? 21.5 -41.5 -33.875 1 63.81 193 ASP B O 1
ATOM 3130 N N . ILE B 1 194 ? 22.531 -40.844 -32.031 1 55.25 194 ILE B N 1
ATOM 3131 C CA . ILE B 1 194 ? 23.859 -40.844 -32.656 1 55.25 194 ILE B CA 1
ATOM 3132 C C . ILE B 1 194 ? 24.297 -42.281 -32.906 1 55.25 194 ILE B C 1
ATOM 3134 O O . ILE B 1 194 ? 24.938 -42.594 -33.906 1 55.25 194 ILE B O 1
ATOM 3138 N N . ILE B 1 195 ? 23.938 -43.219 -32.094 1 51.97 195 ILE B N 1
ATOM 3139 C CA . ILE B 1 195 ? 24.406 -44.594 -32.219 1 51.97 195 ILE B CA 1
ATOM 3140 C C . ILE B 1 195 ? 23.562 -45.344 -33.281 1 51.97 195 ILE B C 1
ATOM 3142 O O . ILE B 1 195 ? 24.062 -46.219 -33.969 1 51.97 195 ILE B O 1
ATOM 3146 N N . GLN B 1 196 ? 22.375 -45.062 -33.5 1 46.94 196 GLN B N 1
ATOM 3147 C CA . GLN B 1 196 ? 21.641 -45.75 -34.531 1 46.94 196 GLN B CA 1
ATOM 3148 C C . GLN B 1 196 ? 21.922 -45.156 -35.906 1 46.94 196 GLN B C 1
ATOM 3150 O O . GLN B 1 196 ? 21.984 -45.875 -36.906 1 46.94 196 GLN B O 1
#

Nearest PDB structures (foldseek):
  4tx5-assembly1_A  TM=9.284E-01  e=1.097E-03  Homo sapiens
  8e2i-assembly1_F  TM=9.102E-01  e=8.871E-04  Homo sapiens
  8auw-assembly1_D  TM=9.308E-01  e=1.966E-03  Homo sapiens
  1few-assembly1_A  TM=9.389E-01  e=2.306E-03  Homo sapiens
  2efl-assembly1_A-2  TM=5.022E-01  e=2.332E-01  Homo sapiens

Radius of gyration: 32.15 Å; Cα contacts (8 Å, |Δi|>4): 346; chains: 2; bounding box: 42×100×66 Å

Organism: Aphis glycines (NCBI:txid307491)

Secondary structure (DSSP, 8-state):
-HHHHHHHHHHHHHHHHHHS-S----SS------HHHHHHHHHHHHHHHHHHHHHHHHHHHHHHHHHHHHHHHHHHHHHHHHHHHHHHHHHHHTTGGGSHHHHHHHHHHHHHHHHHHHHHHHHHHHHHHHHHHHHHHHHHHHHTT-HHHHHHHHHHHHHHHHHHHHHHHHHHHHHHHHHHHHHHHHHHHHHHHHH-/-HHHHHHHHHHHHHHHHHHS-S----GGG-----HHHHHHHHHHHHHHHHHHHHHHHHHHHHHHHHHHHHHHHHHHHHHHHHHHHHHHHHHHHTTGGGSHHHHHHHHHHHHHHHHHHHHHHHHHHHHHHHHHHHHHHHHHHHHTT-HHHHHHHHHHHHHHHHHHHHHHHHHHHHHHHHHHHHHHHHHHHHHHHHH-